Protein AF-A0A286CPY0-F1 (afdb_monomer)

pLDDT: mean 86.91, std 16.31, range [25.95, 98.56]

Secondary structure (DSSP, 8-state):
-PPPPHHHHHHHHHHHTT----HHHHHHHHHHHHHHHS---EEEE--TTS-HHHHHHHHHHHH-S-EEEEESSHHHHHHIIIIIHHHHHHHHHHHHTS---EEE---GGGB--HHHHHS-S-------SSSSTTTSSTTSHHHHHHHHHHHHHTT-SS-BGGGSSS---HHHHTTT---TTT---TTT-TTSTT-HHHHHHHHHHH-SEEEEEHHHHHHHHHH----SPP-SEEEEETGGGHHHHHHHHH-EEE-HHHHHHHHHHHHTTS-HHHHHHHHHHHHHHHHHHHHPPSEEESS--HHHHHHHHHHHHHH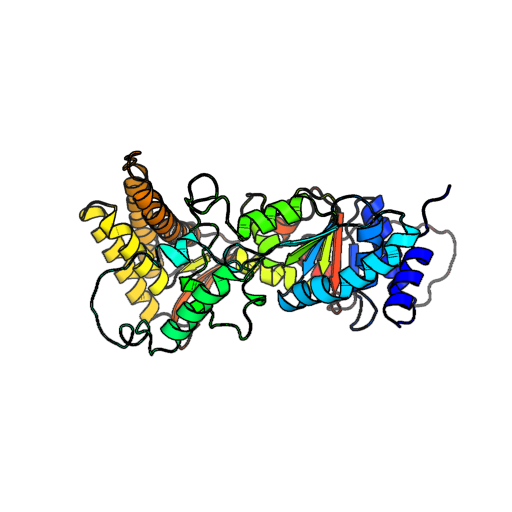HHHHHHHHH---TT-HHHHHHHHHHHHHHHHHHHHHHHHHH--TTEEEEEEEETTTEEEEEEEES--HHHHHHHTSSSSEEEEEES---TTSSSHHHHHHHTPPPPPP-----S------

Foldseek 3Di:
DDQDDLVVLLVLLQVLVVHDADPLLCVLLVVLLVLAVVQAAAEDADAPPNCNLSSNLSSLQSVPAAEEEAEADPVVLCCCVVPRNVSSQVSCCVRRVHRAFEAEAEFQLQAFDPCLLVVWDPDLDDDDDDDPVLCCPCPHPLVVLSVLLVVVLVVDPQRGQVVDPPGDDSVSSVRGTDGPLLDLALVLDPCSVVRNNVVRQVSQQVGRYYYYHLLVVLCCLPVVPHSHHDDQHYEYEALVCNFVNNQVNQKAKDALVLLVVLLSLLCVQADPVLSVLSVVLSVLQNVVLQVFDWDWDPDQPPSNLVSLVSLLVSLVVSLVSLVVPDPPPDSVVSSSSSNSNSSSVSSNVSSVVVNVDDPQKIWTWDQDPPRTIMIMITGPACLVSLCVRPSDRHRYYYYDNDQCPPHDNCVVCVRNNHDPDDPPPPPPPDDDDDD

Nearest PDB structures (foldseek):
  6fwr-assembly1_A  TM=7.470E-01  e=5.406E-20  Escherichia coli
  7xex-assembly1_A  TM=6.497E-01  e=9.219E-14  Pseudomonas aeruginosa
  7xex-assembly3_C  TM=6.514E-01  e=3.684E-13  Pseudomonas aeruginosa
  7xf0-assembly1_C  TM=6.562E-01  e=1.041E-12  Pseudomonas aeruginosa
  8v44-assembly1_A  TM=6.489E-01  e=1.208E-12  Pseudomonas aeruginosa

Structure (mmCIF, N/CA/C/O backbone):
data_AF-A0A286CPY0-F1
#
_entry.id   AF-A0A286CPY0-F1
#
loop_
_atom_site.group_PDB
_atom_site.id
_atom_site.type_symbol
_atom_site.label_atom_id
_atom_site.label_alt_id
_atom_site.label_comp_id
_atom_site.label_asym_id
_atom_site.label_entity_id
_atom_site.label_seq_id
_atom_site.pdbx_PDB_ins_code
_atom_site.Cartn_x
_atom_site.Cartn_y
_atom_site.Cartn_z
_atom_site.occupancy
_atom_site.B_iso_or_equiv
_atom_site.auth_seq_id
_atom_site.auth_comp_id
_atom_site.auth_asym_id
_atom_site.auth_atom_id
_atom_site.pdbx_PDB_model_num
ATOM 1 N N . MET A 1 1 ? 11.745 -13.492 -39.912 1.00 52.75 1 MET A N 1
ATOM 2 C CA . MET A 1 1 ? 12.331 -12.164 -39.615 1.00 52.75 1 MET A CA 1
ATOM 3 C C . MET A 1 1 ? 12.650 -12.122 -38.133 1.00 52.75 1 MET A C 1
ATOM 5 O O . MET A 1 1 ? 11.872 -12.665 -37.362 1.00 52.75 1 MET A O 1
ATOM 9 N N . THR A 1 2 ? 13.801 -11.569 -37.768 1.00 70.75 2 THR A N 1
ATOM 10 C CA . THR A 1 2 ? 14.399 -11.657 -36.427 1.00 70.75 2 THR A CA 1
ATOM 11 C C . THR A 1 2 ? 13.736 -10.675 -35.453 1.00 70.75 2 THR A C 1
ATOM 13 O O . THR A 1 2 ? 13.444 -9.545 -35.843 1.00 70.75 2 THR A O 1
ATOM 16 N N . LYS A 1 3 ? 13.475 -11.105 -34.209 1.00 79.19 3 LYS A N 1
ATOM 17 C CA . LYS A 1 3 ? 13.050 -10.231 -33.096 1.00 79.19 3 LYS A CA 1
ATOM 18 C C . LYS A 1 3 ? 14.136 -9.155 -32.883 1.00 79.19 3 LYS A C 1
ATOM 20 O O . LYS A 1 3 ? 15.310 -9.523 -32.977 1.00 79.19 3 LYS A O 1
ATOM 25 N N . PRO A 1 4 ? 13.789 -7.871 -32.652 1.00 87.44 4 PRO A N 1
ATOM 26 C CA . PRO A 1 4 ? 14.794 -6.852 -32.351 1.00 87.44 4 PRO A CA 1
ATOM 27 C C . PRO A 1 4 ? 15.578 -7.258 -31.104 1.00 87.44 4 PRO A C 1
ATOM 29 O O . PRO A 1 4 ? 15.013 -7.827 -30.167 1.00 87.44 4 PRO A O 1
ATOM 32 N N . SER A 1 5 ? 16.878 -6.991 -31.109 1.00 92.88 5 SER A N 1
ATOM 33 C CA . SER A 1 5 ? 17.741 -7.290 -29.970 1.00 92.88 5 SER A CA 1
ATOM 34 C C . SER A 1 5 ? 17.554 -6.256 -28.856 1.00 92.88 5 SER A C 1
ATOM 36 O O . SER A 1 5 ? 17.248 -5.090 -29.116 1.00 92.88 5 SER A O 1
ATOM 38 N N . LEU A 1 6 ? 17.771 -6.656 -27.602 1.00 93.75 6 LEU A N 1
ATOM 39 C CA . LEU A 1 6 ? 17.679 -5.741 -26.464 1.00 93.75 6 LEU A CA 1
ATOM 40 C C . LEU A 1 6 ? 18.583 -4.498 -26.594 1.00 93.75 6 LEU A C 1
ATOM 42 O O . LEU A 1 6 ? 18.099 -3.405 -26.294 1.00 93.75 6 LEU A O 1
ATOM 46 N N . PRO A 1 7 ? 19.844 -4.594 -27.068 1.00 93.19 7 PRO A N 1
ATOM 47 C CA . PRO A 1 7 ? 20.673 -3.411 -27.288 1.00 93.19 7 PRO A CA 1
ATOM 48 C C . PRO A 1 7 ? 20.066 -2.421 -28.290 1.00 93.19 7 PRO A C 1
ATOM 50 O O . PRO A 1 7 ? 20.119 -1.220 -28.050 1.00 93.19 7 PRO A O 1
ATOM 53 N N . GLU A 1 8 ? 19.440 -2.897 -29.373 1.00 94.00 8 GLU A N 1
ATOM 54 C CA . GLU A 1 8 ? 18.766 -2.023 -30.349 1.00 94.00 8 GLU A CA 1
ATOM 55 C C . GLU A 1 8 ? 17.571 -1.293 -29.722 1.00 94.00 8 GLU A C 1
ATOM 57 O O . GLU A 1 8 ? 17.386 -0.093 -29.938 1.00 94.00 8 GLU A O 1
ATOM 62 N N . LEU A 1 9 ? 16.776 -2.001 -28.913 1.00 96.19 9 LEU A N 1
ATOM 63 C CA . LEU A 1 9 ? 15.638 -1.420 -28.197 1.00 96.19 9 LEU A CA 1
ATOM 64 C C . LEU A 1 9 ? 16.101 -0.382 -27.166 1.00 96.19 9 LEU A C 1
ATOM 66 O O . LEU A 1 9 ? 15.557 0.722 -27.100 1.00 96.19 9 LEU A O 1
ATOM 70 N N . LEU A 1 10 ? 17.133 -0.707 -26.385 1.00 95.38 10 LEU A N 1
ATOM 71 C CA . LEU A 1 10 ? 17.688 0.200 -25.385 1.00 95.38 10 LEU A CA 1
ATOM 72 C C . LEU A 1 10 ? 18.268 1.458 -26.038 1.00 95.38 10 LEU A C 1
ATOM 74 O O . LEU A 1 10 ? 18.007 2.563 -25.561 1.00 95.38 10 LEU A O 1
ATOM 78 N N . HIS A 1 11 ? 18.982 1.302 -27.153 1.00 94.94 11 HIS A N 1
ATOM 79 C CA . HIS A 1 11 ? 19.523 2.416 -27.924 1.00 94.94 11 HIS A CA 1
ATOM 80 C C . HIS A 1 11 ? 18.437 3.386 -28.388 1.00 94.94 11 HIS A C 1
ATOM 82 O O . HIS A 1 11 ? 18.563 4.604 -28.216 1.00 94.94 11 HIS A O 1
ATOM 88 N N . ALA A 1 12 ? 17.338 2.855 -28.929 1.00 94.75 12 ALA A N 1
ATOM 89 C CA . ALA A 1 12 ? 16.203 3.661 -29.362 1.00 94.75 12 ALA A CA 1
ATOM 90 C C . ALA A 1 12 ? 15.574 4.438 -28.196 1.00 94.75 12 ALA A C 1
ATOM 92 O O . ALA A 1 12 ? 15.344 5.644 -28.314 1.00 94.75 12 ALA A O 1
ATOM 93 N N . ALA A 1 13 ? 15.370 3.781 -27.052 1.00 94.69 13 ALA A N 1
ATOM 94 C CA . ALA A 1 13 ? 14.791 4.411 -25.869 1.00 94.69 13 ALA A CA 1
ATOM 95 C C . ALA A 1 13 ? 15.688 5.515 -25.286 1.00 94.69 13 ALA A C 1
ATOM 97 O O . ALA A 1 13 ? 15.208 6.600 -24.955 1.00 94.69 13 ALA A O 1
ATOM 98 N N . VAL A 1 14 ? 16.999 5.274 -25.197 1.00 93.56 14 VAL A N 1
ATOM 99 C CA . VAL A 1 14 ? 17.969 6.264 -24.704 1.00 93.56 14 VAL A CA 1
ATOM 100 C C . VAL A 1 14 ? 18.057 7.470 -25.639 1.00 93.56 14 VAL A C 1
ATOM 102 O O . VAL A 1 14 ? 18.056 8.612 -25.174 1.00 93.56 14 VAL A O 1
ATOM 105 N N . THR A 1 15 ? 18.075 7.230 -26.951 1.00 92.12 15 THR A N 1
ATOM 106 C CA . THR A 1 15 ? 18.103 8.294 -27.962 1.00 92.12 15 THR A CA 1
ATOM 107 C C . THR A 1 15 ? 16.839 9.151 -27.899 1.00 92.12 15 THR A C 1
ATOM 109 O O . THR A 1 15 ? 16.924 10.379 -27.927 1.00 92.12 15 THR A O 1
ATOM 112 N N . ALA A 1 16 ? 15.667 8.529 -27.736 1.00 89.75 16 ALA A N 1
ATOM 113 C CA . ALA A 1 16 ? 14.386 9.231 -27.666 1.00 89.75 16 ALA A CA 1
ATOM 114 C C . ALA A 1 16 ? 14.273 10.188 -26.467 1.00 89.75 16 ALA A C 1
ATOM 116 O O . ALA A 1 16 ? 13.596 11.212 -26.556 1.00 89.75 16 ALA A O 1
ATOM 117 N N . VAL A 1 17 ? 14.958 9.900 -25.355 1.00 86.25 17 VAL A N 1
ATOM 118 C CA . VAL A 1 17 ? 15.002 10.797 -24.185 1.00 86.25 17 VAL A CA 1
ATOM 119 C C . VAL A 1 17 ? 16.146 11.819 -24.239 1.00 86.25 17 VAL A C 1
ATOM 121 O O . VAL A 1 17 ? 16.352 12.544 -23.267 1.00 86.25 17 VAL A O 1
ATOM 124 N N . GLY A 1 18 ? 16.899 11.883 -25.345 1.00 86.69 18 GLY A N 1
ATOM 125 C CA . GLY A 1 18 ? 18.078 12.746 -25.486 1.00 86.69 18 GLY A CA 1
ATOM 126 C C . GLY A 1 18 ? 19.235 12.347 -24.564 1.00 86.69 18 GLY A C 1
ATOM 127 O O . GLY A 1 18 ? 20.057 13.186 -24.197 1.00 86.69 18 GLY A O 1
ATOM 128 N N . GLY A 1 19 ? 19.261 11.085 -24.130 1.00 86.81 19 GLY A N 1
ATOM 129 C CA . GLY A 1 19 ? 20.261 10.548 -23.218 1.00 86.81 19 GLY A CA 1
ATOM 130 C C . GLY A 1 19 ? 21.497 10.008 -23.933 1.00 86.81 19 GLY A C 1
ATOM 131 O O . GLY A 1 19 ? 21.619 10.032 -25.154 1.00 86.81 19 GLY A O 1
ATOM 132 N N . THR A 1 20 ? 22.427 9.480 -23.142 1.00 87.50 20 THR A N 1
ATOM 133 C CA . THR A 1 20 ? 23.602 8.753 -23.636 1.00 87.50 20 THR A CA 1
ATOM 134 C C . THR A 1 20 ? 23.660 7.411 -22.938 1.00 87.50 20 THR A C 1
ATOM 136 O O . THR A 1 20 ? 23.492 7.350 -21.715 1.00 87.50 20 THR A O 1
ATOM 139 N N . GLU A 1 21 ? 23.897 6.347 -23.700 1.00 87.06 21 GLU A N 1
ATOM 140 C CA . GLU A 1 21 ? 24.012 5.007 -23.139 1.00 87.06 21 GLU A CA 1
ATOM 141 C C . GLU A 1 21 ? 25.184 4.914 -22.172 1.00 87.06 21 GLU A C 1
ATOM 143 O O . GLU A 1 21 ? 26.238 5.529 -22.358 1.00 87.06 21 GLU A O 1
ATOM 148 N N . ARG A 1 22 ? 24.994 4.116 -21.122 1.00 89.44 22 ARG A N 1
ATOM 149 C CA . ARG A 1 22 ? 26.010 3.892 -20.095 1.00 89.44 22 ARG A CA 1
ATOM 150 C C . ARG A 1 22 ? 26.235 2.396 -19.910 1.00 89.44 22 ARG A C 1
ATOM 152 O O . ARG A 1 22 ? 25.251 1.662 -19.839 1.00 89.44 22 ARG A O 1
ATOM 159 N N . PRO A 1 23 ? 27.482 1.933 -19.710 1.00 90.00 23 PRO A N 1
ATOM 160 C CA . PRO A 1 23 ? 27.763 0.508 -19.522 1.00 90.00 23 PRO A CA 1
ATOM 161 C C . PRO A 1 23 ? 26.923 -0.147 -18.415 1.00 90.00 23 PRO A C 1
ATOM 163 O O . PRO A 1 23 ? 26.417 -1.248 -18.596 1.00 90.00 23 PRO A O 1
ATOM 166 N N . GLY A 1 24 ? 26.707 0.554 -17.294 1.00 89.56 24 GLY A N 1
ATOM 167 C CA . GLY A 1 24 ? 25.872 0.056 -16.194 1.00 89.56 24 GLY A CA 1
ATOM 168 C C . GLY A 1 24 ? 24.386 -0.081 -16.549 1.00 89.56 24 GLY A C 1
ATOM 169 O O . GLY A 1 24 ? 23.730 -0.991 -16.057 1.00 89.56 24 GLY A O 1
ATOM 170 N N . GLN A 1 25 ? 23.868 0.778 -17.431 1.00 91.25 25 GLN A N 1
ATOM 171 C CA . GLN A 1 25 ? 22.489 0.705 -17.918 1.00 91.25 25 GLN A CA 1
ATOM 172 C C . GLN A 1 25 ? 22.291 -0.510 -18.828 1.00 91.25 25 GLN A C 1
ATOM 174 O O . GLN A 1 25 ? 21.328 -1.251 -18.656 1.00 91.25 25 GLN A O 1
ATOM 179 N N . VAL A 1 26 ? 23.226 -0.735 -19.756 1.00 93.31 26 VAL A N 1
ATOM 180 C CA . VAL A 1 26 ? 23.219 -1.905 -20.648 1.00 93.31 26 VAL A CA 1
ATOM 181 C C . VAL A 1 26 ? 23.342 -3.191 -19.834 1.00 93.31 26 VAL A C 1
ATOM 183 O O . VAL A 1 26 ? 22.557 -4.115 -20.021 1.00 93.31 26 VAL A O 1
ATOM 186 N N . ALA A 1 27 ? 24.277 -3.232 -18.879 1.00 93.88 27 ALA A N 1
ATOM 187 C CA . ALA A 1 27 ? 24.455 -4.378 -17.991 1.00 93.88 27 ALA A CA 1
ATOM 188 C C . ALA A 1 27 ? 23.192 -4.675 -17.167 1.00 93.88 27 ALA A C 1
ATOM 190 O O . ALA A 1 27 ? 22.817 -5.836 -17.028 1.00 93.88 27 ALA A O 1
ATOM 191 N N . MET A 1 28 ? 22.519 -3.637 -16.656 1.00 95.06 28 MET A N 1
ATOM 192 C CA . MET A 1 28 ? 21.241 -3.789 -15.966 1.00 95.06 28 MET A CA 1
ATOM 193 C C . MET A 1 28 ? 20.166 -4.351 -16.897 1.00 95.06 28 MET A C 1
ATOM 195 O O . MET A 1 28 ? 19.521 -5.320 -16.523 1.00 95.06 28 MET A O 1
ATOM 199 N N . ALA A 1 29 ? 19.999 -3.794 -18.099 1.00 96.50 29 ALA A N 1
ATOM 200 C CA . ALA A 1 29 ? 18.985 -4.261 -19.041 1.00 96.50 29 ALA A CA 1
ATOM 201 C C . ALA A 1 29 ? 19.172 -5.737 -19.405 1.00 96.50 29 ALA A C 1
ATOM 203 O O . ALA A 1 29 ? 18.217 -6.506 -19.339 1.00 96.50 29 ALA A O 1
ATOM 204 N N . VAL A 1 30 ? 20.407 -6.145 -19.712 1.00 96.25 30 VAL A N 1
ATOM 205 C CA . VAL A 1 30 ? 20.737 -7.544 -20.019 1.00 96.25 30 VAL A CA 1
ATOM 206 C C . VAL A 1 30 ? 20.468 -8.455 -18.821 1.00 96.25 30 VAL A C 1
ATOM 208 O O . VAL A 1 30 ? 19.898 -9.527 -18.987 1.00 96.25 30 VAL A O 1
ATOM 211 N N . ALA A 1 31 ? 20.843 -8.039 -17.608 1.00 96.75 31 ALA A N 1
ATOM 212 C CA . ALA A 1 31 ? 20.576 -8.828 -16.408 1.00 96.75 31 ALA A CA 1
ATOM 213 C C . ALA A 1 31 ? 19.069 -8.971 -16.135 1.00 96.75 31 ALA A C 1
ATOM 215 O O . ALA A 1 31 ? 18.625 -10.038 -15.721 1.00 96.75 31 ALA A O 1
ATOM 216 N N . VAL A 1 32 ? 18.286 -7.914 -16.381 1.00 97.50 32 VAL A N 1
ATOM 217 C CA . VAL A 1 32 ? 16.824 -7.941 -16.242 1.00 97.50 32 VAL A CA 1
ATOM 218 C C . VAL A 1 32 ? 16.189 -8.863 -17.282 1.00 97.50 32 VAL A C 1
ATOM 220 O O . VAL A 1 32 ? 15.356 -9.676 -16.904 1.00 97.50 32 VAL A O 1
ATOM 223 N N . GLU A 1 33 ? 16.596 -8.795 -18.552 1.00 97.25 33 GLU A N 1
ATOM 224 C CA . GLU A 1 33 ? 16.122 -9.723 -19.594 1.00 97.25 33 GLU A CA 1
ATOM 225 C C . GLU A 1 33 ? 16.422 -11.181 -19.221 1.00 97.25 33 GLU A C 1
ATOM 227 O O . GLU A 1 33 ? 15.532 -12.020 -19.262 1.00 97.25 33 GLU A O 1
ATOM 232 N N . GLN A 1 34 ? 17.639 -11.470 -18.752 1.00 96.81 34 GLN A N 1
ATOM 233 C CA . GLN A 1 34 ? 18.009 -12.817 -18.309 1.00 96.81 34 GLN A CA 1
ATOM 234 C C . GLN A 1 34 ? 17.154 -13.312 -17.138 1.00 96.81 34 GLN A C 1
ATOM 236 O O . GLN A 1 34 ? 16.718 -14.457 -17.162 1.00 96.81 34 GLN A O 1
ATOM 241 N N . ALA A 1 35 ? 16.905 -12.460 -16.138 1.00 96.75 35 ALA A N 1
ATOM 242 C CA . ALA A 1 35 ? 16.077 -12.794 -14.978 1.00 96.75 35 ALA A CA 1
ATOM 243 C C . ALA A 1 35 ? 14.603 -13.033 -15.346 1.00 96.75 35 ALA A C 1
ATOM 245 O O . ALA A 1 35 ? 13.917 -13.833 -14.707 1.00 96.75 35 ALA A O 1
ATOM 246 N N . ILE A 1 36 ? 14.114 -12.329 -16.369 1.00 95.75 36 ILE A N 1
ATOM 247 C CA . ILE A 1 36 ? 12.790 -12.554 -16.951 1.00 95.75 36 ILE A CA 1
ATOM 248 C C . ILE A 1 36 ? 12.762 -13.911 -17.666 1.00 95.75 36 ILE A C 1
ATOM 250 O O . ILE A 1 36 ? 11.875 -14.715 -17.397 1.00 95.75 36 ILE A O 1
ATOM 254 N N . ASP A 1 37 ? 13.749 -14.190 -18.519 1.00 94.56 37 ASP A N 1
ATOM 255 C CA . ASP A 1 37 ? 13.787 -15.400 -19.347 1.00 94.56 37 ASP A CA 1
ATOM 256 C C . ASP A 1 37 ? 14.009 -16.692 -18.539 1.00 94.56 37 ASP A C 1
ATOM 258 O O . ASP A 1 37 ? 13.459 -17.739 -18.880 1.00 94.56 37 ASP A O 1
ATOM 262 N N . ASP A 1 38 ? 14.835 -16.652 -17.487 1.00 95.06 38 ASP A N 1
ATOM 263 C CA . ASP A 1 38 ? 15.178 -17.831 -16.678 1.00 95.06 38 ASP A CA 1
ATOM 264 C C . ASP A 1 38 ? 14.383 -17.955 -15.367 1.00 95.06 38 ASP A C 1
ATOM 266 O O . ASP A 1 38 ? 14.587 -18.907 -14.604 1.00 95.06 38 ASP A O 1
ATOM 270 N N . GLY A 1 39 ? 13.481 -17.005 -15.102 1.00 93.94 39 GLY A N 1
ATOM 271 C CA . GLY A 1 39 ? 12.640 -16.974 -13.908 1.00 93.94 39 GLY A CA 1
ATOM 272 C C . GLY A 1 39 ? 13.391 -16.680 -12.602 1.00 93.94 39 GLY A C 1
ATOM 273 O O . GLY A 1 39 ? 12.851 -16.911 -11.520 1.00 93.94 39 GLY A O 1
ATOM 274 N N . SER A 1 40 ? 14.646 -16.222 -12.650 1.00 94.62 40 SER A N 1
ATOM 275 C CA . SER A 1 40 ? 15.449 -15.982 -11.448 1.00 94.62 40 SER A CA 1
ATOM 276 C C . SER A 1 40 ? 15.208 -14.613 -10.808 1.00 94.62 40 SER A C 1
ATOM 278 O O . SER A 1 40 ? 14.875 -13.632 -11.462 1.00 94.62 40 SER A O 1
ATOM 280 N N . HIS A 1 41 ? 15.418 -14.511 -9.491 1.00 95.56 41 HIS A N 1
ATOM 281 C CA . HIS A 1 41 ? 15.400 -13.214 -8.811 1.00 95.56 41 HIS A CA 1
ATOM 282 C C . HIS A 1 41 ? 16.722 -12.464 -8.996 1.00 95.56 41 HIS A C 1
ATOM 284 O O . HIS A 1 41 ? 17.805 -13.056 -8.928 1.00 95.56 41 HIS A O 1
ATOM 290 N N . LEU A 1 42 ? 16.634 -11.143 -9.130 1.00 95.69 42 LEU A N 1
ATOM 291 C CA . LEU A 1 42 ? 17.768 -10.265 -9.390 1.00 95.69 42 LEU A CA 1
ATOM 292 C C . LEU A 1 42 ? 17.790 -9.087 -8.411 1.00 95.69 42 LEU A C 1
ATOM 294 O O . LEU A 1 42 ? 16.803 -8.377 -8.258 1.00 95.69 42 LEU A O 1
ATOM 298 N N . LEU A 1 43 ? 18.949 -8.832 -7.800 1.00 95.06 43 LEU A N 1
ATOM 299 C CA . LEU A 1 43 ? 19.228 -7.614 -7.034 1.00 95.06 43 LEU A CA 1
ATOM 300 C C . LEU A 1 43 ? 20.192 -6.728 -7.829 1.00 95.06 43 LEU A C 1
ATOM 302 O O . LEU A 1 43 ? 21.316 -7.137 -8.123 1.00 95.06 43 LEU A O 1
ATOM 306 N N . VAL A 1 44 ? 19.778 -5.499 -8.147 1.00 94.31 44 VAL A N 1
ATOM 307 C CA . VAL A 1 44 ? 20.587 -4.532 -8.904 1.00 94.31 44 VAL A CA 1
ATOM 308 C C . VAL A 1 44 ? 20.772 -3.246 -8.113 1.00 94.31 44 VAL A C 1
ATOM 310 O O . VAL A 1 44 ? 19.821 -2.502 -7.879 1.00 94.31 44 VAL A O 1
ATOM 313 N N . GLN A 1 45 ? 22.021 -2.920 -7.778 1.00 93.44 45 GLN A N 1
ATOM 314 C CA . GLN A 1 45 ? 22.347 -1.576 -7.310 1.00 93.44 45 GLN A CA 1
ATOM 315 C C . GLN A 1 45 ? 22.680 -0.677 -8.501 1.00 93.44 45 GLN A C 1
ATOM 317 O O . GLN A 1 45 ? 23.708 -0.867 -9.150 1.00 93.44 45 GLN A O 1
ATOM 322 N N . ALA A 1 46 ? 21.837 0.320 -8.755 1.00 87.69 46 ALA A N 1
ATOM 323 C CA . ALA A 1 46 ? 22.006 1.286 -9.834 1.00 87.69 46 ALA A CA 1
ATOM 324 C C . ALA A 1 46 ? 21.907 2.704 -9.262 1.00 87.69 46 ALA A C 1
ATOM 326 O O . ALA A 1 46 ? 20.843 3.122 -8.809 1.00 87.69 46 ALA A O 1
ATOM 327 N N . GLY A 1 47 ? 23.029 3.434 -9.258 1.00 82.38 47 GLY A N 1
ATOM 328 C CA . GLY A 1 47 ? 23.114 4.784 -8.689 1.00 82.38 47 GLY A CA 1
ATOM 329 C C . GLY A 1 47 ? 22.136 5.780 -9.325 1.00 82.38 47 GLY A C 1
ATOM 330 O O . GLY A 1 47 ? 21.583 5.546 -10.403 1.00 82.38 47 GLY A O 1
ATOM 331 N N . THR A 1 48 ? 21.926 6.925 -8.681 1.00 80.19 48 THR A N 1
ATOM 332 C CA . THR A 1 48 ? 21.042 7.967 -9.218 1.00 80.19 48 THR A CA 1
ATOM 333 C C . THR A 1 48 ? 21.517 8.452 -10.589 1.00 80.19 48 THR A C 1
ATOM 335 O O . THR A 1 48 ? 22.710 8.525 -10.887 1.00 80.19 48 THR A O 1
ATOM 338 N N . GLY A 1 49 ? 20.561 8.721 -11.479 1.00 74.31 49 GLY A N 1
ATOM 339 C CA . GLY A 1 49 ? 20.851 9.187 -12.834 1.00 74.31 49 GLY A CA 1
ATOM 340 C C . GLY A 1 49 ? 21.510 8.156 -13.757 1.00 74.31 49 GLY A C 1
ATOM 341 O O . GLY A 1 49 ? 21.871 8.527 -14.866 1.00 74.31 49 GLY A O 1
ATOM 342 N N . THR A 1 50 ? 21.665 6.884 -13.364 1.00 75.12 50 THR A N 1
ATOM 343 C CA . THR A 1 50 ? 22.265 5.818 -14.203 1.00 75.12 50 THR A CA 1
ATOM 344 C C . THR A 1 50 ? 21.361 5.304 -15.328 1.00 75.12 50 THR A C 1
ATOM 346 O O . THR A 1 50 ? 21.781 4.439 -16.088 1.00 75.12 50 THR A O 1
ATOM 349 N N . GLY A 1 51 ? 20.142 5.836 -15.463 1.00 81.50 51 GLY A N 1
ATOM 350 C CA . GLY A 1 51 ? 19.163 5.344 -16.436 1.00 81.50 51 GLY A CA 1
ATOM 351 C C . GLY A 1 51 ? 18.437 4.072 -15.983 1.00 81.50 51 GLY A C 1
ATOM 352 O O . GLY A 1 51 ? 17.944 3.334 -16.833 1.00 81.50 51 GLY A O 1
ATOM 353 N N . LYS A 1 52 ? 18.367 3.838 -14.661 1.00 89.62 52 LYS A N 1
ATOM 354 C CA . LYS A 1 52 ? 17.710 2.696 -14.000 1.00 89.62 52 LYS A CA 1
ATOM 355 C C . LYS A 1 52 ? 16.329 2.380 -14.581 1.00 89.62 52 LYS A C 1
ATOM 357 O O . LYS A 1 52 ? 16.091 1.233 -14.940 1.00 89.62 52 LYS A O 1
ATOM 362 N N . SER A 1 53 ? 15.477 3.399 -14.746 1.00 92.25 53 SER A N 1
ATOM 363 C CA . SER A 1 53 ? 14.125 3.227 -15.292 1.00 92.25 53 SER A CA 1
ATOM 364 C C . SER A 1 53 ? 14.143 2.578 -16.671 1.00 92.25 53 SER A C 1
ATOM 366 O O . SER A 1 53 ? 13.522 1.546 -16.863 1.00 92.25 53 SER A O 1
ATOM 368 N N . LEU A 1 54 ? 14.928 3.098 -17.619 1.00 94.38 54 LEU A N 1
ATOM 369 C CA . LEU A 1 54 ? 15.053 2.472 -18.943 1.00 94.38 54 LEU A CA 1
ATOM 370 C C . LEU A 1 54 ? 15.675 1.070 -18.868 1.00 94.38 54 LEU A C 1
ATOM 372 O O . LEU A 1 54 ? 15.277 0.191 -19.625 1.00 94.38 54 LEU A O 1
ATOM 376 N N . GLY A 1 55 ? 16.607 0.857 -17.934 1.00 94.94 55 GLY A N 1
ATOM 377 C CA . GLY A 1 55 ? 17.247 -0.437 -17.705 1.00 94.94 55 GLY A CA 1
ATOM 378 C C . GLY A 1 55 ? 16.260 -1.556 -17.370 1.00 94.94 55 GLY A C 1
ATOM 379 O O . GLY A 1 55 ? 16.466 -2.673 -17.819 1.00 94.94 55 GLY A O 1
ATOM 380 N N . TYR A 1 56 ? 15.174 -1.276 -16.642 1.00 96.31 56 TYR A N 1
ATOM 381 C CA . TYR A 1 56 ? 14.132 -2.278 -16.381 1.00 96.31 56 TYR A CA 1
ATOM 382 C C . TYR A 1 56 ? 12.900 -2.151 -17.291 1.00 96.31 56 TYR A C 1
ATOM 384 O O . TYR A 1 56 ? 12.263 -3.158 -17.585 1.00 96.31 56 TYR A O 1
ATOM 392 N N . LEU A 1 57 ? 12.558 -0.947 -17.771 1.00 96.88 57 LEU A N 1
ATOM 393 C CA . LEU A 1 57 ? 11.367 -0.725 -18.601 1.00 96.88 57 LEU A CA 1
ATOM 394 C C . LEU A 1 57 ? 11.518 -1.300 -20.008 1.00 96.88 57 LEU A C 1
ATOM 396 O O . LEU A 1 57 ? 10.565 -1.865 -20.530 1.00 96.88 57 LEU A O 1
ATOM 400 N N . VAL A 1 58 ? 12.692 -1.159 -20.631 1.00 97.00 58 VAL A N 1
ATOM 401 C CA . VAL A 1 58 ? 12.921 -1.668 -21.991 1.00 97.00 58 VAL A CA 1
ATOM 402 C C . VAL A 1 58 ? 12.734 -3.189 -22.066 1.00 97.00 58 VAL A C 1
ATOM 404 O O . VAL A 1 58 ? 11.910 -3.620 -22.875 1.00 97.00 58 VAL A O 1
ATOM 407 N N . PRO A 1 59 ? 13.410 -4.013 -21.237 1.00 97.00 59 PRO A N 1
ATOM 408 C CA . PRO A 1 59 ? 13.169 -5.455 -21.250 1.00 97.00 59 PRO A CA 1
ATOM 409 C C . PRO A 1 59 ? 11.738 -5.815 -20.818 1.00 97.00 59 PRO A C 1
ATOM 411 O O . PRO A 1 59 ? 11.142 -6.696 -21.431 1.00 97.00 59 PRO A O 1
ATOM 414 N N . ALA A 1 60 ? 11.132 -5.096 -19.861 1.00 97.00 60 ALA A N 1
ATOM 415 C CA . ALA A 1 60 ? 9.739 -5.333 -19.460 1.00 97.00 60 ALA A CA 1
ATOM 416 C C . ALA A 1 60 ? 8.741 -5.129 -20.614 1.00 97.00 60 ALA A C 1
ATOM 418 O O . ALA A 1 60 ? 7.882 -5.969 -20.853 1.00 97.00 60 ALA A O 1
ATOM 419 N N . LEU A 1 61 ? 8.880 -4.041 -21.376 1.00 96.50 61 LEU A N 1
ATOM 420 C CA . LEU A 1 61 ? 8.029 -3.753 -22.536 1.00 96.50 61 LEU A CA 1
ATOM 421 C C . LEU A 1 61 ? 8.302 -4.713 -23.704 1.00 96.50 61 LEU A C 1
ATOM 423 O O . LEU A 1 61 ? 7.398 -5.020 -24.483 1.00 96.50 61 LEU A O 1
ATOM 427 N N . ALA A 1 62 ? 9.541 -5.193 -23.842 1.00 95.62 62 ALA A N 1
ATOM 428 C CA . ALA A 1 62 ? 9.940 -6.142 -24.880 1.00 95.62 62 ALA A CA 1
ATOM 429 C C . ALA A 1 62 ? 9.481 -7.585 -24.602 1.00 95.62 62 ALA A C 1
ATOM 431 O O . ALA A 1 62 ? 9.330 -8.360 -25.554 1.00 95.62 62 ALA A O 1
ATOM 432 N N . HIS A 1 63 ? 9.249 -7.929 -23.330 1.00 94.81 63 HIS A N 1
ATOM 433 C CA . HIS A 1 63 ? 8.863 -9.265 -22.873 1.00 94.81 63 HIS A CA 1
ATOM 434 C C . HIS A 1 63 ? 7.584 -9.763 -23.561 1.00 94.81 63 HIS A C 1
ATOM 436 O O . HIS A 1 63 ? 7.579 -10.857 -24.120 1.00 94.81 63 HIS A O 1
ATOM 442 N N . GLY A 1 64 ? 6.552 -8.915 -23.639 1.00 90.62 64 GLY A N 1
ATOM 443 C CA . GLY A 1 64 ? 5.283 -9.227 -24.310 1.00 90.62 64 GLY A CA 1
ATOM 444 C C . GLY A 1 64 ? 4.273 -9.990 -23.454 1.00 90.62 64 GLY A C 1
ATOM 445 O O . GLY A 1 64 ? 3.169 -10.250 -23.925 1.00 90.62 64 GLY A O 1
ATOM 446 N N . GLU A 1 65 ? 4.627 -10.300 -22.208 1.00 93.69 65 GLU A N 1
ATOM 447 C CA . GLU A 1 65 ? 3.702 -10.752 -21.169 1.00 93.69 65 GLU A CA 1
ATOM 448 C C . GLU A 1 65 ? 3.639 -9.738 -20.025 1.00 93.69 65 GLU A C 1
ATOM 450 O O . GLU A 1 65 ? 4.385 -8.754 -20.003 1.00 93.69 65 GLU A O 1
ATOM 455 N N . ARG A 1 66 ? 2.714 -9.951 -19.082 1.00 96.31 66 ARG A N 1
ATOM 456 C CA . ARG A 1 66 ? 2.425 -8.954 -18.055 1.00 96.31 66 ARG A CA 1
ATOM 457 C C . ARG A 1 66 ? 3.569 -8.812 -17.053 1.00 96.31 66 ARG A C 1
ATOM 459 O O . ARG A 1 66 ? 3.919 -9.763 -16.357 1.00 96.31 66 ARG A O 1
ATOM 466 N N . VAL A 1 67 ? 4.041 -7.580 -16.893 1.00 98.06 67 VAL A N 1
ATOM 467 C CA . VAL A 1 67 ? 5.029 -7.175 -15.892 1.00 98.06 67 VAL A CA 1
ATOM 468 C C . VAL A 1 67 ? 4.410 -6.168 -14.929 1.00 98.06 67 VAL A C 1
ATOM 470 O O . VAL A 1 67 ? 3.820 -5.167 -15.342 1.00 98.06 67 VAL A O 1
ATOM 473 N N . VAL A 1 68 ? 4.570 -6.396 -13.627 1.00 97.81 68 VAL A N 1
ATOM 474 C CA . VAL A 1 68 ? 4.219 -5.400 -12.605 1.00 97.81 68 VAL A CA 1
ATOM 475 C C . VAL A 1 68 ? 5.467 -4.625 -12.201 1.00 97.81 68 VAL A C 1
ATOM 477 O O . VAL A 1 68 ? 6.497 -5.219 -11.905 1.00 97.81 68 VAL A O 1
ATOM 480 N N . VAL A 1 69 ? 5.371 -3.297 -12.146 1.00 98.31 69 VAL A N 1
ATOM 481 C CA . VAL A 1 69 ? 6.418 -2.405 -11.634 1.00 98.31 69 VAL A CA 1
ATOM 482 C C . VAL A 1 69 ? 5.898 -1.713 -10.379 1.00 98.31 69 VAL A C 1
ATOM 484 O O . VAL A 1 69 ? 4.974 -0.909 -10.456 1.00 98.31 69 VAL A O 1
ATOM 487 N N . ALA A 1 70 ? 6.471 -2.004 -9.218 1.00 97.50 70 ALA A N 1
ATOM 488 C CA . ALA A 1 70 ? 6.118 -1.373 -7.953 1.00 97.50 70 ALA A CA 1
ATOM 489 C C . ALA A 1 70 ? 7.163 -0.319 -7.570 1.00 97.50 70 ALA A C 1
ATOM 491 O O . ALA A 1 70 ? 8.347 -0.629 -7.494 1.00 97.50 70 ALA A O 1
ATOM 492 N N . THR A 1 71 ? 6.730 0.913 -7.302 1.00 96.38 71 THR A N 1
ATOM 493 C CA . THR A 1 71 ? 7.602 2.006 -6.839 1.00 96.38 71 THR A CA 1
ATOM 494 C C . THR A 1 71 ? 7.411 2.308 -5.352 1.00 96.38 71 THR A C 1
ATOM 496 O O . THR A 1 71 ? 6.353 2.044 -4.773 1.00 96.38 71 THR A O 1
ATOM 499 N N . ALA A 1 72 ? 8.395 2.951 -4.719 1.00 92.44 72 ALA A N 1
ATOM 500 C CA . ALA A 1 72 ? 8.271 3.349 -3.314 1.00 92.44 72 ALA A CA 1
ATOM 501 C C . ALA A 1 72 ? 7.176 4.402 -3.046 1.00 92.44 72 ALA A C 1
ATOM 503 O O . ALA A 1 72 ? 6.518 4.353 -2.005 1.00 92.44 72 ALA A O 1
ATOM 504 N N . THR A 1 73 ? 6.952 5.352 -3.964 1.00 90.50 73 THR A N 1
ATOM 505 C CA . THR A 1 73 ? 6.010 6.469 -3.756 1.00 90.50 73 THR A CA 1
ATOM 506 C C . THR A 1 73 ? 5.085 6.699 -4.950 1.00 90.50 73 THR A C 1
ATOM 508 O O . THR A 1 73 ? 5.431 6.382 -6.091 1.00 90.50 73 THR A O 1
ATOM 511 N N . LEU A 1 74 ? 3.923 7.316 -4.686 1.00 89.62 74 LEU A N 1
ATOM 512 C CA . LEU A 1 74 ? 2.968 7.747 -5.718 1.00 89.62 74 LEU A CA 1
ATOM 513 C C . LEU A 1 74 ? 3.582 8.769 -6.686 1.00 89.62 74 LEU A C 1
ATOM 515 O O . LEU A 1 74 ? 3.308 8.728 -7.880 1.00 89.62 74 LEU A O 1
ATOM 519 N N . ALA A 1 75 ? 4.471 9.641 -6.201 1.00 90.19 75 ALA A N 1
ATOM 520 C CA . ALA A 1 75 ? 5.170 10.606 -7.046 1.00 90.19 75 ALA A CA 1
ATOM 521 C C . ALA A 1 75 ? 6.099 9.916 -8.062 1.00 90.19 75 ALA A C 1
ATOM 523 O O . ALA A 1 75 ? 6.091 10.268 -9.240 1.00 90.19 75 ALA A O 1
ATOM 524 N N . LEU A 1 76 ? 6.858 8.897 -7.633 1.00 91.62 76 LEU A N 1
ATOM 525 C CA . LEU A 1 76 ? 7.685 8.088 -8.539 1.00 91.62 76 LEU A CA 1
ATOM 526 C C . LEU A 1 76 ? 6.821 7.282 -9.518 1.00 91.62 76 LEU A C 1
ATOM 528 O O . LEU A 1 76 ? 7.141 7.213 -10.702 1.00 91.62 76 LEU A O 1
ATOM 532 N N . GLN A 1 77 ? 5.701 6.731 -9.040 1.00 93.75 77 GLN A N 1
ATOM 533 C CA . GLN A 1 77 ? 4.724 6.021 -9.869 1.00 93.75 77 GLN A CA 1
ATOM 534 C C . GLN A 1 77 ? 4.197 6.924 -10.996 1.00 93.75 77 GLN A C 1
ATOM 536 O O . GLN A 1 77 ? 4.220 6.543 -12.166 1.00 93.75 77 GLN A O 1
ATOM 541 N N . ARG A 1 78 ? 3.780 8.149 -10.651 1.00 91.00 78 ARG A N 1
ATOM 542 C CA . ARG A 1 78 ? 3.310 9.170 -11.595 1.00 91.00 78 ARG A CA 1
ATOM 543 C C . ARG A 1 78 ? 4.392 9.564 -12.590 1.00 91.00 78 ARG A C 1
ATOM 545 O O . ARG A 1 78 ? 4.138 9.576 -13.788 1.00 91.00 78 ARG A O 1
ATOM 552 N N . GLN A 1 79 ? 5.613 9.797 -12.111 1.00 92.50 79 GLN A N 1
ATOM 553 C CA . GLN A 1 79 ? 6.749 10.107 -12.971 1.00 92.50 79 GLN A CA 1
ATOM 554 C C . GLN A 1 79 ? 6.977 9.028 -14.041 1.00 92.50 79 GLN A C 1
ATOM 556 O O . GLN A 1 79 ? 7.216 9.360 -15.205 1.00 92.50 79 GLN A O 1
ATOM 561 N N . LEU A 1 80 ? 6.893 7.747 -13.666 1.00 93.44 80 LEU A N 1
ATOM 562 C CA . LEU A 1 80 ? 7.032 6.656 -14.626 1.00 93.44 80 LEU A CA 1
ATOM 563 C C . LEU A 1 80 ? 5.921 6.692 -15.676 1.00 93.44 80 LEU A C 1
ATOM 565 O O . LEU A 1 80 ? 6.222 6.635 -16.862 1.00 93.44 80 LEU A O 1
ATOM 569 N N . VAL A 1 81 ? 4.660 6.818 -15.263 1.00 94.06 81 VAL A N 1
ATOM 570 C CA . VAL A 1 81 ? 3.496 6.708 -16.162 1.00 94.06 81 VAL A CA 1
ATOM 571 C C . VAL A 1 81 ? 3.293 7.941 -17.044 1.00 94.06 81 VAL A C 1
ATOM 573 O O . VAL A 1 81 ? 2.914 7.794 -18.199 1.00 94.06 81 VAL A O 1
ATOM 576 N N . GLU A 1 82 ? 3.556 9.148 -16.547 1.00 92.56 82 GLU A N 1
ATOM 577 C CA . GLU A 1 82 ? 3.318 10.385 -17.308 1.00 92.56 82 GLU A CA 1
ATOM 578 C C . GLU A 1 82 ? 4.496 10.784 -18.199 1.00 92.56 82 GLU A C 1
ATOM 580 O O . GLU A 1 82 ? 4.329 11.557 -19.143 1.00 92.56 82 GLU A O 1
ATOM 585 N N . ARG A 1 83 ? 5.705 10.289 -17.908 1.00 90.38 83 ARG A N 1
ATOM 586 C CA . ARG A 1 83 ? 6.921 10.751 -18.586 1.00 90.38 83 ARG A CA 1
ATOM 587 C C . ARG A 1 83 ? 7.761 9.626 -19.162 1.00 90.38 83 ARG A C 1
ATOM 589 O O . ARG A 1 83 ? 8.071 9.664 -20.351 1.00 90.38 83 ARG A O 1
ATOM 596 N N . ASP A 1 84 ? 8.169 8.666 -18.338 1.00 92.94 84 ASP A N 1
ATOM 597 C CA . ASP A 1 84 ? 9.198 7.702 -18.741 1.00 92.94 84 ASP A CA 1
ATOM 598 C C . ASP A 1 84 ? 8.609 6.596 -19.648 1.00 92.94 84 ASP A C 1
ATOM 600 O O . ASP A 1 84 ? 9.164 6.308 -20.711 1.00 92.94 84 ASP A O 1
ATOM 604 N N . LEU A 1 85 ? 7.447 6.034 -19.297 1.00 95.44 85 LEU A N 1
ATOM 605 C CA . LEU A 1 85 ? 6.740 5.002 -20.067 1.00 95.44 85 LEU A CA 1
ATOM 606 C C . LEU A 1 85 ? 6.229 5.484 -21.432 1.00 95.44 85 LEU A C 1
ATOM 608 O O . LEU A 1 85 ? 6.555 4.809 -22.407 1.00 95.44 85 LEU A O 1
ATOM 612 N N . PRO A 1 86 ? 5.511 6.624 -21.566 1.00 95.56 86 PRO A N 1
ATOM 613 C CA . PRO A 1 86 ? 5.016 7.083 -22.865 1.00 95.56 86 PRO A CA 1
ATOM 614 C C . PRO A 1 86 ? 6.146 7.227 -23.888 1.00 95.56 86 PRO A C 1
ATOM 616 O O . PRO A 1 86 ? 6.074 6.677 -24.982 1.00 95.56 86 PRO A O 1
ATOM 619 N N . ARG A 1 87 ? 7.251 7.869 -23.483 1.00 93.62 87 ARG A N 1
ATOM 620 C CA . ARG A 1 87 ? 8.434 8.065 -24.335 1.00 93.62 87 ARG A CA 1
ATOM 621 C C . ARG A 1 87 ? 9.101 6.748 -24.712 1.00 93.62 87 ARG A C 1
ATOM 623 O O . ARG A 1 87 ? 9.500 6.568 -25.860 1.00 93.62 87 ARG A O 1
ATOM 630 N N . THR A 1 88 ? 9.217 5.826 -23.755 1.00 95.25 88 THR A N 1
ATOM 631 C CA . THR A 1 88 ? 9.806 4.506 -24.011 1.00 95.25 88 THR A CA 1
ATOM 632 C C . THR A 1 88 ? 8.925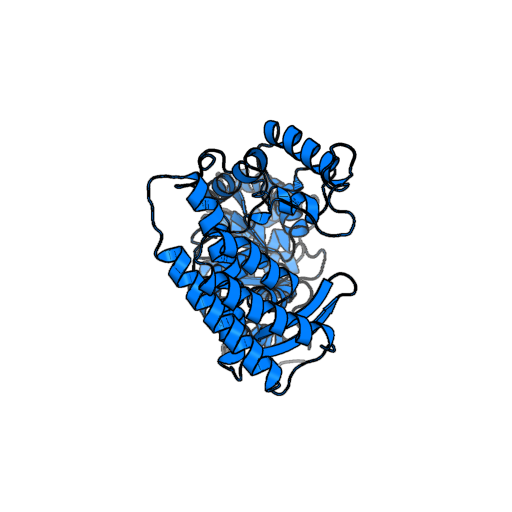 3.723 -24.983 1.00 95.25 88 THR A C 1
ATOM 634 O O . THR A 1 88 ? 9.416 3.250 -26.001 1.00 95.25 88 THR A O 1
ATOM 637 N N . VAL A 1 89 ? 7.613 3.666 -24.757 1.00 96.56 89 VAL A N 1
ATOM 638 C CA . VAL A 1 89 ? 6.651 2.996 -25.646 1.00 96.56 89 VAL A CA 1
ATOM 639 C C . VAL A 1 89 ? 6.702 3.576 -27.057 1.00 96.56 89 VAL A C 1
ATOM 641 O O . VAL A 1 89 ? 6.825 2.809 -28.011 1.00 96.56 89 VAL A O 1
ATOM 644 N N . ASP A 1 90 ? 6.686 4.903 -27.201 1.00 95.88 90 ASP A N 1
ATOM 645 C CA . ASP A 1 90 ? 6.762 5.566 -28.507 1.00 95.88 90 ASP A CA 1
ATOM 646 C C . ASP A 1 90 ? 8.075 5.243 -29.243 1.00 95.88 90 ASP A C 1
ATOM 648 O O . ASP A 1 90 ? 8.064 5.019 -30.453 1.00 95.88 90 ASP A O 1
ATOM 652 N N . SER A 1 91 ? 9.200 5.144 -28.523 1.00 95.38 91 SER A N 1
ATOM 653 C CA . SER A 1 91 ? 10.495 4.767 -29.114 1.00 95.38 91 SER A CA 1
ATOM 654 C C . SER A 1 91 ? 10.592 3.292 -29.517 1.00 95.38 91 SER A C 1
ATOM 656 O O . SER A 1 91 ? 11.255 2.962 -30.501 1.00 95.38 91 SER A O 1
ATOM 658 N N . LEU A 1 92 ? 9.935 2.398 -28.771 1.00 95.62 92 LEU A N 1
ATOM 659 C CA . LEU A 1 92 ? 10.011 0.957 -28.994 1.00 95.62 92 LEU A CA 1
ATOM 660 C C . LEU A 1 92 ? 8.968 0.481 -30.007 1.00 95.62 92 LEU A C 1
ATOM 662 O O . LEU A 1 92 ? 9.198 -0.516 -30.690 1.00 95.62 92 LEU A O 1
ATOM 666 N N . HIS A 1 93 ? 7.843 1.190 -30.142 1.00 94.81 93 HIS A N 1
ATOM 667 C CA . HIS A 1 93 ? 6.731 0.816 -31.014 1.00 94.81 93 HIS A CA 1
ATOM 668 C C . HIS A 1 93 ? 7.152 0.482 -32.463 1.00 94.81 93 HIS A C 1
ATOM 670 O O . HIS A 1 93 ? 6.764 -0.587 -32.953 1.00 94.81 93 HIS A O 1
ATOM 676 N N . PRO A 1 94 ? 7.993 1.290 -33.147 1.00 94.19 94 PRO A N 1
ATOM 677 C CA . PRO A 1 94 ? 8.432 0.982 -34.510 1.00 94.19 94 PRO A CA 1
ATOM 678 C C . PRO A 1 94 ? 9.264 -0.304 -34.611 1.00 94.19 94 PRO A C 1
ATOM 680 O O . PRO A 1 94 ? 9.207 -1.002 -35.623 1.00 94.19 94 PRO A O 1
ATOM 683 N N . LEU A 1 95 ? 10.029 -0.626 -33.563 1.00 95.06 95 LEU A N 1
ATOM 684 C CA . LEU A 1 95 ? 10.926 -1.782 -33.523 1.00 95.06 95 LEU A CA 1
ATOM 685 C C . LEU A 1 95 ? 10.187 -3.062 -33.121 1.00 95.06 95 LEU A C 1
ATOM 687 O O . LEU A 1 95 ? 10.386 -4.112 -33.732 1.00 95.06 95 LEU A O 1
ATOM 691 N N . LEU A 1 96 ? 9.298 -2.968 -32.128 1.00 93.38 96 LEU A N 1
ATOM 692 C CA . LEU A 1 96 ? 8.487 -4.083 -31.639 1.00 93.38 96 LEU A CA 1
ATOM 693 C C . LEU A 1 96 ? 7.341 -4.447 -32.591 1.00 93.38 96 LEU A C 1
ATOM 695 O O . LEU A 1 96 ? 6.812 -5.552 -32.501 1.00 93.38 96 LEU A O 1
ATOM 699 N N . ARG A 1 97 ? 6.946 -3.536 -33.496 1.00 91.69 97 ARG A N 1
ATOM 700 C CA . ARG A 1 97 ? 5.794 -3.689 -34.411 1.00 91.69 97 ARG A CA 1
ATOM 701 C C . ARG A 1 97 ? 4.461 -3.940 -33.692 1.00 91.69 97 ARG A C 1
ATOM 703 O O . ARG A 1 97 ? 3.521 -4.473 -34.273 1.00 91.69 97 ARG A O 1
ATOM 710 N N . ARG A 1 98 ? 4.389 -3.539 -32.428 1.00 93.88 98 ARG A N 1
ATOM 711 C CA . ARG A 1 98 ? 3.202 -3.498 -31.570 1.00 93.88 98 ARG A CA 1
ATOM 712 C C . ARG A 1 98 ? 3.368 -2.336 -30.605 1.00 93.88 98 ARG A C 1
ATOM 714 O O . ARG A 1 98 ? 4.482 -1.835 -30.442 1.00 93.88 98 ARG A O 1
ATOM 721 N N . ARG A 1 99 ? 2.282 -1.851 -30.015 1.00 94.94 99 ARG A N 1
ATOM 722 C CA . ARG A 1 99 ? 2.330 -0.774 -29.021 1.00 94.94 99 ARG A CA 1
ATOM 723 C C . ARG A 1 99 ? 2.030 -1.384 -27.652 1.00 94.94 99 ARG A C 1
ATOM 725 O O . ARG A 1 99 ? 0.864 -1.678 -27.421 1.00 9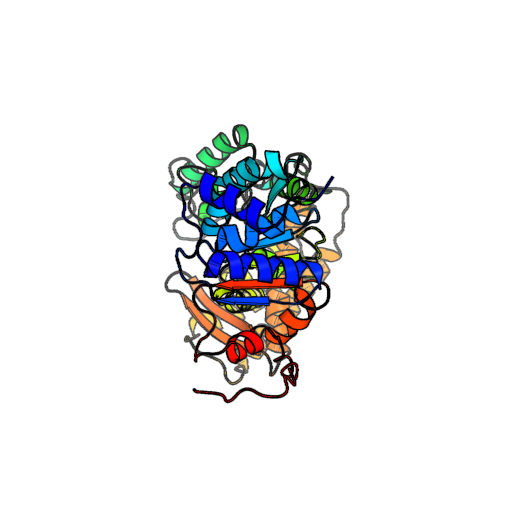4.94 99 ARG A O 1
ATOM 732 N N . PRO A 1 100 ? 3.040 -1.611 -26.793 1.00 94.94 100 PRO A N 1
ATOM 733 C CA . PRO A 1 100 ? 2.781 -2.125 -25.456 1.00 94.94 100 PRO A CA 1
ATOM 734 C C . PRO A 1 100 ? 1.850 -1.188 -24.681 1.00 94.94 100 PRO A C 1
ATOM 736 O O . PRO A 1 100 ? 2.078 0.026 -24.652 1.00 94.94 100 PRO A O 1
ATOM 739 N N . GLU A 1 101 ? 0.819 -1.749 -24.056 1.00 96.12 101 GLU A N 1
ATOM 740 C CA . GLU A 1 101 ? -0.093 -1.002 -23.190 1.00 96.12 101 GLU A CA 1
ATOM 741 C C . GLU A 1 101 ? 0.410 -0.993 -21.745 1.00 96.12 101 GLU A C 1
ATOM 743 O O . GLU A 1 101 ? 0.922 -1.993 -21.234 1.00 96.12 101 GLU A O 1
ATOM 748 N N . PHE A 1 102 ? 0.239 0.138 -21.065 1.00 97.25 102 PHE A N 1
ATOM 749 C CA . PHE A 1 102 ? 0.568 0.280 -19.653 1.00 97.25 102 PHE A CA 1
ATOM 750 C C . PHE A 1 102 ? -0.568 0.958 -18.894 1.00 97.25 102 PHE A C 1
ATOM 752 O O . PHE A 1 102 ? -1.313 1.761 -19.452 1.00 97.25 102 PHE A O 1
ATOM 759 N N . ALA A 1 103 ? -0.688 0.651 -17.605 1.00 96.81 103 ALA A N 1
ATOM 760 C CA . ALA A 1 103 ? -1.702 1.236 -16.738 1.00 96.81 103 ALA A CA 1
ATOM 761 C C . ALA A 1 103 ? -1.154 1.504 -15.336 1.00 96.81 103 ALA A C 1
ATOM 763 O O . ALA A 1 103 ? -0.302 0.774 -14.828 1.00 96.81 103 ALA A O 1
ATOM 764 N N . MET A 1 104 ? -1.676 2.547 -14.695 1.00 96.25 104 MET A N 1
ATOM 765 C CA . MET A 1 104 ? -1.407 2.843 -13.292 1.00 96.25 104 MET A CA 1
ATOM 766 C C . MET A 1 104 ? -2.476 2.202 -12.404 1.00 96.25 104 MET A C 1
ATOM 768 O O . MET A 1 104 ? -3.666 2.329 -12.687 1.00 96.25 104 MET A O 1
ATOM 772 N N . LEU A 1 105 ? -2.064 1.574 -11.301 1.00 96.69 105 LEU A N 1
ATOM 773 C CA . LEU A 1 105 ? -2.981 1.011 -10.312 1.00 96.69 105 LEU A CA 1
ATOM 774 C C . LEU A 1 105 ? -2.591 1.417 -8.884 1.00 96.69 105 LEU A C 1
ATOM 776 O O . LEU A 1 105 ? -1.469 1.167 -8.431 1.00 96.69 105 LEU A O 1
ATOM 780 N N . LYS A 1 106 ? -3.535 2.033 -8.164 1.00 94.88 106 LYS A N 1
ATOM 781 C CA . LYS A 1 106 ? -3.393 2.475 -6.767 1.00 94.88 106 LYS A CA 1
ATOM 782 C C . LYS A 1 106 ? -4.405 1.770 -5.852 1.00 94.88 106 LYS A C 1
ATOM 784 O O . LYS A 1 106 ? -5.323 1.087 -6.299 1.00 94.88 106 LYS A O 1
ATOM 789 N N . GLY A 1 107 ? -4.248 1.945 -4.539 1.00 92.38 107 GLY A N 1
ATOM 790 C CA . GLY A 1 107 ? -5.255 1.507 -3.568 1.00 92.38 107 GLY A CA 1
ATOM 791 C C . GLY A 1 107 ? -6.546 2.322 -3.686 1.00 92.38 107 GLY A C 1
ATOM 792 O O . GLY A 1 107 ? -6.498 3.491 -4.065 1.00 92.38 107 GLY A O 1
ATOM 793 N N . ARG A 1 108 ? -7.688 1.730 -3.309 1.00 93.19 108 ARG A N 1
ATOM 794 C CA . ARG A 1 108 ? -9.033 2.333 -3.428 1.00 93.19 108 ARG A CA 1
ATOM 795 C C . ARG A 1 108 ? -9.162 3.737 -2.833 1.00 93.19 108 ARG A C 1
ATOM 797 O O . ARG A 1 108 ? -9.889 4.557 -3.378 1.00 93.19 108 ARG A O 1
ATOM 804 N N . SER A 1 109 ? -8.434 4.018 -1.756 1.00 93.44 109 SER A N 1
ATOM 805 C CA . SER A 1 109 ? -8.419 5.323 -1.094 1.00 93.44 109 SER A CA 1
ATOM 806 C C . SER A 1 109 ? -7.778 6.436 -1.927 1.00 93.44 109 SER A C 1
ATOM 808 O O . SER A 1 109 ? -7.846 7.587 -1.522 1.00 93.44 109 SER A O 1
ATOM 810 N N . ASN A 1 110 ? -7.167 6.129 -3.075 1.00 95.50 110 ASN A N 1
ATOM 811 C CA . ASN A 1 110 ? -6.610 7.119 -4.003 1.00 95.50 110 ASN A CA 1
ATOM 812 C C . ASN A 1 110 ? -7.578 7.482 -5.136 1.00 95.50 110 ASN A C 1
ATOM 814 O O . ASN A 1 110 ? -7.236 8.321 -5.960 1.00 95.50 110 ASN A O 1
ATOM 818 N N . TYR A 1 111 ? -8.766 6.873 -5.171 1.00 96.88 111 TYR A N 1
ATOM 819 C CA . TYR A 1 111 ? -9.800 7.172 -6.156 1.00 96.88 111 TYR A CA 1
ATOM 820 C C . TYR A 1 111 ? -11.027 7.784 -5.480 1.00 96.88 111 TYR A C 1
ATOM 822 O O . TYR A 1 111 ? -11.388 7.412 -4.356 1.00 96.88 111 TYR A O 1
ATOM 830 N N . LEU A 1 112 ? -11.673 8.707 -6.184 1.00 96.94 112 LEU A N 1
ATOM 831 C CA . LEU A 1 112 ? -12.961 9.265 -5.804 1.00 96.94 112 LEU A CA 1
ATOM 832 C C . LEU A 1 112 ? -14.010 8.147 -5.731 1.00 96.94 112 LEU A C 1
ATOM 834 O O . LEU A 1 112 ? -14.118 7.298 -6.618 1.00 96.94 112 LEU A O 1
ATOM 838 N N . CYS A 1 113 ? -14.782 8.124 -4.650 1.00 95.50 113 CYS A N 1
ATOM 839 C CA . CYS A 1 113 ? -15.880 7.189 -4.468 1.00 95.50 113 CYS A CA 1
ATOM 840 C C . CYS A 1 113 ? -17.198 7.913 -4.738 1.00 95.50 113 CYS A C 1
ATOM 842 O O . CYS A 1 113 ? -17.673 8.644 -3.874 1.00 95.50 113 CYS A O 1
ATOM 844 N N . MET A 1 114 ? -17.813 7.662 -5.896 1.00 93.31 114 MET A N 1
ATOM 845 C CA . MET A 1 114 ? -19.083 8.293 -6.281 1.00 93.31 114 MET A CA 1
ATOM 846 C C . MET A 1 114 ? -20.184 8.073 -5.239 1.00 93.31 114 MET A C 1
ATOM 848 O O . MET A 1 114 ? -20.838 9.023 -4.827 1.00 93.31 114 MET A O 1
ATOM 852 N N . HIS A 1 115 ? -20.293 6.860 -4.689 1.00 90.00 115 HIS A N 1
ATOM 853 C CA . HIS A 1 115 ? -21.210 6.596 -3.577 1.00 90.00 115 HIS A CA 1
ATOM 854 C C . HIS A 1 115 ? -20.949 7.517 -2.383 1.00 90.00 115 HIS A C 1
ATOM 856 O O . HIS A 1 115 ? -21.880 8.045 -1.793 1.00 90.00 115 HIS A O 1
ATOM 862 N N . ARG A 1 116 ? -19.686 7.712 -1.990 1.00 87.12 116 ARG A N 1
ATOM 863 C CA . ARG A 1 116 ? -19.362 8.553 -0.830 1.00 87.12 116 ARG A CA 1
ATOM 864 C C . ARG A 1 116 ? -19.542 10.041 -1.121 1.00 87.12 116 ARG A C 1
ATOM 866 O O . ARG A 1 116 ? -19.826 10.803 -0.208 1.00 87.12 116 ARG A O 1
ATOM 873 N N . LEU A 1 117 ? -19.371 10.447 -2.376 1.00 89.19 117 LEU A N 1
ATOM 874 C CA . LEU A 1 117 ? -19.618 11.812 -2.821 1.00 89.19 117 LEU A CA 1
ATOM 875 C C . LEU A 1 117 ? -21.115 12.162 -2.778 1.00 89.19 117 LEU A C 1
ATOM 877 O O . LEU A 1 117 ? -21.454 13.255 -2.333 1.00 89.19 117 LEU A O 1
ATOM 881 N N . HIS A 1 118 ? -21.989 11.249 -3.217 1.00 84.50 118 HIS A N 1
ATOM 882 C CA . HIS A 1 118 ? -23.436 11.480 -3.296 1.00 84.50 118 HIS A CA 1
ATOM 883 C C . HIS A 1 118 ? -24.173 11.221 -1.977 1.00 84.50 118 HIS A C 1
ATOM 885 O O . HIS A 1 118 ? -24.944 12.073 -1.546 1.00 84.50 118 HIS A O 1
ATOM 891 N N . GLU A 1 119 ? -23.893 10.098 -1.312 1.00 78.69 119 GLU A N 1
ATOM 892 C CA . GLU A 1 119 ? -24.524 9.735 -0.030 1.00 78.69 119 GLU A CA 1
ATOM 893 C C . GLU A 1 119 ? -23.866 10.440 1.168 1.00 78.69 119 GLU A C 1
ATOM 895 O O . GLU A 1 119 ? -24.346 10.388 2.299 1.00 78.69 119 GLU A O 1
ATOM 900 N N . GLY A 1 120 ? -22.727 11.096 0.931 1.00 68.25 120 GLY A N 1
ATOM 901 C CA . GLY A 1 120 ? -21.896 11.674 1.972 1.00 68.25 120 GLY A CA 1
ATOM 902 C C . GLY A 1 120 ? -21.204 10.620 2.840 1.00 68.25 120 GLY A C 1
ATOM 903 O O . GLY A 1 120 ? -21.165 9.415 2.566 1.00 68.25 120 GLY A O 1
ATOM 904 N N . VAL A 1 121 ? -20.607 11.093 3.931 1.00 60.56 121 VAL A N 1
ATOM 905 C CA . VAL A 1 121 ? -20.275 10.217 5.055 1.00 60.56 121 VAL A CA 1
ATOM 906 C C . VAL A 1 121 ? -21.580 9.988 5.815 1.00 60.56 121 VAL A C 1
ATOM 908 O O . VAL A 1 121 ? -22.248 10.989 6.076 1.00 60.56 121 VAL A O 1
ATOM 911 N N . PRO A 1 122 ? -21.943 8.739 6.181 1.00 53.72 122 PRO A N 1
ATOM 912 C CA . PRO A 1 122 ? -23.083 8.496 7.057 1.00 53.72 122 PRO A CA 1
ATOM 913 C C . PRO A 1 122 ? -23.012 9.476 8.225 1.00 53.72 122 PRO A C 1
ATOM 915 O O . PRO A 1 122 ? -22.003 9.506 8.936 1.00 53.72 122 PRO A O 1
ATOM 918 N N . GLN A 1 123 ? -24.004 10.361 8.324 1.00 46.44 123 GLN A N 1
ATOM 919 C CA . GLN A 1 123 ? -23.992 11.416 9.323 1.00 46.44 123 GLN A CA 1
ATOM 920 C C . GLN A 1 123 ? -24.142 10.751 10.692 1.00 46.44 123 GLN A C 1
ATOM 922 O O . GLN A 1 123 ? -25.195 10.216 11.042 1.00 46.44 123 GLN A O 1
ATOM 927 N N . ASP A 1 124 ? -23.055 10.752 11.461 1.00 43.69 124 ASP A N 1
ATOM 928 C CA . ASP A 1 124 ? -23.129 10.602 12.906 1.00 43.69 124 ASP A CA 1
ATOM 929 C C . ASP A 1 124 ? -23.839 11.869 13.419 1.00 43.69 124 ASP A C 1
ATOM 931 O O . ASP A 1 124 ? -23.211 12.907 13.624 1.00 43.69 124 ASP A O 1
ATOM 935 N N . GLU A 1 125 ? -25.171 11.825 13.497 1.00 40.38 125 GLU A N 1
ATOM 936 C CA . GLU A 1 125 ? -25.991 12.906 14.050 1.00 40.38 125 GLU A CA 1
ATOM 937 C C . GLU A 1 125 ? -25.604 13.183 15.521 1.00 40.38 125 GLU A C 1
ATOM 939 O O . GLU A 1 125 ? -25.877 12.380 16.410 1.00 40.38 125 GLU A O 1
ATOM 944 N N . GLU A 1 126 ? -24.971 14.351 15.693 1.00 47.19 126 GLU A N 1
ATOM 945 C CA . GLU A 1 126 ? -25.084 15.349 16.775 1.00 47.19 126 GLU A CA 1
ATOM 946 C C . GLU A 1 126 ? -24.121 15.403 17.994 1.00 47.19 126 GLU A C 1
ATOM 948 O O . GLU A 1 126 ? -23.795 14.424 18.654 1.00 47.19 126 GLU A O 1
ATOM 953 N N . GLU A 1 127 ? -23.725 16.667 18.250 1.00 36.44 127 GLU A N 1
ATOM 954 C CA . GLU A 1 127 ? -23.386 17.362 19.509 1.00 36.44 127 GLU A CA 1
ATOM 955 C C . GLU A 1 127 ? -22.246 16.867 20.429 1.00 36.44 127 GLU A C 1
ATOM 957 O O . GLU A 1 127 ? -22.347 15.864 21.124 1.00 36.44 127 GLU A O 1
ATOM 962 N N . GLY A 1 128 ? -21.189 17.694 20.565 1.00 31.06 128 GLY A N 1
ATOM 963 C CA . GLY A 1 128 ? -20.287 17.619 21.725 1.00 31.06 128 GLY A CA 1
ATOM 964 C C . GLY A 1 128 ? -18.881 18.214 21.574 1.00 31.06 128 GLY A C 1
ATOM 965 O O . GLY A 1 128 ? -17.918 17.473 21.451 1.00 31.06 128 GLY A O 1
ATOM 966 N N . LEU A 1 129 ? -18.789 19.546 21.672 1.00 34.94 129 LEU A N 1
ATOM 967 C CA . LEU A 1 129 ? -17.628 20.388 22.032 1.00 34.94 129 LEU A CA 1
ATOM 968 C C . LEU A 1 129 ? -16.349 20.388 21.147 1.00 34.94 129 LEU A C 1
ATOM 970 O O . LEU A 1 129 ? -15.516 19.488 21.181 1.00 34.94 129 LEU A O 1
ATOM 974 N N . PHE A 1 130 ? -16.162 21.558 20.513 1.00 31.03 130 PHE A N 1
ATOM 975 C CA . PHE A 1 130 ? -15.017 22.117 19.767 1.00 31.03 130 PHE A CA 1
ATOM 976 C C . PHE A 1 130 ? -14.963 21.843 18.239 1.00 31.03 130 PHE A C 1
ATOM 978 O O . PHE A 1 130 ? -14.471 20.827 17.753 1.00 31.03 130 PHE A O 1
ATOM 985 N N . ASP A 1 131 ? -15.459 22.832 17.479 1.00 35.44 131 ASP A N 1
ATOM 986 C CA . ASP A 1 131 ? -15.064 23.232 16.112 1.00 35.44 131 ASP A CA 1
ATOM 987 C C . ASP A 1 131 ? -15.173 22.229 14.944 1.00 35.44 131 ASP A C 1
ATOM 989 O O . ASP A 1 131 ? -14.374 22.262 14.004 1.00 35.44 131 ASP A O 1
ATOM 993 N N . GLN A 1 132 ? -16.187 21.358 14.921 1.00 42.06 132 GLN A N 1
ATOM 994 C CA . GLN A 1 132 ? -16.502 20.565 13.713 1.00 42.06 132 GLN A CA 1
ATOM 995 C C . GLN A 1 132 ? -17.697 21.092 12.907 1.00 42.06 132 GLN A C 1
ATOM 997 O O . GLN A 1 132 ? -17.744 20.876 11.697 1.00 42.06 132 GLN A O 1
ATOM 1002 N N . PHE A 1 133 ? -18.597 21.868 13.519 1.00 38.19 133 PHE A N 1
ATOM 1003 C CA . PHE A 1 133 ? -19.733 22.479 12.816 1.00 38.19 133 PHE A CA 1
ATOM 1004 C C . PHE A 1 133 ? -19.329 23.666 11.923 1.00 38.19 133 PHE A C 1
ATOM 1006 O O . PHE A 1 133 ? -19.935 23.878 10.876 1.00 38.19 133 PHE A O 1
ATOM 1013 N N . GLU A 1 134 ? -18.231 24.365 12.238 1.00 40.50 134 GLU A N 1
ATOM 1014 C CA . GLU A 1 134 ? -17.612 25.305 11.293 1.00 40.50 134 GLU A CA 1
ATOM 1015 C C . GLU A 1 134 ? -16.856 24.594 10.168 1.00 40.50 134 GLU A C 1
ATOM 1017 O O . GLU A 1 134 ? -16.619 25.208 9.139 1.00 40.50 134 GLU A O 1
ATOM 1022 N N . ALA A 1 135 ? -16.499 23.310 10.300 1.00 42.78 135 ALA A N 1
ATOM 1023 C CA . ALA A 1 135 ? -15.675 22.606 9.318 1.00 42.78 135 ALA A CA 1
ATOM 1024 C C . ALA A 1 135 ? -16.467 22.067 8.113 1.00 42.78 135 ALA A C 1
ATOM 1026 O O . ALA A 1 135 ? -15.859 21.817 7.081 1.00 42.78 135 ALA A O 1
ATOM 1027 N N . ALA A 1 136 ? -17.791 21.937 8.164 1.00 45.28 136 ALA A N 1
ATOM 1028 C CA . ALA A 1 136 ? -18.596 21.498 7.012 1.00 45.28 136 ALA A CA 1
ATOM 1029 C C . ALA A 1 136 ? -19.529 22.585 6.452 1.00 45.28 136 ALA A C 1
ATOM 1031 O O . ALA A 1 136 ? -20.203 22.354 5.450 1.00 45.28 136 ALA A O 1
ATOM 1032 N N . ALA A 1 137 ? -19.542 23.783 7.049 1.00 55.44 137 ALA A N 1
ATOM 1033 C CA . ALA A 1 137 ? -20.190 24.932 6.433 1.00 55.44 137 ALA A CA 1
ATOM 1034 C C . ALA A 1 137 ? -19.583 25.175 5.031 1.00 55.44 137 ALA A C 1
ATOM 1036 O O . ALA A 1 137 ? -18.363 25.060 4.882 1.00 55.44 137 ALA A O 1
ATOM 1037 N N . PRO A 1 138 ? -20.372 25.560 4.008 1.00 59.47 138 PRO A N 1
ATOM 1038 C CA . PRO A 1 138 ? -19.858 25.851 2.661 1.00 59.47 138 PRO A CA 1
ATOM 1039 C C . PRO A 1 138 ? -18.729 26.894 2.645 1.00 59.47 138 PRO A C 1
ATOM 1041 O O . PRO A 1 138 ? -17.927 26.950 1.718 1.00 59.47 138 PRO A O 1
ATOM 1044 N N . THR A 1 139 ? -18.670 27.730 3.682 1.00 61.84 139 THR A N 1
ATOM 1045 C CA . THR A 1 139 ? -17.668 28.778 3.887 1.00 61.84 139 THR A CA 1
ATOM 1046 C C . THR A 1 139 ? -16.362 28.274 4.498 1.00 61.84 139 THR A C 1
ATOM 1048 O O . THR A 1 139 ? -15.356 28.977 4.418 1.00 61.84 139 THR A O 1
ATOM 1051 N N . SER A 1 140 ? -16.339 27.076 5.082 1.00 79.62 140 SER A N 1
ATOM 1052 C CA . SER A 1 140 ? -15.138 26.488 5.667 1.00 79.62 140 SER A CA 1
ATOM 1053 C C . SER A 1 140 ? -14.164 26.018 4.591 1.00 79.62 140 SER A C 1
ATOM 1055 O O . SER A 1 140 ? -14.554 25.683 3.472 1.00 79.62 140 SER A O 1
ATOM 1057 N N . LYS A 1 141 ? -12.883 25.880 4.949 1.00 82.88 141 LYS A N 1
ATOM 1058 C CA . LYS A 1 141 ? -11.888 25.313 4.032 1.00 82.88 141 LYS A CA 1
ATOM 1059 C C . LYS A 1 141 ? -12.238 23.883 3.593 1.00 82.88 141 LYS A C 1
ATOM 1061 O O . LYS A 1 141 ? -12.038 23.540 2.433 1.00 82.88 141 LYS A O 1
ATOM 1066 N N . LEU A 1 142 ? -12.764 23.062 4.501 1.00 82.38 142 LEU A N 1
ATOM 1067 C CA . LEU A 1 142 ? -13.153 21.684 4.199 1.00 82.38 142 LEU A CA 1
ATOM 1068 C C . LEU A 1 142 ? -14.423 21.643 3.329 1.00 82.38 142 LEU A C 1
ATOM 1070 O O . LEU A 1 142 ? -14.452 20.887 2.367 1.00 82.38 142 LEU A O 1
ATOM 1074 N N . GLY A 1 143 ? -15.419 22.494 3.586 1.00 81.81 143 GLY A N 1
ATOM 1075 C CA . GLY A 1 143 ? -16.614 22.622 2.747 1.00 81.81 143 GLY A CA 1
ATOM 1076 C C . GLY A 1 143 ? -16.278 23.087 1.328 1.00 81.81 143 GLY A C 1
ATOM 1077 O O . GLY A 1 143 ? -16.730 22.481 0.360 1.00 81.81 143 GLY A O 1
ATOM 1078 N N . GLN A 1 144 ? -15.406 24.092 1.194 1.00 86.50 144 GLN A N 1
ATOM 1079 C CA . GLN A 1 144 ? -14.891 24.552 -0.103 1.00 86.50 144 GLN A CA 1
ATOM 1080 C C . GLN A 1 144 ? -14.131 23.449 -0.853 1.00 86.50 144 GLN A C 1
ATOM 1082 O O . GLN A 1 144 ? -14.329 23.272 -2.054 1.00 86.50 144 GLN A O 1
ATOM 1087 N N . ASP A 1 145 ? -13.277 22.692 -0.154 1.00 89.56 145 ASP A N 1
ATOM 1088 C CA . ASP A 1 145 ? -12.540 21.571 -0.743 1.00 89.56 145 ASP A CA 1
ATOM 1089 C C . ASP A 1 145 ? -13.500 20.483 -1.264 1.00 89.56 145 ASP A C 1
ATOM 1091 O O . ASP A 1 145 ? -13.275 19.959 -2.353 1.00 89.56 145 ASP A O 1
ATOM 1095 N N . LEU A 1 146 ? -14.581 20.177 -0.534 1.00 87.75 146 LEU A N 1
ATOM 1096 C CA . LEU A 1 146 ? -15.586 19.185 -0.940 1.00 87.75 146 LEU A CA 1
ATOM 1097 C C . LEU A 1 146 ? -16.452 19.650 -2.114 1.00 87.75 146 LEU A C 1
ATOM 1099 O O . LEU A 1 146 ? -16.700 18.860 -3.022 1.00 87.75 146 LEU A O 1
ATOM 1103 N N . LEU A 1 147 ? -16.871 20.920 -2.134 1.00 87.94 147 LEU A N 1
ATOM 1104 C CA . LEU A 1 147 ? -17.591 21.493 -3.277 1.00 87.94 147 LEU A CA 1
ATOM 1105 C C . LEU A 1 147 ? -16.748 21.406 -4.549 1.00 87.94 147 LEU A C 1
ATOM 1107 O O . LEU A 1 147 ? -17.234 20.948 -5.576 1.00 87.94 147 LEU A O 1
ATOM 1111 N N . ARG A 1 148 ? -15.454 21.729 -4.451 1.00 92.19 148 ARG A N 1
ATOM 1112 C CA . ARG A 1 148 ? -14.535 21.613 -5.584 1.00 92.19 148 ARG A CA 1
ATOM 1113 C C . ARG A 1 148 ? -14.358 20.171 -6.061 1.00 92.19 148 ARG A C 1
ATOM 1115 O O . ARG A 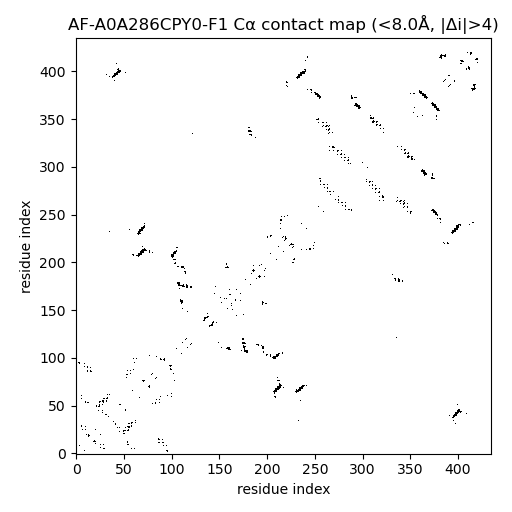1 148 ? -14.250 19.951 -7.259 1.00 92.19 148 ARG A O 1
ATOM 1122 N N . VAL A 1 149 ? -14.310 19.192 -5.151 1.00 92.81 149 VAL A N 1
ATOM 1123 C CA . VAL A 1 149 ? -14.290 17.772 -5.550 1.00 92.81 149 VAL A CA 1
ATOM 1124 C C . VAL A 1 149 ? -15.569 17.400 -6.285 1.00 92.81 149 VAL A C 1
ATOM 1126 O O . VAL A 1 149 ? -15.492 16.650 -7.251 1.00 92.81 149 VAL A O 1
ATOM 1129 N N . ARG A 1 150 ? -16.725 17.905 -5.841 1.00 90.69 150 ARG A N 1
ATOM 1130 C CA . ARG A 1 150 ? -18.003 17.634 -6.499 1.00 90.69 150 ARG A CA 1
ATOM 1131 C C . ARG A 1 150 ? -18.025 18.180 -7.923 1.00 90.69 150 ARG A C 1
ATOM 1133 O O . ARG A 1 150 ? -18.394 17.440 -8.818 1.00 90.69 150 ARG A O 1
ATOM 1140 N N . ASP A 1 151 ? -17.574 19.414 -8.123 1.00 91.44 151 ASP A N 1
ATOM 1141 C CA . ASP A 1 151 ? -17.499 20.009 -9.462 1.00 91.44 151 ASP A CA 1
ATOM 1142 C C . ASP A 1 151 ? -16.490 19.251 -10.352 1.00 91.44 151 ASP A C 1
ATOM 1144 O O . ASP A 1 151 ? -16.759 18.970 -11.513 1.00 91.44 151 ASP A O 1
ATOM 1148 N N . TRP A 1 152 ? -15.349 18.835 -9.788 1.00 95.69 152 TRP A N 1
ATOM 1149 C CA . TRP A 1 152 ? -14.344 18.031 -10.496 1.00 95.69 152 TRP A CA 1
ATOM 1150 C C . TRP A 1 152 ? -14.817 16.607 -10.834 1.00 95.69 152 TRP A C 1
ATOM 1152 O O . TRP A 1 152 ? -14.332 16.015 -11.798 1.00 95.69 152 TRP A O 1
ATOM 1162 N N . ALA A 1 153 ? -15.752 16.044 -10.063 1.00 94.19 153 ALA A N 1
ATOM 1163 C CA . ALA A 1 153 ? -16.280 14.699 -10.290 1.00 94.19 153 ALA A CA 1
ATOM 1164 C C . ALA A 1 153 ? -16.974 14.561 -11.653 1.00 94.19 153 ALA A C 1
ATOM 1166 O O . ALA A 1 153 ? -16.905 13.490 -12.251 1.00 94.19 153 ALA A O 1
ATOM 1167 N N . ASP A 1 154 ? -17.579 15.644 -12.149 1.00 89.81 154 ASP A N 1
ATOM 1168 C CA . ASP A 1 154 ? -18.257 15.683 -13.449 1.00 89.81 154 ASP A CA 1
ATOM 1169 C C . ASP A 1 154 ? -17.270 15.805 -14.631 1.00 89.81 154 ASP A C 1
ATOM 1171 O O . ASP A 1 154 ? -17.629 15.529 -15.775 1.00 89.81 154 ASP A O 1
ATOM 1175 N N . GLU A 1 155 ? -16.021 16.206 -14.370 1.00 93.50 155 GLU A N 1
ATOM 1176 C CA . GLU A 1 155 ? -14.994 16.453 -15.394 1.00 93.50 155 GLU A CA 1
ATOM 1177 C C . GLU A 1 155 ? -13.914 15.359 -15.449 1.00 93.50 155 GLU A C 1
ATOM 1179 O O . GLU A 1 155 ? -13.233 15.199 -16.463 1.00 93.50 155 GLU A O 1
ATOM 1184 N N . THR A 1 156 ? -13.711 14.619 -14.358 1.00 95.81 156 THR A N 1
ATOM 1185 C CA . THR A 1 156 ? -12.605 13.663 -14.231 1.00 95.81 156 THR A CA 1
ATOM 1186 C C . THR A 1 156 ? -12.860 12.338 -14.952 1.00 95.81 156 THR A C 1
ATOM 1188 O O . THR A 1 156 ? -13.886 11.688 -14.775 1.00 95.81 156 THR A O 1
ATOM 1191 N N . GLU A 1 157 ? -11.877 11.874 -15.727 1.00 93.88 157 GLU A N 1
ATOM 1192 C CA . GLU A 1 157 ? -11.949 10.588 -16.446 1.00 93.88 157 GLU A CA 1
ATOM 1193 C C . GLU A 1 157 ? -11.369 9.404 -15.652 1.00 93.88 157 GLU A C 1
ATOM 1195 O O . GLU A 1 157 ? -11.570 8.230 -15.993 1.00 93.88 157 GLU A O 1
ATOM 1200 N N . THR A 1 158 ? -10.565 9.699 -14.632 1.00 94.69 158 THR A N 1
ATOM 1201 C CA . THR A 1 158 ? -9.800 8.711 -13.858 1.00 94.69 158 THR A CA 1
ATOM 1202 C C . THR A 1 158 ? -10.277 8.626 -12.417 1.00 94.69 158 THR A C 1
ATOM 1204 O O . THR A 1 158 ? -10.053 7.598 -11.779 1.00 94.69 158 THR A O 1
ATOM 1207 N N . GLY A 1 159 ? -10.872 9.707 -11.895 1.00 96.06 159 GLY A N 1
ATOM 1208 C CA . GLY A 1 159 ? -11.163 9.885 -10.477 1.00 96.06 159 GLY A CA 1
ATOM 1209 C C . GLY A 1 159 ? -9.934 9.775 -9.576 1.00 96.06 159 GLY A C 1
ATOM 1210 O O . GLY A 1 159 ? -10.096 9.595 -8.369 1.00 96.06 159 GLY A O 1
ATOM 1211 N N . ASP A 1 160 ? -8.719 9.843 -10.126 1.00 96.00 160 ASP A N 1
ATOM 1212 C CA . ASP A 1 160 ? -7.480 9.760 -9.359 1.00 96.00 160 ASP A CA 1
ATOM 1213 C C . ASP A 1 160 ? -7.278 11.055 -8.570 1.00 96.00 160 ASP A C 1
ATOM 1215 O O . ASP A 1 160 ? -7.335 12.156 -9.118 1.00 96.00 160 ASP A O 1
ATOM 1219 N N . ARG A 1 161 ? -7.019 10.924 -7.267 1.00 95.56 161 ARG A N 1
ATOM 1220 C CA . ARG A 1 161 ? -6.741 12.051 -6.373 1.00 95.56 161 ARG A CA 1
ATOM 1221 C C . ARG A 1 161 ? -5.708 13.020 -6.938 1.00 95.56 161 ARG A C 1
ATOM 1223 O O . ARG A 1 161 ? -5.840 14.227 -6.744 1.00 95.56 161 ARG A O 1
ATOM 1230 N N . ASP A 1 162 ? -4.664 12.489 -7.565 1.00 92.50 162 ASP A N 1
ATOM 1231 C CA . ASP A 1 162 ? -3.525 13.284 -8.014 1.00 92.50 162 ASP A CA 1
ATOM 1232 C C . ASP A 1 162 ? -3.853 14.135 -9.256 1.00 92.50 162 ASP A C 1
ATOM 1234 O O . ASP A 1 162 ? -3.095 15.054 -9.579 1.00 92.50 162 ASP A O 1
ATOM 1238 N N . ASP A 1 163 ? -4.980 13.882 -9.926 1.00 93.44 163 ASP A N 1
ATOM 1239 C CA . ASP A 1 163 ? -5.445 14.677 -11.067 1.00 93.44 163 ASP A CA 1
ATOM 1240 C C . ASP A 1 163 ? -6.193 15.946 -10.615 1.00 93.44 163 ASP A C 1
ATOM 1242 O O . ASP A 1 163 ? -6.270 16.930 -11.354 1.00 93.44 163 ASP A O 1
ATOM 1246 N N . LEU A 1 164 ? -6.669 15.987 -9.364 1.00 94.00 164 LEU A N 1
ATOM 1247 C CA . LEU A 1 164 ? -7.284 17.175 -8.776 1.00 94.00 164 LEU A CA 1
ATOM 1248 C C . LEU A 1 164 ? -6.222 18.248 -8.487 1.00 94.00 164 LEU A C 1
ATOM 1250 O O . LEU A 1 164 ? -5.456 18.149 -7.525 1.00 94.00 164 LEU A O 1
ATOM 1254 N N . THR A 1 165 ? -6.211 19.318 -9.286 1.00 91.62 165 THR A N 1
ATOM 1255 C CA . THR A 1 165 ? -5.247 20.421 -9.156 1.00 91.62 165 THR A CA 1
ATOM 1256 C C . THR A 1 165 ? -5.942 21.769 -8.932 1.00 91.62 165 THR A C 1
ATOM 1258 O O . THR A 1 165 ? -6.787 22.156 -9.734 1.00 91.62 165 THR A O 1
ATOM 1261 N N . PRO A 1 166 ? -5.556 22.553 -7.902 1.00 91.44 166 PRO A N 1
ATOM 1262 C CA . PRO A 1 166 ? -4.691 22.179 -6.775 1.00 91.44 166 PRO A CA 1
ATOM 1263 C C . PRO A 1 166 ? -5.296 21.041 -5.940 1.00 91.44 166 PRO A C 1
ATOM 1265 O O . PRO A 1 166 ? -6.511 20.998 -5.800 1.00 91.44 166 PRO A O 1
ATOM 1268 N N . GLY A 1 167 ? -4.484 20.184 -5.319 1.00 91.88 167 GLY A N 1
ATOM 1269 C CA . GLY A 1 167 ? -4.989 19.094 -4.469 1.00 91.88 167 GLY A CA 1
ATOM 1270 C C . GLY A 1 167 ? -5.742 19.564 -3.214 1.00 91.88 167 GLY A C 1
ATOM 1271 O O . GLY A 1 167 ? -5.786 20.759 -2.901 1.00 91.88 167 GLY A O 1
ATOM 1272 N N . ILE A 1 168 ? -6.338 18.615 -2.483 1.00 92.81 168 ILE A N 1
ATOM 1273 C CA . ILE A 1 168 ? -6.964 18.832 -1.162 1.00 92.81 168 ILE A CA 1
ATOM 1274 C C . ILE A 1 168 ? -6.228 18.080 -0.049 1.00 92.81 168 ILE A C 1
ATOM 1276 O O . ILE A 1 168 ? -5.470 17.136 -0.296 1.00 92.81 168 ILE A O 1
ATOM 1280 N N . SER A 1 169 ? -6.495 18.485 1.195 1.00 90.50 169 SER A N 1
ATOM 1281 C CA . SER A 1 169 ? -5.964 17.811 2.384 1.00 90.50 169 SER A CA 1
ATOM 1282 C C . SER A 1 169 ? -6.420 16.349 2.488 1.00 90.50 169 SER A C 1
ATOM 1284 O O . SER A 1 169 ? -7.515 15.997 2.045 1.00 90.50 169 SER A O 1
ATOM 1286 N N . ASP A 1 170 ? -5.621 15.505 3.152 1.00 88.31 170 ASP A N 1
ATOM 1287 C CA . ASP A 1 170 ? -5.982 14.102 3.418 1.00 88.31 170 ASP A CA 1
ATOM 1288 C C . ASP A 1 170 ? -7.311 13.981 4.170 1.00 88.31 170 ASP A C 1
ATOM 1290 O O . ASP A 1 170 ? -8.115 13.102 3.877 1.00 88.31 170 ASP A O 1
ATOM 1294 N N . ARG A 1 171 ? -7.578 14.902 5.107 1.00 84.50 171 ARG A N 1
ATOM 1295 C CA . ARG A 1 171 ? -8.833 14.940 5.870 1.00 84.50 171 ARG A CA 1
ATOM 1296 C C . ARG A 1 171 ? -10.044 15.148 4.963 1.00 84.50 171 ARG A C 1
ATOM 1298 O O . ARG A 1 171 ? -11.065 14.497 5.179 1.00 84.50 171 ARG A O 1
ATOM 1305 N N . ALA A 1 172 ? -9.932 16.052 3.991 1.00 88.12 172 ALA A N 1
ATOM 1306 C CA . ALA A 1 172 ? -10.996 16.333 3.037 1.00 88.12 172 ALA A CA 1
ATOM 1307 C C . ALA A 1 172 ? -11.173 15.169 2.052 1.00 88.12 172 ALA A C 1
ATOM 1309 O O . ALA A 1 172 ? -12.287 14.691 1.859 1.00 88.12 172 ALA A O 1
ATOM 1310 N N . TRP A 1 173 ? -10.076 14.619 1.525 1.00 93.56 173 TRP A N 1
ATOM 1311 C CA . TRP A 1 173 ? -10.126 13.459 0.631 1.00 93.56 173 TRP A CA 1
ATOM 1312 C C . TRP A 1 173 ? -10.698 12.205 1.309 1.00 93.56 173 TRP A C 1
ATOM 1314 O O . TRP A 1 173 ? -11.442 11.430 0.705 1.00 93.56 173 TRP A O 1
ATOM 1324 N N . ALA A 1 174 ? -10.422 12.025 2.600 1.00 88.69 174 ALA A N 1
ATOM 1325 C CA . ALA A 1 174 ? -10.993 10.952 3.403 1.00 88.69 174 ALA A CA 1
ATOM 1326 C C . ALA A 1 174 ? -12.514 11.072 3.604 1.00 88.69 174 ALA A C 1
ATOM 1328 O O . ALA A 1 174 ? -13.099 10.128 4.125 1.00 88.69 174 ALA A O 1
ATOM 1329 N N . GLN A 1 175 ? -13.166 12.176 3.214 1.00 87.31 175 GLN A N 1
ATOM 1330 C CA . GLN A 1 175 ? -14.633 12.279 3.196 1.00 87.31 175 GLN A CA 1
ATOM 1331 C C . GLN A 1 175 ? -15.248 11.727 1.904 1.00 87.31 175 GLN A C 1
ATOM 1333 O O . GLN A 1 175 ? -16.418 11.378 1.906 1.00 87.31 175 GLN A O 1
ATOM 1338 N N . VAL A 1 176 ? -14.475 11.623 0.818 1.00 92.25 176 VAL A N 1
ATOM 1339 C CA . VAL A 1 176 ? -14.970 11.324 -0.545 1.00 92.25 176 VAL A CA 1
ATOM 1340 C C . VAL A 1 176 ? -14.339 10.075 -1.170 1.00 92.25 176 VAL A C 1
ATOM 1342 O O . VAL A 1 176 ? -14.691 9.678 -2.273 1.00 92.25 176 VAL A O 1
ATOM 1345 N N . SER A 1 177 ? -13.422 9.412 -0.471 1.00 93.75 177 SER A N 1
ATOM 1346 C CA . SER A 1 177 ? -12.794 8.145 -0.877 1.00 93.75 177 SER A CA 1
ATOM 1347 C C . SER A 1 177 ? -13.109 7.041 0.131 1.00 93.75 177 SER A C 1
ATOM 1349 O O . SER A 1 177 ? -13.592 7.332 1.218 1.00 93.75 177 SER A O 1
ATOM 1351 N N . VAL A 1 178 ? -12.862 5.769 -0.187 1.00 90.75 178 VAL A N 1
ATOM 1352 C CA . VAL A 1 178 ? -13.059 4.653 0.763 1.00 90.75 178 VAL A CA 1
ATOM 1353 C C . VAL A 1 178 ? -11.887 3.681 0.728 1.00 90.75 178 VAL A C 1
ATOM 1355 O O . VAL A 1 178 ? -11.268 3.475 -0.319 1.00 90.75 178 VAL A O 1
ATOM 1358 N N . SER A 1 179 ? -11.608 3.040 1.862 1.00 87.88 179 SER A N 1
ATOM 1359 C CA . SER A 1 179 ? -10.688 1.901 1.911 1.00 87.88 179 SER A CA 1
ATOM 1360 C C . SER A 1 179 ? -11.286 0.652 1.239 1.00 87.88 179 SER A C 1
ATOM 1362 O O . SER A 1 179 ? -12.483 0.589 0.945 1.00 87.88 179 SER A O 1
ATOM 1364 N N . SER A 1 180 ? -10.459 -0.370 0.989 1.00 85.75 180 SER A N 1
ATOM 1365 C CA . SER A 1 180 ? -10.937 -1.666 0.477 1.00 85.75 180 SER A CA 1
ATOM 1366 C C . SER A 1 180 ? -11.902 -2.354 1.446 1.00 85.75 180 SER A C 1
ATOM 1368 O O . SER A 1 180 ? -12.903 -2.907 0.999 1.00 85.75 180 SER A O 1
ATOM 1370 N N . ARG A 1 181 ? -11.643 -2.260 2.759 1.00 81.44 181 ARG A N 1
ATOM 1371 C CA . ARG A 1 181 ? -12.491 -2.836 3.814 1.00 81.44 181 ARG A CA 1
ATOM 1372 C C . ARG A 1 181 ? -13.859 -2.143 3.908 1.00 81.44 181 ARG A C 1
ATOM 1374 O O . ARG A 1 181 ? -14.873 -2.810 4.076 1.00 81.44 181 ARG A O 1
ATOM 1381 N N . GLU A 1 182 ? -13.906 -0.822 3.727 1.00 83.44 182 GLU A N 1
ATOM 1382 C CA . GLU A 1 182 ? -15.152 -0.033 3.780 1.00 83.44 182 GLU A CA 1
ATOM 1383 C C . GLU A 1 182 ? -15.963 -0.064 2.474 1.00 83.44 182 GLU A C 1
ATOM 1385 O O . GLU A 1 182 ? -17.153 0.250 2.474 1.00 83.44 182 GLU A O 1
ATOM 1390 N N . CYS A 1 183 ? -15.345 -0.408 1.342 1.00 88.62 183 CYS A N 1
ATOM 1391 C CA . CYS A 1 183 ? -16.022 -0.393 0.050 1.00 88.62 183 CYS A CA 1
ATOM 1392 C C . CYS A 1 183 ? -17.093 -1.483 -0.039 1.00 88.62 183 CYS A C 1
ATOM 1394 O O . CYS A 1 183 ? -16.790 -2.653 0.163 1.00 88.62 183 CYS A O 1
ATOM 1396 N N . LEU A 1 184 ? -18.309 -1.138 -0.471 1.00 86.69 184 LEU A N 1
ATOM 1397 C CA . LEU A 1 184 ? -19.404 -2.079 -0.755 1.00 86.69 184 LEU A CA 1
ATOM 1398 C C . LEU A 1 184 ? -19.040 -3.200 -1.741 1.00 86.69 184 LEU A C 1
ATOM 1400 O O . LEU A 1 184 ? -19.459 -4.345 -1.552 1.00 86.69 184 LEU A O 1
ATOM 1404 N N . GLY A 1 185 ? -18.194 -2.885 -2.722 1.00 88.94 185 GLY A N 1
ATOM 1405 C CA . GLY A 1 185 ? -17.880 -3.726 -3.876 1.00 88.94 185 GLY A CA 1
ATOM 1406 C C . GLY A 1 185 ? -18.782 -3.403 -5.069 1.00 88.94 185 GLY A C 1
ATOM 1407 O O . GLY A 1 185 ? -19.954 -3.075 -4.896 1.00 88.94 185 GLY A O 1
ATOM 1408 N N . ALA A 1 186 ? -18.232 -3.497 -6.282 1.00 89.81 186 ALA A N 1
ATOM 1409 C CA . ALA A 1 186 ? -18.891 -3.062 -7.518 1.00 89.81 186 ALA A CA 1
ATOM 1410 C C . ALA A 1 186 ? -20.270 -3.703 -7.747 1.00 89.81 186 ALA A C 1
ATOM 1412 O O . ALA A 1 186 ? -21.186 -3.042 -8.212 1.00 89.81 186 ALA A O 1
ATOM 1413 N N . SER A 1 187 ? -20.437 -4.973 -7.369 1.00 88.25 187 SER A N 1
ATOM 1414 C CA . SER A 1 187 ? -21.689 -5.719 -7.553 1.00 88.25 187 SER A CA 1
ATOM 1415 C C . SER A 1 187 ? -22.828 -5.295 -6.622 1.00 88.25 187 SER A C 1
ATOM 1417 O O . SER A 1 187 ? -23.978 -5.621 -6.897 1.00 88.25 187 SER A O 1
ATOM 1419 N N . LYS A 1 188 ? -22.517 -4.612 -5.515 1.00 87.19 188 LYS A N 1
ATOM 1420 C CA . LYS A 1 188 ? -23.497 -4.150 -4.515 1.00 87.19 188 LYS A CA 1
ATOM 1421 C C . LYS A 1 188 ? -23.636 -2.633 -4.462 1.00 87.19 188 LYS A C 1
ATOM 1423 O O . LYS A 1 188 ? -24.586 -2.127 -3.884 1.00 87.19 188 LYS A O 1
ATOM 1428 N N . CYS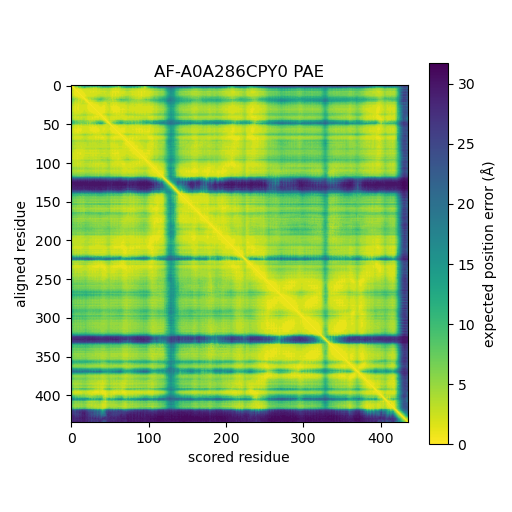 A 1 189 ? -22.665 -1.910 -5.004 1.00 89.50 189 CYS A N 1
ATOM 1429 C CA . CYS A 1 189 ? -22.654 -0.458 -5.016 1.00 89.50 189 CYS A CA 1
ATOM 1430 C C . CYS A 1 189 ? -23.543 0.064 -6.151 1.00 89.50 189 CYS A C 1
ATOM 1432 O O . CYS A 1 189 ? -23.331 -0.320 -7.301 1.00 89.50 189 CYS A O 1
ATOM 1434 N N . ALA A 1 190 ? -24.453 0.998 -5.856 1.00 89.56 190 ALA A N 1
ATOM 1435 C CA . ALA A 1 190 ? -25.274 1.669 -6.871 1.00 89.56 190 ALA A CA 1
ATOM 1436 C C . ALA A 1 190 ? -24.427 2.352 -7.965 1.00 89.56 190 ALA A C 1
ATOM 1438 O O . ALA A 1 190 ? -24.809 2.380 -9.129 1.00 89.56 190 ALA A O 1
ATOM 1439 N N . TYR A 1 191 ? -23.224 2.807 -7.602 1.00 92.06 191 TYR A N 1
ATOM 1440 C CA . TYR A 1 191 ? -22.257 3.454 -8.493 1.00 92.06 191 TYR A CA 1
ATOM 1441 C C . TYR A 1 191 ? -21.166 2.497 -9.002 1.00 92.06 191 TYR A C 1
ATOM 1443 O O . TYR A 1 191 ? -20.074 2.927 -9.369 1.00 92.06 191 TYR A O 1
ATOM 1451 N N . GLY A 1 192 ? -21.399 1.180 -8.967 1.00 92.38 192 GLY A N 1
ATOM 1452 C CA . GLY A 1 192 ? -20.403 0.179 -9.363 1.00 92.38 192 GLY A CA 1
ATOM 1453 C C . GLY A 1 192 ? -19.929 0.315 -10.814 1.00 92.38 192 GLY A C 1
ATOM 1454 O O . GLY A 1 192 ? -18.743 0.134 -11.077 1.00 92.38 192 GLY A O 1
ATOM 1455 N N . ALA A 1 193 ? -20.833 0.678 -11.731 1.00 92.31 193 ALA A N 1
ATOM 1456 C CA . ALA A 1 193 ? -20.533 0.848 -13.156 1.00 92.31 193 ALA A CA 1
ATOM 1457 C C . ALA A 1 193 ? -19.654 2.078 -13.452 1.00 92.31 193 ALA A C 1
ATOM 1459 O O . ALA A 1 193 ? -18.836 2.043 -14.366 1.00 92.31 193 ALA A O 1
ATOM 1460 N N . GLU A 1 194 ? -19.787 3.131 -12.645 1.00 93.38 194 GLU A N 1
ATOM 1461 C CA . GLU A 1 194 ? -19.046 4.397 -12.758 1.00 93.38 194 GLU A CA 1
ATOM 1462 C C . GLU A 1 194 ? -17.890 4.464 -11.743 1.00 93.38 194 GLU A C 1
ATOM 1464 O O . GLU A 1 194 ? -17.357 5.525 -11.420 1.00 93.38 194 GLU A O 1
ATOM 1469 N N . CYS A 1 195 ? -17.497 3.321 -11.170 1.00 95.88 195 CYS A N 1
ATOM 1470 C CA . CYS A 1 195 ? -16.489 3.301 -10.125 1.00 95.88 195 CYS A CA 1
ATOM 1471 C C . CYS A 1 195 ? -15.079 3.428 -10.709 1.00 95.88 195 CYS A C 1
ATOM 1473 O O . CYS A 1 195 ? -14.503 2.457 -11.199 1.00 95.88 195 CYS A O 1
ATOM 1475 N N . PHE A 1 196 ? -14.472 4.600 -10.536 1.00 97.38 196 PHE A N 1
ATOM 1476 C CA . PHE A 1 196 ? -13.096 4.901 -10.942 1.00 97.38 196 PHE A CA 1
ATOM 1477 C C . PHE A 1 196 ? -12.057 3.856 -10.508 1.00 97.38 196 PHE A C 1
ATOM 1479 O O . PHE A 1 196 ? -11.198 3.457 -11.294 1.00 97.38 196 PHE A O 1
ATOM 1486 N N . ALA A 1 197 ? -12.162 3.345 -9.276 1.00 95.94 197 ALA A N 1
ATOM 1487 C CA . ALA A 1 197 ? -11.260 2.304 -8.782 1.00 95.94 197 ALA A CA 1
ATOM 1488 C C . ALA A 1 197 ? -11.410 0.971 -9.542 1.00 95.94 197 ALA A C 1
ATOM 1490 O O . ALA A 1 197 ? -10.424 0.258 -9.721 1.00 95.94 197 ALA A O 1
ATOM 1491 N N . GLU A 1 198 ? -12.622 0.625 -9.984 1.00 95.31 198 GLU A N 1
ATOM 1492 C CA . GLU A 1 198 ? -12.868 -0.578 -10.789 1.00 95.31 198 GLU A CA 1
ATOM 1493 C C . GLU A 1 198 ? -12.422 -0.361 -12.235 1.00 95.31 198 GLU A C 1
ATOM 1495 O O . GLU A 1 198 ? -11.745 -1.215 -12.797 1.00 95.31 198 GLU A O 1
ATOM 1500 N N . MET A 1 199 ? -12.682 0.819 -12.806 1.00 95.88 199 MET A N 1
ATOM 1501 C CA . MET A 1 199 ? -12.177 1.191 -14.131 1.00 95.88 199 MET A CA 1
ATOM 1502 C C . MET A 1 199 ? -10.645 1.116 -14.192 1.00 95.88 199 MET A C 1
ATOM 1504 O O . MET A 1 199 ? -10.090 0.572 -15.147 1.00 95.88 199 MET A O 1
ATOM 1508 N N . ALA A 1 200 ? -9.945 1.602 -13.161 1.00 96.44 200 ALA A N 1
ATOM 1509 C CA . ALA A 1 200 ? -8.492 1.485 -13.059 1.00 96.44 200 ALA A CA 1
ATOM 1510 C C . ALA A 1 200 ? -8.026 0.019 -12.975 1.00 96.44 200 ALA A C 1
ATOM 1512 O O . ALA A 1 200 ? -7.044 -0.351 -13.621 1.00 96.44 200 ALA A O 1
ATOM 1513 N N . ARG A 1 201 ? -8.745 -0.837 -12.231 1.00 94.88 201 ARG A N 1
ATOM 1514 C CA . ARG A 1 201 ? -8.466 -2.284 -12.170 1.00 94.88 201 ARG A CA 1
ATOM 1515 C C . ARG A 1 201 ? -8.670 -2.967 -13.519 1.00 94.88 201 ARG A C 1
ATOM 1517 O O . ARG A 1 201 ? -7.821 -3.760 -13.911 1.00 94.88 201 ARG A O 1
ATOM 1524 N N . GLU A 1 202 ? -9.744 -2.658 -14.243 1.00 94.75 202 GLU A N 1
ATOM 1525 C CA . GLU A 1 202 ? -9.990 -3.224 -15.576 1.00 94.75 202 GLU A CA 1
ATOM 1526 C C . GLU A 1 202 ? -8.926 -2.780 -16.588 1.00 94.75 202 GLU A C 1
ATOM 1528 O O . GLU A 1 202 ? -8.383 -3.616 -17.309 1.00 94.75 202 GLU A O 1
ATOM 1533 N N . ARG A 1 203 ? -8.524 -1.501 -16.577 1.00 95.75 203 ARG A N 1
ATOM 1534 C CA . ARG A 1 203 ? -7.391 -1.018 -17.390 1.00 95.75 203 ARG A CA 1
ATOM 1535 C C . ARG A 1 203 ? -6.100 -1.777 -17.059 1.00 95.75 203 ARG A C 1
ATOM 1537 O O . ARG A 1 203 ? -5.392 -2.210 -17.963 1.00 95.75 203 ARG A O 1
ATOM 1544 N N . ALA A 1 204 ? -5.814 -2.007 -15.776 1.00 96.56 204 ALA A N 1
ATOM 1545 C CA . ALA A 1 204 ? -4.645 -2.777 -15.351 1.00 96.56 204 ALA A CA 1
ATOM 1546 C C . ALA A 1 204 ? -4.685 -4.249 -15.796 1.00 96.56 204 ALA A C 1
ATOM 1548 O O . ALA A 1 204 ? -3.640 -4.819 -16.100 1.00 96.56 204 ALA A O 1
ATOM 1549 N N . LYS A 1 205 ? -5.869 -4.869 -15.887 1.00 95.06 205 LYS A N 1
ATOM 1550 C CA . LYS A 1 205 ? -6.015 -6.232 -16.426 1.00 95.06 205 LYS A CA 1
ATOM 1551 C C . LYS A 1 205 ? -5.689 -6.314 -17.916 1.00 95.06 205 LYS A C 1
ATOM 1553 O O . LYS A 1 205 ? -5.238 -7.364 -18.359 1.00 95.06 205 LYS A O 1
ATOM 1558 N N . LEU A 1 206 ? -5.910 -5.257 -18.690 1.00 94.75 206 LEU A N 1
ATOM 1559 C CA . LEU A 1 206 ? -5.617 -5.248 -20.128 1.00 94.75 206 LEU A CA 1
ATOM 1560 C C . LEU A 1 206 ? -4.166 -4.848 -20.437 1.00 94.75 206 LEU A C 1
ATOM 1562 O O . LEU A 1 206 ? -3.634 -5.240 -21.469 1.00 94.75 206 LEU A O 1
ATOM 1566 N N . ALA A 1 207 ? -3.507 -4.144 -19.516 1.00 96.56 207 ALA A N 1
ATOM 1567 C CA . ALA A 1 207 ? -2.137 -3.681 -19.689 1.00 96.56 207 ALA A CA 1
ATOM 1568 C C . ALA A 1 207 ? -1.088 -4.810 -19.659 1.00 96.56 207 ALA A C 1
ATOM 1570 O O . ALA A 1 207 ? -1.181 -5.769 -18.880 1.00 96.56 207 ALA A O 1
ATOM 1571 N N . GLU A 1 208 ? -0.034 -4.626 -20.460 1.00 95.81 208 GLU A N 1
ATOM 1572 C CA . GLU A 1 208 ? 1.196 -5.422 -20.418 1.00 95.81 208 GLU A CA 1
ATOM 1573 C C . GLU A 1 208 ? 2.112 -4.958 -19.279 1.00 95.81 208 GLU A C 1
ATOM 1575 O O . GLU A 1 208 ? 2.734 -5.778 -18.616 1.00 95.81 208 GLU A O 1
ATOM 1580 N N . VAL A 1 209 ? 2.175 -3.652 -19.001 1.00 98.06 209 VAL A N 1
ATOM 1581 C CA . VAL A 1 209 ? 2.942 -3.116 -17.866 1.00 98.06 209 VAL A CA 1
ATOM 1582 C C . VAL A 1 209 ? 2.017 -2.419 -16.877 1.00 98.06 209 VAL A C 1
ATOM 1584 O O . VAL A 1 209 ? 1.421 -1.386 -17.178 1.00 98.06 209 VAL A O 1
ATOM 1587 N N . VAL A 1 210 ? 1.921 -2.951 -15.662 1.00 98.25 210 VAL A N 1
ATOM 1588 C CA . VAL A 1 210 ? 1.126 -2.344 -14.588 1.00 98.25 210 VAL A CA 1
ATOM 1589 C C . VAL A 1 210 ? 2.051 -1.665 -13.598 1.00 98.25 210 VAL A C 1
ATOM 1591 O O . VAL A 1 210 ? 2.847 -2.323 -12.933 1.00 98.25 210 VAL A O 1
ATOM 1594 N N . VAL A 1 211 ? 1.928 -0.347 -13.462 1.00 98.12 211 VAL A N 1
ATOM 1595 C CA . VAL A 1 211 ? 2.702 0.420 -12.484 1.00 98.12 211 VAL A CA 1
ATOM 1596 C C . VAL A 1 211 ? 1.883 0.607 -11.217 1.00 98.12 211 VAL A C 1
ATOM 1598 O O . VAL A 1 211 ? 0.811 1.219 -11.232 1.00 98.12 211 VAL A O 1
ATOM 1601 N N . THR A 1 212 ? 2.409 0.119 -10.103 1.00 97.12 212 THR A N 1
ATOM 1602 C CA . THR A 1 212 ? 1.828 0.231 -8.768 1.00 97.12 212 THR A CA 1
ATOM 1603 C C . THR A 1 212 ? 2.836 0.794 -7.764 1.00 97.12 212 THR A C 1
ATOM 1605 O O . THR A 1 212 ? 3.923 1.230 -8.136 1.00 97.12 212 THR A O 1
ATOM 1608 N N . ASN A 1 213 ? 2.482 0.801 -6.481 1.00 94.94 213 ASN A N 1
ATOM 1609 C CA . ASN A 1 213 ? 3.380 1.174 -5.396 1.00 94.94 213 ASN A CA 1
ATOM 1610 C C . ASN A 1 213 ? 3.594 0.021 -4.406 1.00 94.94 213 ASN A C 1
ATOM 1612 O O . ASN A 1 213 ? 2.811 -0.930 -4.350 1.00 94.94 213 ASN A O 1
ATOM 1616 N N . HIS A 1 214 ? 4.634 0.134 -3.578 1.00 95.06 214 HIS A N 1
ATOM 1617 C CA . HIS A 1 214 ? 4.981 -0.866 -2.565 1.00 95.06 214 HIS A CA 1
ATOM 1618 C C . HIS A 1 214 ? 3.839 -1.147 -1.579 1.00 95.06 214 HIS A C 1
ATOM 1620 O O . HIS A 1 214 ? 3.746 -2.253 -1.062 1.00 95.06 214 HIS A O 1
ATOM 1626 N N . ALA A 1 215 ? 2.969 -0.169 -1.300 1.00 90.69 215 ALA A N 1
ATOM 1627 C CA . ALA A 1 215 ? 1.845 -0.365 -0.386 1.00 90.69 215 ALA A CA 1
ATOM 1628 C C . ALA A 1 215 ? 0.832 -1.348 -0.961 1.00 90.69 215 ALA A C 1
ATOM 1630 O O . ALA A 1 215 ? 0.429 -2.282 -0.280 1.00 90.69 215 ALA A O 1
ATOM 1631 N N . LEU A 1 216 ? 0.429 -1.131 -2.215 1.00 92.62 216 LEU A N 1
ATOM 1632 C CA . LEU A 1 216 ? -0.536 -1.998 -2.873 1.00 92.62 216 LEU A CA 1
ATOM 1633 C C . LEU A 1 216 ? 0.058 -3.382 -3.129 1.00 92.62 216 LEU A C 1
ATOM 1635 O O . LEU A 1 216 ? -0.640 -4.366 -2.932 1.00 92.62 216 LEU A O 1
ATOM 1639 N N . LEU A 1 217 ? 1.346 -3.449 -3.486 1.00 93.56 217 LEU A N 1
ATOM 1640 C CA . LEU A 1 217 ? 2.082 -4.708 -3.594 1.00 93.56 217 LEU A CA 1
ATOM 1641 C C . LEU A 1 217 ? 2.089 -5.482 -2.266 1.00 93.56 217 LEU A C 1
ATOM 1643 O O . LEU A 1 217 ? 1.842 -6.682 -2.253 1.00 93.56 217 LEU A O 1
ATOM 1647 N N . ALA A 1 218 ? 2.353 -4.803 -1.147 1.00 90.88 218 ALA A N 1
ATOM 1648 C CA . ALA A 1 218 ? 2.341 -5.428 0.172 1.00 90.88 218 ALA A CA 1
ATOM 1649 C C . ALA A 1 218 ? 0.935 -5.903 0.570 1.00 90.88 218 ALA A C 1
ATOM 1651 O O . ALA A 1 218 ? 0.797 -7.010 1.079 1.00 90.88 218 ALA A O 1
ATOM 1652 N N . ILE A 1 219 ? -0.103 -5.105 0.301 1.00 88.44 219 ILE A N 1
ATOM 1653 C CA . ILE A 1 219 ? -1.505 -5.488 0.539 1.00 88.44 219 ILE A CA 1
ATOM 1654 C C . ILE A 1 219 ? -1.870 -6.735 -0.277 1.00 88.44 219 ILE A C 1
ATOM 1656 O O . ILE A 1 219 ? -2.393 -7.692 0.286 1.00 88.44 219 ILE A O 1
ATOM 1660 N N . ASP A 1 220 ? -1.549 -6.747 -1.573 1.00 88.56 220 ASP A N 1
ATOM 1661 C CA . ASP A 1 220 ? -1.788 -7.877 -2.482 1.00 88.56 220 ASP A CA 1
ATOM 1662 C C . ASP A 1 220 ? -1.111 -9.166 -1.987 1.00 88.56 220 ASP A C 1
ATOM 1664 O O . ASP A 1 220 ? -1.727 -10.230 -1.966 1.00 88.56 220 ASP A O 1
ATOM 1668 N N . ALA A 1 221 ? 0.132 -9.055 -1.508 1.00 83.50 221 ALA A N 1
ATOM 1669 C CA . ALA A 1 221 ? 0.895 -10.182 -0.982 1.00 83.50 221 ALA A CA 1
ATOM 1670 C C . ALA A 1 221 ? 0.373 -10.700 0.374 1.00 83.50 221 ALA A C 1
ATOM 1672 O O . ALA A 1 221 ? 0.374 -11.910 0.605 1.00 83.50 221 ALA A O 1
ATOM 1673 N N . ILE A 1 222 ? -0.045 -9.808 1.280 1.00 78.81 222 ILE A N 1
ATOM 1674 C CA . ILE A 1 222 ? -0.418 -10.151 2.664 1.00 78.81 222 ILE A CA 1
ATOM 1675 C C . ILE A 1 222 ? -1.872 -10.601 2.771 1.00 78.81 222 ILE A C 1
ATOM 1677 O O . ILE A 1 222 ? -2.150 -11.626 3.389 1.00 78.81 222 ILE A O 1
ATOM 1681 N N . GLU A 1 223 ? -2.804 -9.832 2.207 1.00 74.00 223 GLU A N 1
ATOM 1682 C CA . GLU A 1 223 ? -4.239 -10.046 2.427 1.00 74.00 223 GLU A CA 1
ATOM 1683 C C . GLU A 1 223 ? -4.792 -11.213 1.592 1.00 74.00 223 GLU A C 1
ATOM 1685 O O . GLU A 1 223 ? -5.926 -11.637 1.804 1.00 74.00 223 GLU A O 1
ATOM 1690 N N . GLY A 1 224 ? -4.014 -11.748 0.639 1.00 63.31 224 GLY A N 1
ATOM 1691 C CA . GLY A 1 224 ? -4.403 -12.900 -0.185 1.00 63.31 224 GLY A CA 1
ATOM 1692 C C . GLY A 1 224 ? -5.599 -12.641 -1.111 1.00 63.31 224 GLY A C 1
ATOM 1693 O O . GLY A 1 224 ? -6.104 -13.567 -1.744 1.00 63.31 224 GLY A O 1
ATOM 1694 N N . ALA A 1 225 ? -6.056 -11.391 -1.199 1.00 66.50 225 ALA A N 1
ATOM 1695 C CA . ALA A 1 225 ? -7.069 -10.934 -2.134 1.00 66.50 225 ALA A CA 1
ATOM 1696 C C . ALA A 1 225 ? -6.354 -10.297 -3.336 1.00 66.50 225 ALA A C 1
ATOM 1698 O O . ALA A 1 225 ? -5.835 -9.189 -3.188 1.00 66.50 225 ALA A O 1
ATOM 1699 N N . PRO A 1 226 ? -6.311 -10.955 -4.512 1.00 70.94 226 PRO A N 1
ATOM 1700 C CA . PRO A 1 226 ? -5.540 -10.462 -5.648 1.00 70.94 226 PRO A CA 1
ATOM 1701 C C . PRO A 1 226 ? -6.115 -9.126 -6.130 1.00 70.94 226 PRO A C 1
ATOM 1703 O O . PRO A 1 226 ? -7.203 -9.051 -6.709 1.00 70.94 226 PRO A O 1
ATOM 1706 N N . VAL A 1 227 ? -5.391 -8.048 -5.843 1.00 85.31 227 VAL A N 1
ATOM 1707 C CA . VAL A 1 227 ? -5.663 -6.696 -6.337 1.00 85.31 227 VAL A CA 1
ATOM 1708 C C . VAL A 1 227 ? -4.903 -6.465 -7.631 1.00 85.31 227 VAL A C 1
ATOM 1710 O O . VAL A 1 227 ? -5.423 -5.819 -8.543 1.00 85.31 227 VAL A O 1
ATOM 1713 N N . LEU A 1 228 ? -3.683 -6.989 -7.702 1.00 92.12 228 LEU A N 1
ATOM 1714 C CA . LEU A 1 228 ? -2.859 -6.940 -8.892 1.00 92.12 228 LEU A CA 1
ATOM 1715 C C . LEU A 1 228 ? -3.284 -8.060 -9.856 1.00 92.12 228 LEU A C 1
ATOM 1717 O O . LEU A 1 228 ? -3.622 -9.165 -9.425 1.00 92.12 228 LEU A O 1
ATOM 1721 N N . PRO A 1 229 ? -3.284 -7.806 -11.174 1.00 92.50 229 PRO A N 1
ATOM 1722 C CA . PRO A 1 229 ? -3.499 -8.866 -12.151 1.00 92.50 229 PRO A CA 1
ATOM 1723 C C . PRO A 1 229 ? -2.382 -9.914 -12.067 1.00 92.50 229 PRO A C 1
ATOM 1725 O O . PRO A 1 229 ? -1.253 -9.596 -11.692 1.00 92.50 229 PRO A O 1
ATOM 1728 N N . GLN A 1 230 ? -2.680 -11.157 -12.456 1.00 91.69 230 GLN A N 1
ATOM 1729 C CA . GLN A 1 230 ? -1.679 -12.228 -12.523 1.00 91.69 230 GLN A CA 1
ATOM 1730 C C . GLN A 1 230 ? -0.495 -11.817 -13.409 1.00 91.69 230 GLN A C 1
ATOM 1732 O O . GLN A 1 230 ? -0.691 -11.233 -14.481 1.00 91.69 230 GLN A O 1
ATOM 1737 N N . HIS A 1 231 ? 0.714 -12.100 -12.933 1.00 93.88 231 HIS A N 1
ATOM 1738 C CA . HIS A 1 231 ? 1.976 -11.739 -13.569 1.00 93.88 231 HIS A CA 1
ATOM 1739 C C . HIS A 1 231 ? 3.079 -12.702 -13.119 1.00 93.88 231 HIS A C 1
ATOM 1741 O O . HIS A 1 231 ? 3.126 -13.078 -11.948 1.00 93.88 231 HIS A O 1
ATOM 1747 N N . GLU A 1 232 ? 3.979 -13.049 -14.036 1.00 93.25 232 GLU A N 1
ATOM 1748 C CA . GLU A 1 232 ? 5.148 -13.897 -13.756 1.00 93.25 232 GLU A CA 1
ATOM 1749 C C . GLU A 1 232 ? 6.409 -13.072 -13.464 1.00 93.25 232 GLU A C 1
ATOM 1751 O O . GLU A 1 232 ? 7.403 -13.604 -12.975 1.00 93.25 232 GLU A O 1
ATOM 1756 N N . VAL A 1 233 ? 6.364 -11.758 -13.713 1.00 97.31 233 VAL A N 1
ATOM 1757 C CA . VAL A 1 233 ? 7.487 -10.837 -13.511 1.00 97.31 233 VAL A CA 1
ATOM 1758 C C . VAL A 1 233 ? 7.059 -9.647 -12.660 1.00 97.31 233 VAL A C 1
ATOM 1760 O O . VAL A 1 233 ? 6.112 -8.923 -12.984 1.00 97.31 233 VAL A O 1
ATOM 1763 N N . LEU A 1 234 ? 7.815 -9.408 -11.591 1.00 97.62 234 LEU A N 1
ATOM 1764 C CA . LEU A 1 234 ? 7.700 -8.241 -10.729 1.00 97.62 234 LEU A CA 1
ATOM 1765 C C . LEU A 1 234 ? 9.015 -7.457 -10.712 1.00 97.62 234 LEU A C 1
ATOM 1767 O O . LEU A 1 234 ? 10.077 -7.996 -10.415 1.00 97.62 234 LEU A O 1
ATOM 1771 N N . ILE A 1 235 ? 8.934 -6.154 -10.947 1.00 98.19 235 ILE A N 1
ATOM 1772 C CA . ILE A 1 235 ? 10.034 -5.211 -10.770 1.00 98.19 235 ILE A CA 1
ATOM 1773 C C . ILE A 1 235 ? 9.711 -4.323 -9.568 1.00 98.19 235 ILE A C 1
ATOM 1775 O O . ILE A 1 235 ? 8.678 -3.662 -9.540 1.00 98.19 235 ILE A O 1
ATOM 1779 N N . VAL A 1 236 ? 10.600 -4.281 -8.583 1.00 97.50 236 VAL A N 1
ATOM 1780 C CA . VAL A 1 236 ? 10.510 -3.417 -7.403 1.00 97.50 236 VAL A CA 1
ATOM 1781 C C . VAL A 1 236 ? 11.568 -2.326 -7.512 1.00 97.50 236 VAL A C 1
ATOM 1783 O O . VAL A 1 236 ? 12.769 -2.594 -7.412 1.00 97.50 236 VAL A O 1
ATOM 1786 N N . ASP A 1 237 ? 11.118 -1.091 -7.704 1.00 96.12 237 ASP A N 1
ATOM 1787 C CA . ASP A 1 237 ? 11.965 0.090 -7.776 1.00 96.12 237 ASP A CA 1
ATOM 1788 C C . ASP A 1 237 ? 12.049 0.806 -6.422 1.00 96.12 237 ASP A C 1
ATOM 1790 O O . ASP A 1 237 ? 11.054 1.017 -5.738 1.00 96.12 237 ASP A O 1
ATOM 1794 N N . GLU A 1 238 ? 13.255 1.218 -6.047 1.00 94.56 238 GLU A N 1
ATOM 1795 C CA . GLU A 1 238 ? 13.599 1.661 -4.695 1.00 94.56 238 GLU A CA 1
ATOM 1796 C C . GLU A 1 238 ? 13.368 0.584 -3.633 1.00 94.56 238 GLU A C 1
ATOM 1798 O O . GLU A 1 238 ? 12.897 0.844 -2.530 1.00 94.56 238 GLU A O 1
ATOM 1803 N N . ALA A 1 239 ? 13.789 -0.642 -3.951 1.00 94.19 239 ALA A N 1
ATOM 1804 C CA . ALA A 1 239 ? 13.629 -1.823 -3.104 1.00 94.19 239 ALA A CA 1
ATOM 1805 C C . ALA A 1 239 ? 14.170 -1.699 -1.660 1.00 94.19 239 ALA A C 1
ATOM 1807 O O . ALA A 1 239 ? 13.787 -2.504 -0.812 1.00 94.19 239 ALA A O 1
ATOM 1808 N N . HIS A 1 240 ? 15.008 -0.702 -1.342 1.00 92.75 240 HIS A N 1
ATOM 1809 C CA . HIS A 1 240 ? 15.409 -0.419 0.044 1.00 92.75 240 HIS A CA 1
ATOM 1810 C C . HIS A 1 240 ? 14.217 -0.036 0.941 1.00 92.75 240 HIS A C 1
ATOM 1812 O O . HIS A 1 240 ? 14.228 -0.348 2.128 1.00 92.75 240 HIS A O 1
ATOM 1818 N N . GLU A 1 241 ? 13.162 0.549 0.367 1.00 93.75 241 GLU A N 1
ATOM 1819 C CA . GLU A 1 241 ? 11.923 0.920 1.064 1.00 93.75 241 GLU A CA 1
ATOM 1820 C C . GLU A 1 241 ? 10.909 -0.232 1.150 1.00 93.75 241 GLU A C 1
ATOM 1822 O O . GLU A 1 241 ? 9.841 -0.085 1.746 1.00 93.75 241 GLU A O 1
ATOM 1827 N N . LEU A 1 242 ? 11.166 -1.380 0.511 1.00 93.69 242 LEU A N 1
ATOM 1828 C CA . LEU A 1 242 ? 10.169 -2.452 0.442 1.00 93.69 242 LEU A CA 1
ATOM 1829 C C . LEU A 1 242 ? 9.897 -3.050 1.827 1.00 93.69 242 LEU A C 1
ATOM 1831 O O . LEU A 1 242 ? 8.740 -3.203 2.211 1.00 93.69 242 LEU A O 1
ATOM 1835 N N . VAL A 1 243 ? 10.955 -3.355 2.586 1.00 93.06 243 VAL A N 1
ATOM 1836 C CA . VAL A 1 243 ? 10.842 -3.982 3.913 1.00 93.06 243 VAL A CA 1
ATOM 1837 C C . VAL A 1 243 ? 10.052 -3.088 4.864 1.00 93.06 243 VAL A C 1
ATOM 1839 O O . VAL A 1 243 ? 9.082 -3.549 5.458 1.00 93.06 243 VAL A O 1
ATOM 1842 N N . SER A 1 244 ? 10.410 -1.804 4.964 1.00 92.25 244 SER A N 1
ATOM 1843 C CA . SER A 1 244 ? 9.706 -0.849 5.828 1.00 92.25 244 SER A CA 1
ATOM 1844 C C . SER A 1 244 ? 8.235 -0.707 5.431 1.00 92.25 244 SER A C 1
ATOM 1846 O O . SER A 1 244 ? 7.366 -0.682 6.304 1.00 92.25 244 SER A O 1
ATOM 1848 N N . ARG A 1 245 ? 7.928 -0.685 4.126 1.00 93.00 245 ARG A N 1
ATOM 1849 C CA . ARG A 1 245 ? 6.546 -0.593 3.644 1.00 93.00 245 ARG A CA 1
ATOM 1850 C C . ARG A 1 245 ? 5.722 -1.830 3.979 1.00 93.00 245 ARG A C 1
ATOM 1852 O O . ARG A 1 245 ? 4.579 -1.691 4.406 1.00 93.00 245 ARG A O 1
ATOM 1859 N N . VAL A 1 246 ? 6.286 -3.018 3.784 1.00 92.81 246 VAL A N 1
ATOM 1860 C CA . VAL A 1 246 ? 5.612 -4.291 4.072 1.00 92.81 246 VAL A CA 1
ATOM 1861 C C . VAL A 1 246 ? 5.385 -4.429 5.573 1.00 92.81 246 VAL A C 1
ATOM 1863 O O . VAL A 1 246 ? 4.276 -4.769 5.976 1.00 92.81 246 VAL A O 1
ATOM 1866 N N . THR A 1 247 ? 6.375 -4.073 6.399 1.00 92.88 247 THR A N 1
ATOM 1867 C CA . THR A 1 247 ? 6.200 -3.992 7.855 1.00 92.88 247 THR A CA 1
ATOM 1868 C C . THR A 1 247 ? 5.069 -3.036 8.207 1.00 92.88 247 THR A C 1
ATOM 1870 O O . THR A 1 247 ? 4.189 -3.423 8.958 1.00 92.88 247 THR A O 1
ATOM 1873 N N . GLY A 1 248 ? 5.029 -1.838 7.614 1.00 92.50 248 GLY A N 1
ATOM 1874 C CA . GLY A 1 248 ? 3.965 -0.861 7.859 1.00 92.50 248 GLY A CA 1
ATOM 1875 C C . GLY A 1 248 ? 2.558 -1.370 7.526 1.00 92.50 248 GLY A C 1
ATOM 1876 O O . GLY A 1 248 ? 1.632 -1.096 8.278 1.00 92.50 248 GLY A O 1
ATOM 1877 N N . VAL A 1 249 ? 2.390 -2.135 6.441 1.00 89.31 249 VAL A N 1
ATOM 1878 C CA . VAL A 1 249 ? 1.101 -2.778 6.103 1.00 89.31 249 VAL A CA 1
ATOM 1879 C C . VAL A 1 249 ? 0.777 -3.930 7.059 1.00 89.31 249 VAL A C 1
ATOM 1881 O O . VAL A 1 249 ? -0.383 -4.136 7.395 1.00 89.31 249 VAL A O 1
ATOM 1884 N N . ALA A 1 250 ? 1.791 -4.664 7.519 1.00 90.81 250 ALA A N 1
ATOM 1885 C CA . ALA A 1 250 ? 1.639 -5.727 8.508 1.00 90.81 250 ALA A CA 1
ATOM 1886 C C . ALA A 1 250 ? 1.471 -5.206 9.950 1.00 90.81 250 ALA A C 1
ATOM 1888 O O . ALA A 1 250 ? 1.219 -6.013 10.849 1.00 90.81 250 ALA A O 1
ATOM 1889 N N . THR A 1 251 ? 1.635 -3.902 10.195 1.00 94.06 251 THR A N 1
ATOM 1890 C CA . THR A 1 251 ? 1.466 -3.286 11.515 1.00 94.06 251 THR A CA 1
ATOM 1891 C C . THR A 1 251 ? -0.017 -3.139 11.843 1.00 94.06 251 THR A C 1
ATOM 1893 O O . THR A 1 251 ? -0.763 -2.476 11.127 1.00 94.06 251 THR A O 1
ATOM 1896 N N . GLY A 1 252 ? -0.437 -3.719 12.964 1.00 95.12 252 GLY A N 1
ATOM 1897 C CA . GLY A 1 252 ? -1.710 -3.410 13.604 1.00 95.12 252 GLY A CA 1
ATOM 1898 C C . GLY A 1 252 ? -1.583 -2.171 14.486 1.00 95.12 252 GLY A C 1
ATOM 1899 O O . GLY A 1 252 ? -0.581 -2.005 15.180 1.00 95.12 252 GLY A O 1
ATOM 1900 N N . GLU A 1 253 ? -2.600 -1.313 14.483 1.00 95.75 253 GLU A N 1
ATOM 1901 C CA . GLU A 1 253 ? -2.648 -0.099 15.299 1.00 95.75 253 GLU A CA 1
ATOM 1902 C C . GLU A 1 253 ? -4.022 0.062 15.959 1.00 95.75 253 GLU A C 1
ATOM 1904 O O . GLU A 1 253 ? -5.058 -0.091 15.305 1.00 95.75 253 GLU A O 1
ATOM 1909 N N . LEU A 1 254 ? -4.011 0.412 17.247 1.00 96.94 254 LEU A N 1
ATOM 1910 C CA . LEU A 1 254 ? -5.174 0.840 18.013 1.00 96.94 254 LEU A CA 1
ATOM 1911 C C . LEU A 1 254 ? -4.950 2.250 18.560 1.00 96.94 254 LEU A C 1
ATOM 1913 O O . LEU A 1 254 ? -4.029 2.500 19.337 1.00 96.94 254 LEU A O 1
ATOM 1917 N N . THR A 1 255 ? -5.849 3.158 18.200 1.00 95.75 255 THR A N 1
ATOM 1918 C CA . THR A 1 255 ? -5.979 4.489 18.806 1.00 95.75 255 THR A CA 1
ATOM 1919 C C . THR A 1 255 ? -7.343 4.617 19.482 1.00 95.75 255 THR A C 1
ATOM 1921 O O . THR A 1 255 ? -8.317 4.047 18.974 1.00 95.75 255 THR A O 1
ATOM 1924 N N . PRO A 1 256 ? -7.482 5.416 20.558 1.00 95.00 256 PRO A N 1
ATOM 1925 C CA . PRO A 1 256 ? -8.792 5.695 21.152 1.00 95.00 256 PRO A CA 1
ATOM 1926 C C . PRO A 1 256 ? -9.796 6.212 20.113 1.00 95.00 256 PRO A C 1
ATOM 1928 O O . PRO A 1 256 ? -10.941 5.775 20.063 1.00 95.00 256 PRO A O 1
ATOM 1931 N N . GLY A 1 257 ? -9.341 7.058 19.181 1.00 92.06 257 GLY A N 1
ATOM 1932 C CA . GLY A 1 257 ? -10.171 7.572 18.091 1.00 92.06 257 GLY A CA 1
ATOM 1933 C C . GLY A 1 257 ? -10.697 6.497 17.128 1.00 92.06 257 GLY A C 1
ATOM 1934 O O . GLY A 1 257 ? -11.843 6.596 16.683 1.00 92.06 257 GLY A O 1
ATOM 1935 N N . GLN A 1 258 ? -9.899 5.473 16.798 1.00 91.94 258 GLN A N 1
ATOM 1936 C CA . GLN A 1 258 ? -10.354 4.331 15.989 1.00 91.94 258 GLN A CA 1
ATOM 1937 C C . GLN A 1 258 ? -11.367 3.476 16.754 1.00 91.94 258 GLN A C 1
ATOM 1939 O O . GLN A 1 258 ? -12.408 3.131 16.194 1.00 91.94 258 GLN A O 1
ATOM 1944 N N . VAL A 1 259 ? -11.100 3.187 18.030 1.00 96.19 259 VAL A N 1
ATOM 1945 C CA . VAL A 1 259 ? -11.986 2.376 18.876 1.00 96.19 259 VAL A CA 1
ATOM 1946 C C . VAL A 1 259 ? -13.330 3.083 19.092 1.00 96.19 259 VAL A C 1
ATOM 1948 O O . VAL A 1 259 ? -14.377 2.515 18.791 1.00 96.19 259 VAL A O 1
ATOM 1951 N N . ASN A 1 260 ? -13.323 4.364 19.470 1.00 94.81 260 ASN A N 1
ATOM 1952 C CA . ASN A 1 260 ? -14.538 5.170 19.653 1.00 94.81 260 ASN A CA 1
ATOM 1953 C C . ASN A 1 260 ? -15.325 5.364 18.345 1.00 94.81 260 ASN A C 1
ATOM 1955 O O . ASN A 1 260 ? -16.546 5.535 18.348 1.00 94.81 260 ASN A O 1
ATOM 1959 N N . ARG A 1 261 ? -14.656 5.335 17.185 1.00 91.19 261 ARG A N 1
ATOM 1960 C CA . ARG A 1 261 ? -15.346 5.299 15.886 1.00 91.19 261 ARG A CA 1
ATOM 1961 C C . ARG A 1 261 ? -16.035 3.955 15.652 1.00 91.19 261 ARG A C 1
ATOM 1963 O O . ARG A 1 261 ? -17.161 3.947 15.161 1.00 91.19 261 ARG A O 1
ATOM 1970 N N . ALA A 1 262 ? -15.383 2.842 15.986 1.00 93.81 262 ALA A N 1
ATOM 1971 C CA . ALA A 1 262 ? -15.982 1.515 15.873 1.00 93.81 262 ALA A CA 1
ATOM 1972 C C . ALA A 1 262 ? -17.223 1.384 16.773 1.00 93.81 262 ALA A C 1
ATOM 1974 O O . ALA A 1 262 ? -18.250 0.901 16.299 1.00 93.81 262 ALA A O 1
ATOM 1975 N N . VAL A 1 263 ? -17.167 1.900 18.009 1.00 95.75 263 VAL A N 1
ATOM 1976 C CA . VAL A 1 263 ? -18.316 1.913 18.931 1.00 95.75 263 VAL A CA 1
ATOM 1977 C C . VAL A 1 263 ? -19.501 2.664 18.324 1.00 95.75 263 VAL A C 1
ATOM 1979 O O . VAL A 1 263 ? -20.580 2.094 18.178 1.00 95.75 263 VAL A O 1
ATOM 1982 N N . ARG A 1 264 ? -19.291 3.916 17.892 1.00 92.44 264 ARG A N 1
ATOM 1983 C CA . ARG A 1 264 ? -20.351 4.757 17.307 1.00 92.44 264 ARG A CA 1
ATOM 1984 C C . ARG A 1 264 ? -21.010 4.117 16.088 1.00 92.44 264 ARG A C 1
ATOM 1986 O O . ARG A 1 264 ? -22.235 4.049 16.020 1.00 92.44 264 ARG A O 1
ATOM 1993 N N . ARG A 1 265 ? -20.205 3.586 15.160 1.00 89.31 265 ARG A N 1
ATOM 1994 C CA . ARG A 1 265 ? -20.706 2.906 13.952 1.00 89.31 265 ARG A CA 1
ATOM 1995 C C . ARG A 1 265 ? -21.507 1.643 14.285 1.00 89.31 265 ARG A C 1
ATOM 1997 O O . ARG A 1 265 ? -22.457 1.323 13.578 1.00 89.31 265 ARG A O 1
ATOM 2004 N N . ALA A 1 266 ? -21.123 0.919 15.335 1.00 92.00 266 ALA A N 1
ATOM 2005 C CA . ALA A 1 266 ? -21.784 -0.317 15.736 1.00 92.00 266 ALA A CA 1
ATOM 2006 C C . ALA A 1 266 ? -23.060 -0.096 16.559 1.00 92.00 266 ALA A C 1
ATOM 2008 O O . ALA A 1 266 ? -23.986 -0.892 16.433 1.00 92.00 266 ALA A O 1
ATOM 2009 N N . ALA A 1 267 ? -23.125 0.963 17.373 1.00 90.94 267 ALA A N 1
ATOM 2010 C CA . ALA A 1 267 ? -24.182 1.174 18.366 1.00 90.94 267 ALA A CA 1
ATOM 2011 C C . ALA A 1 267 ? -25.602 1.129 17.776 1.00 90.94 267 ALA A C 1
ATOM 2013 O O . ALA A 1 267 ? -26.498 0.544 18.375 1.00 90.94 267 ALA A O 1
ATOM 2014 N N . LYS A 1 268 ? -25.798 1.678 16.569 1.00 86.62 268 LYS A N 1
ATOM 2015 C CA . LYS A 1 268 ? -27.102 1.688 15.877 1.00 86.62 268 LYS A CA 1
ATOM 2016 C C . LYS A 1 268 ? -27.487 0.338 15.247 1.00 86.62 268 LYS A C 1
ATOM 2018 O O . LYS A 1 268 ? -28.609 0.184 14.779 1.00 86.62 268 LYS A O 1
ATOM 2023 N N . LEU A 1 269 ? -26.568 -0.627 15.194 1.00 89.44 269 LEU A N 1
ATOM 2024 C CA . LEU A 1 269 ? -26.726 -1.895 14.467 1.00 89.44 269 LEU A CA 1
ATOM 2025 C C . LEU A 1 269 ? -26.844 -3.120 15.380 1.00 89.44 269 LEU A C 1
ATOM 2027 O O . LEU A 1 269 ? -27.071 -4.231 14.892 1.00 89.44 269 LEU A O 1
ATOM 2031 N N . VAL A 1 270 ? -26.652 -2.942 16.686 1.00 91.69 270 VAL A N 1
ATOM 2032 C CA . VAL A 1 270 ? -26.652 -4.016 17.683 1.00 91.69 270 VAL A CA 1
ATOM 2033 C C . VAL A 1 270 ? -27.587 -3.678 18.841 1.00 91.69 270 VAL A C 1
ATOM 2035 O O . VAL A 1 270 ? -28.068 -2.557 18.964 1.00 91.69 270 VAL A O 1
ATOM 2038 N N . ASN A 1 271 ? -27.877 -4.663 19.692 1.00 92.31 271 ASN A N 1
ATOM 2039 C CA . ASN A 1 271 ? -28.651 -4.409 20.906 1.00 92.31 271 ASN A CA 1
ATOM 2040 C C . ASN A 1 271 ? -27.847 -3.579 21.924 1.00 92.31 271 ASN A C 1
ATOM 2042 O O . ASN A 1 271 ? -26.617 -3.627 21.940 1.00 92.31 271 ASN A O 1
ATOM 2046 N N . GLU A 1 272 ? -28.569 -2.885 22.806 1.00 93.81 272 GLU A N 1
ATOM 2047 C CA . GLU A 1 272 ? -28.026 -2.006 23.853 1.00 93.81 272 GLU A CA 1
ATOM 2048 C C . GLU A 1 272 ? -26.914 -2.684 24.664 1.00 93.81 272 GLU A C 1
ATOM 2050 O O . GLU A 1 272 ? -25.811 -2.162 24.770 1.00 93.81 272 GLU A O 1
ATOM 2055 N N . LYS A 1 273 ? -27.129 -3.933 25.096 1.00 95.56 273 LYS A N 1
ATOM 2056 C CA . LYS A 1 273 ? -26.131 -4.697 25.854 1.00 95.56 273 LYS A CA 1
ATOM 2057 C C . LYS A 1 273 ? -24.797 -4.859 25.111 1.00 95.56 273 LYS A C 1
ATOM 2059 O O . LYS A 1 273 ? -23.744 -4.763 25.733 1.00 95.56 273 LYS A O 1
ATOM 2064 N N . ALA A 1 274 ? -24.820 -5.160 23.813 1.00 95.38 274 ALA A N 1
ATOM 2065 C CA . ALA A 1 274 ? -23.601 -5.320 23.020 1.00 95.38 274 ALA A CA 1
ATOM 2066 C C . ALA A 1 274 ? -22.904 -3.972 22.769 1.00 95.38 274 ALA A C 1
ATOM 2068 O O . ALA A 1 274 ? -21.674 -3.909 22.803 1.00 95.38 274 ALA A O 1
ATOM 2069 N N . ALA A 1 275 ? -23.681 -2.906 22.551 1.00 95.31 275 ALA A N 1
ATOM 2070 C CA . ALA A 1 275 ? -23.156 -1.551 22.413 1.00 95.31 275 ALA A CA 1
ATOM 2071 C C . ALA A 1 275 ? -22.468 -1.084 23.710 1.00 95.31 275 ALA A C 1
ATOM 2073 O O . ALA A 1 275 ? -21.314 -0.659 23.663 1.00 95.31 275 ALA A O 1
ATOM 2074 N N . ASP A 1 276 ? -23.116 -1.268 24.864 1.00 97.31 276 ASP A N 1
ATOM 2075 C CA . ASP A 1 276 ? -22.596 -0.888 26.184 1.00 97.31 276 ASP A CA 1
ATOM 2076 C C . ASP A 1 276 ? -21.309 -1.635 26.547 1.00 97.31 276 ASP A C 1
ATOM 2078 O O . ASP A 1 276 ? -20.374 -1.059 27.110 1.00 97.31 276 ASP A O 1
ATOM 2082 N N . GLN A 1 277 ? -21.232 -2.926 26.208 1.00 97.69 277 GLN A N 1
ATOM 2083 C CA . GLN A 1 277 ? -20.026 -3.728 26.420 1.00 97.69 277 GLN A CA 1
ATOM 2084 C C . GLN A 1 277 ? -18.837 -3.185 25.623 1.00 97.69 277 GLN A C 1
ATOM 2086 O O . GLN A 1 277 ? -17.737 -3.068 26.167 1.00 97.69 277 GLN A O 1
ATOM 2091 N N . LEU A 1 278 ? -19.052 -2.837 24.350 1.00 98.12 278 LEU A N 1
ATOM 2092 C CA . LEU A 1 278 ? -18.004 -2.271 23.506 1.00 98.12 278 LEU A CA 1
ATOM 2093 C C . LEU A 1 278 ? -17.605 -0.863 23.969 1.00 98.12 278 LEU A C 1
ATOM 2095 O O . LEU A 1 278 ? -16.413 -0.574 24.034 1.00 98.12 278 LEU A O 1
ATOM 2099 N N . GLN A 1 279 ? -18.572 -0.026 24.354 1.00 98.38 279 GLN A N 1
ATOM 2100 C CA . GLN A 1 279 ? -18.327 1.305 24.917 1.00 98.38 279 GLN A CA 1
ATOM 2101 C C . GLN A 1 279 ? -17.499 1.226 26.211 1.00 98.38 279 GLN A C 1
ATOM 2103 O O . GLN A 1 279 ? -16.478 1.897 26.334 1.00 98.38 279 GLN A O 1
ATOM 2108 N N . THR A 1 280 ? -17.858 0.335 27.139 1.00 98.44 280 THR A N 1
ATOM 2109 C CA . THR A 1 280 ? -17.117 0.144 28.401 1.00 98.44 280 THR A CA 1
ATOM 2110 C C . THR A 1 280 ? -15.671 -0.299 28.149 1.00 98.44 280 THR A C 1
ATOM 2112 O O . THR A 1 280 ? -14.738 0.190 28.792 1.00 98.44 280 THR A O 1
ATOM 2115 N N . ALA A 1 281 ? -15.464 -1.224 27.205 1.00 98.44 281 ALA A N 1
ATOM 2116 C CA . ALA A 1 281 ? -14.127 -1.674 26.827 1.00 98.44 281 ALA A CA 1
ATOM 2117 C C . ALA A 1 281 ? -13.306 -0.552 26.163 1.00 98.44 281 ALA A C 1
ATOM 2119 O O . ALA A 1 281 ? -12.117 -0.408 26.455 1.00 98.44 281 ALA A O 1
ATOM 2120 N N . ALA A 1 282 ? -13.945 0.271 25.324 1.00 98.31 282 ALA A N 1
ATOM 2121 C CA . ALA A 1 282 ? -13.328 1.430 24.686 1.00 98.31 282 ALA A CA 1
ATOM 2122 C C . ALA A 1 282 ? -12.832 2.459 25.708 1.00 98.31 282 ALA A C 1
ATOM 2124 O O . ALA A 1 282 ? -11.670 2.855 25.657 1.00 98.31 282 ALA A O 1
ATOM 2125 N N . GLU A 1 283 ? -13.664 2.813 26.687 1.00 98.12 283 GLU A N 1
ATOM 2126 C CA . GLU A 1 283 ? -13.292 3.736 27.765 1.00 98.12 283 GLU A CA 1
ATOM 2127 C C . GLU A 1 283 ? -12.156 3.185 28.638 1.00 98.12 283 GLU A C 1
ATOM 2129 O O . GLU A 1 283 ? -11.288 3.931 29.093 1.00 98.12 283 GLU A O 1
ATOM 2134 N N . GLY A 1 284 ? -12.145 1.869 28.881 1.00 97.50 284 GLY A N 1
ATOM 2135 C CA . GLY A 1 284 ? -11.049 1.192 29.574 1.00 97.50 284 GLY A CA 1
ATOM 2136 C C . GLY A 1 284 ? -9.717 1.352 28.849 1.00 97.50 284 GLY A C 1
ATOM 2137 O O . GLY A 1 284 ? -8.720 1.723 29.467 1.00 97.50 284 GLY A O 1
ATOM 2138 N N . PHE A 1 285 ? -9.715 1.125 27.537 1.00 98.06 285 PHE A N 1
ATOM 2139 C CA . PHE A 1 285 ? -8.538 1.313 26.697 1.00 98.06 285 PHE A CA 1
ATOM 2140 C C . PHE A 1 285 ? -8.104 2.783 26.611 1.00 98.06 285 PHE A C 1
ATOM 2142 O O . PHE A 1 285 ? -6.916 3.077 26.727 1.00 98.06 285 PHE A O 1
ATOM 2149 N N . GLU A 1 286 ? -9.049 3.714 26.459 1.00 96.94 286 GLU A N 1
ATOM 2150 C CA . GLU A 1 286 ? -8.770 5.151 26.369 1.00 96.94 286 GLU A CA 1
ATOM 2151 C C . GLU A 1 286 ? -8.037 5.676 27.611 1.00 96.94 286 GLU A C 1
ATOM 2153 O O . GLU A 1 286 ? -6.989 6.309 27.471 1.00 96.94 286 GLU A O 1
ATOM 2158 N N . ARG A 1 287 ? -8.489 5.305 28.818 1.00 96.75 287 ARG A N 1
ATOM 2159 C CA . ARG A 1 287 ? -7.810 5.666 30.079 1.00 96.75 287 ARG A CA 1
ATOM 2160 C C . ARG A 1 287 ? -6.360 5.180 30.144 1.00 96.75 287 ARG A C 1
ATOM 2162 O O . ARG A 1 287 ? -5.500 5.880 30.673 1.00 96.75 287 ARG A O 1
ATOM 2169 N N . LEU A 1 288 ? -6.067 3.994 29.609 1.00 96.56 288 LEU A N 1
ATOM 2170 C CA . LEU A 1 288 ? -4.692 3.487 29.554 1.00 96.56 288 LEU A CA 1
ATOM 2171 C C . LEU A 1 288 ? -3.839 4.276 28.554 1.00 96.56 288 LEU A C 1
ATOM 2173 O O . LEU A 1 288 ? -2.672 4.558 28.825 1.00 96.56 288 LEU A O 1
ATOM 2177 N N . MET A 1 289 ? -4.416 4.677 27.417 1.00 96.25 289 MET A N 1
ATOM 2178 C CA . MET A 1 289 ? -3.706 5.472 26.410 1.00 96.25 289 MET A CA 1
ATOM 2179 C C . MET A 1 289 ? -3.368 6.888 26.897 1.00 96.25 289 MET A C 1
ATOM 2181 O O . MET A 1 289 ? -2.348 7.441 26.487 1.00 96.25 289 MET A O 1
ATOM 2185 N N . GLU A 1 290 ? -4.151 7.475 27.805 1.00 94.19 290 GLU A N 1
ATOM 2186 C CA . GLU A 1 290 ? -3.816 8.769 28.425 1.00 94.19 290 GLU A CA 1
ATOM 2187 C C . GLU A 1 290 ? -2.483 8.722 29.196 1.00 94.19 290 GLU A C 1
ATOM 2189 O O . GLU A 1 290 ? -1.689 9.672 29.146 1.00 94.19 290 GLU A O 1
ATOM 2194 N N . LEU A 1 291 ? -2.218 7.588 29.854 1.00 93.19 291 LEU A N 1
ATOM 2195 C CA . LEU A 1 291 ? -1.029 7.335 30.671 1.00 93.19 291 LEU A CA 1
ATOM 2196 C C . LEU A 1 291 ? 0.139 6.727 29.878 1.00 93.19 291 LEU A C 1
ATOM 2198 O O . LEU A 1 291 ? 1.253 6.640 30.396 1.00 93.19 291 LEU A O 1
ATOM 2202 N N . ALA A 1 292 ? -0.089 6.321 28.628 1.00 94.00 292 ALA A N 1
ATOM 2203 C CA . ALA A 1 292 ? 0.911 5.650 27.813 1.00 94.00 292 ALA A CA 1
ATOM 2204 C C . ALA A 1 292 ? 2.090 6.576 27.459 1.00 94.00 292 ALA A C 1
ATOM 2206 O O . ALA A 1 292 ? 1.932 7.687 26.925 1.00 94.00 292 ALA A O 1
ATOM 2207 N N . LEU A 1 293 ? 3.298 6.079 27.731 1.00 93.00 293 LEU A N 1
ATOM 2208 C CA . LEU A 1 293 ? 4.560 6.712 27.362 1.00 93.00 293 LEU A CA 1
ATOM 2209 C C . LEU A 1 293 ? 5.170 5.994 26.153 1.00 93.00 293 LEU A C 1
ATOM 2211 O O . LEU A 1 293 ? 5.138 4.764 26.122 1.00 93.00 293 LEU A O 1
ATOM 2215 N N . PRO A 1 294 ? 5.739 6.725 25.175 1.00 95.94 294 PRO A N 1
ATOM 2216 C CA . PRO A 1 294 ? 6.360 6.114 24.006 1.00 95.94 294 PRO A CA 1
ATOM 2217 C C . PRO A 1 294 ? 7.448 5.112 24.388 1.00 95.94 294 PRO A C 1
ATOM 2219 O O . PRO A 1 294 ? 8.320 5.419 25.202 1.00 95.94 294 PRO A O 1
ATOM 2222 N N . GLY A 1 295 ? 7.431 3.939 23.762 1.00 96.38 295 GLY A N 1
ATOM 2223 C CA . GLY A 1 295 ? 8.426 2.907 24.024 1.00 96.38 295 GLY A CA 1
ATOM 2224 C C . GLY A 1 295 ? 7.950 1.507 23.669 1.00 96.38 295 GLY A C 1
ATOM 2225 O O . GLY A 1 295 ? 6.751 1.229 23.614 1.00 96.38 295 GLY A O 1
ATOM 2226 N N . ARG A 1 296 ? 8.918 0.621 23.425 1.00 96.69 296 ARG A N 1
ATOM 2227 C CA . ARG A 1 296 ? 8.674 -0.811 23.236 1.00 96.69 296 ARG A CA 1
ATOM 2228 C C . ARG A 1 296 ? 8.251 -1.445 24.559 1.00 96.69 296 ARG A C 1
ATOM 2230 O O . ARG A 1 296 ? 8.851 -1.162 25.592 1.00 96.69 296 ARG A O 1
ATOM 2237 N N . LEU A 1 297 ? 7.267 -2.334 24.493 1.00 95.75 297 LEU A N 1
ATOM 2238 C CA . LEU A 1 297 ? 6.863 -3.190 25.600 1.00 95.75 297 LEU A CA 1
ATOM 2239 C C . LEU A 1 297 ? 7.664 -4.493 25.532 1.00 95.75 297 LEU A C 1
ATOM 2241 O O . LEU A 1 297 ? 7.628 -5.191 24.518 1.00 95.75 297 LEU A O 1
ATOM 2245 N N . GLU A 1 298 ? 8.431 -4.786 26.582 1.00 91.88 298 GLU A N 1
ATOM 2246 C CA . GLU A 1 298 ? 9.101 -6.087 26.738 1.00 91.88 298 GLU A CA 1
ATOM 2247 C C . GLU A 1 298 ? 8.084 -7.170 27.105 1.00 91.88 298 GLU A C 1
ATOM 2249 O O . GLU A 1 298 ? 8.096 -8.254 26.530 1.00 91.88 298 GLU A O 1
ATOM 2254 N N . GLU A 1 299 ? 7.154 -6.822 27.991 1.00 92.62 299 GLU A N 1
ATOM 2255 C CA . GLU A 1 299 ? 6.002 -7.626 28.380 1.00 92.62 299 GLU A CA 1
ATOM 2256 C C . GLU A 1 299 ? 4.746 -6.750 28.344 1.00 92.62 299 GLU A C 1
ATOM 2258 O O . GLU A 1 299 ? 4.816 -5.532 28.537 1.00 92.62 299 GLU A O 1
ATOM 2263 N N . ILE A 1 300 ? 3.591 -7.363 28.080 1.00 96.00 300 ILE A N 1
ATOM 2264 C CA . ILE A 1 300 ? 2.302 -6.668 28.101 1.00 96.00 300 ILE A CA 1
ATOM 2265 C C . ILE A 1 300 ? 1.890 -6.445 29.563 1.00 96.00 300 ILE A C 1
ATOM 2267 O O . ILE A 1 300 ? 1.707 -7.432 30.277 1.00 96.00 300 ILE A O 1
ATOM 2271 N N . PRO A 1 301 ? 1.712 -5.187 30.016 1.00 95.81 301 PRO A N 1
ATOM 2272 C CA . PRO A 1 301 ? 1.205 -4.906 31.357 1.00 95.81 301 PRO A CA 1
ATOM 2273 C C . PRO A 1 301 ? -0.145 -5.593 31.606 1.00 95.81 301 PRO A C 1
ATOM 2275 O O . PRO A 1 301 ? -0.979 -5.656 30.701 1.00 95.81 301 PRO A O 1
ATOM 2278 N N . GLU A 1 302 ? -0.376 -6.107 32.819 1.00 96.38 302 GLU A N 1
ATOM 2279 C CA . GLU A 1 302 ? -1.591 -6.879 33.133 1.00 96.38 302 GLU A CA 1
ATOM 2280 C C . GLU A 1 302 ? -2.879 -6.093 32.846 1.00 96.38 302 GLU A C 1
ATOM 2282 O O . GLU A 1 302 ? -3.814 -6.619 32.244 1.00 96.38 302 GLU A O 1
ATOM 2287 N N . ASP A 1 303 ? -2.916 -4.816 33.228 1.00 96.75 303 ASP A N 1
ATOM 2288 C CA . ASP A 1 303 ? -4.032 -3.899 32.985 1.00 96.75 303 ASP A CA 1
ATOM 2289 C C . ASP A 1 303 ? -4.306 -3.689 31.489 1.00 96.75 303 ASP A C 1
ATOM 2291 O O . ASP A 1 303 ? -5.464 -3.750 31.061 1.00 96.75 303 ASP A O 1
ATOM 2295 N N . LEU A 1 304 ? -3.253 -3.529 30.681 1.00 97.50 304 LEU A N 1
ATOM 2296 C CA . LEU A 1 304 ? -3.364 -3.491 29.225 1.00 97.50 304 LEU A CA 1
ATOM 2297 C C . LEU A 1 304 ? -3.896 -4.814 28.669 1.00 97.50 304 LEU A C 1
ATOM 2299 O O . LEU A 1 304 ? -4.790 -4.804 27.822 1.00 97.50 304 LEU A O 1
ATOM 2303 N N . GLY A 1 305 ? -3.389 -5.945 29.161 1.00 97.62 305 GLY A N 1
ATOM 2304 C CA . GLY A 1 305 ? -3.859 -7.275 28.784 1.00 97.62 305 GLY A CA 1
ATOM 2305 C C . GLY A 1 305 ? -5.364 -7.439 29.015 1.00 97.62 305 GLY A C 1
ATOM 2306 O O . GLY A 1 305 ? -6.090 -7.815 28.091 1.00 97.62 305 GLY A O 1
ATOM 2307 N N . TYR A 1 306 ? -5.857 -7.074 30.203 1.00 98.12 306 TYR A N 1
ATOM 2308 C CA . TYR A 1 306 ? -7.288 -7.121 30.521 1.00 98.12 306 TYR A CA 1
ATOM 2309 C C . TYR A 1 306 ? -8.124 -6.197 29.627 1.00 98.12 306 TYR A C 1
ATOM 2311 O O . TYR A 1 306 ? -9.182 -6.610 29.145 1.00 98.12 306 TYR A O 1
ATOM 2319 N N . ALA A 1 307 ? -7.657 -4.972 29.363 1.00 98.19 307 ALA A N 1
ATOM 2320 C CA . ALA A 1 307 ? -8.361 -4.033 28.491 1.00 98.19 307 ALA A CA 1
ATOM 2321 C C . ALA A 1 307 ? -8.457 -4.543 27.043 1.00 98.19 307 ALA A C 1
ATOM 2323 O O . ALA A 1 307 ? -9.521 -4.463 26.426 1.00 98.19 307 ALA A O 1
ATOM 2324 N N . LEU A 1 308 ? -7.379 -5.124 26.508 1.00 98.44 308 LEU A N 1
ATOM 2325 C CA . LEU A 1 308 ? -7.366 -5.696 25.160 1.00 98.44 308 LEU A CA 1
ATOM 2326 C C . LEU A 1 308 ? -8.247 -6.944 25.054 1.00 98.44 308 LEU A C 1
ATOM 2328 O O . LEU A 1 308 ? -8.960 -7.100 24.064 1.00 98.44 308 LEU A O 1
ATOM 2332 N N . MET A 1 309 ? -8.261 -7.807 26.075 1.00 98.56 309 MET A N 1
ATOM 2333 C CA . MET A 1 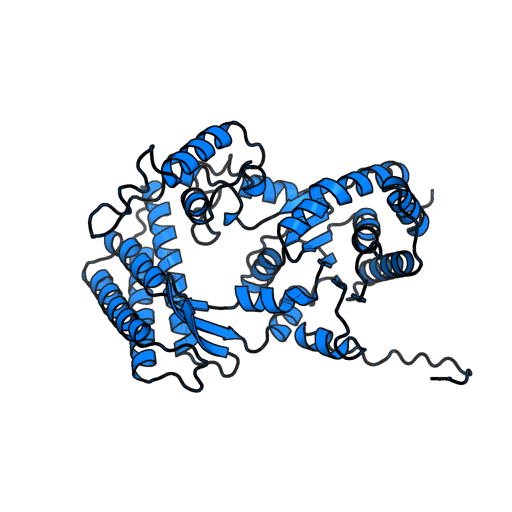309 ? -9.177 -8.952 26.125 1.00 98.56 309 MET A CA 1
ATOM 2334 C C . MET A 1 309 ? -10.641 -8.498 26.146 1.00 98.56 309 MET A C 1
ATOM 2336 O O . MET A 1 309 ? -11.455 -9.043 25.399 1.00 98.56 309 MET A O 1
ATOM 2340 N N . ALA A 1 310 ? -10.966 -7.470 26.938 1.00 98.50 310 ALA A N 1
ATOM 2341 C CA . ALA A 1 310 ? -12.303 -6.885 26.975 1.00 98.50 310 ALA A CA 1
ATOM 2342 C C . ALA A 1 310 ? -12.705 -6.290 25.615 1.00 98.50 310 ALA A C 1
ATOM 2344 O O . ALA A 1 310 ? -13.809 -6.556 25.136 1.00 98.50 310 ALA A O 1
ATOM 2345 N N . LEU A 1 311 ? -11.801 -5.549 24.958 1.00 98.31 311 LEU A N 1
ATOM 2346 C CA . LEU A 1 311 ? -12.020 -5.017 23.609 1.00 98.31 311 LEU A CA 1
ATOM 2347 C C . LEU A 1 311 ? -12.264 -6.130 22.590 1.00 98.31 311 LEU A C 1
ATOM 2349 O O . LEU A 1 311 ? -13.256 -6.078 21.864 1.00 98.31 311 LEU A O 1
ATOM 2353 N N . ARG A 1 312 ? -11.395 -7.146 22.553 1.00 98.50 312 ARG A N 1
ATOM 2354 C CA . ARG A 1 312 ? -11.521 -8.303 21.659 1.00 98.50 312 ARG A CA 1
ATOM 2355 C C . ARG A 1 312 ? -12.873 -8.991 21.844 1.00 98.50 312 ARG A C 1
ATOM 2357 O O . ARG A 1 312 ? -13.603 -9.198 20.877 1.00 98.50 312 ARG A O 1
ATOM 2364 N N . ASP A 1 313 ? -13.237 -9.319 23.080 1.00 98.50 313 ASP A N 1
ATOM 2365 C CA . ASP A 1 313 ? -14.456 -10.078 23.365 1.00 98.50 313 ASP A CA 1
ATOM 2366 C C . ASP A 1 313 ? -15.735 -9.263 23.080 1.00 98.50 313 ASP A C 1
ATOM 2368 O O . ASP A 1 313 ? -16.710 -9.808 22.543 1.00 98.50 313 ASP A O 1
ATOM 2372 N N . ALA A 1 314 ? -15.724 -7.954 23.358 1.00 98.38 314 ALA A N 1
ATOM 2373 C CA . ALA A 1 314 ? -16.817 -7.053 22.998 1.00 98.38 314 ALA A CA 1
ATOM 2374 C C . ALA A 1 314 ? -16.946 -6.895 21.473 1.00 98.38 314 ALA A C 1
ATOM 2376 O O . ALA A 1 314 ? -18.045 -7.033 20.930 1.00 98.38 314 ALA A O 1
ATOM 2377 N N . CYS A 1 315 ? -15.831 -6.706 20.757 1.00 98.31 315 CYS A N 1
ATOM 2378 C CA . CYS A 1 315 ? -15.831 -6.628 19.296 1.00 98.31 315 CYS A CA 1
ATOM 2379 C C . CYS A 1 315 ? -16.354 -7.923 18.663 1.00 98.31 315 CYS A C 1
ATOM 2381 O O . CYS A 1 315 ? -17.198 -7.861 17.773 1.00 98.31 315 CYS A O 1
ATOM 2383 N N . ARG A 1 316 ? -15.947 -9.100 19.158 1.00 97.88 316 ARG A N 1
ATOM 2384 C CA . ARG A 1 316 ? -16.459 -10.401 18.684 1.00 97.88 316 ARG A CA 1
ATOM 2385 C C . ARG A 1 316 ? -17.978 -10.518 18.844 1.00 97.88 316 ARG A C 1
ATOM 2387 O O . ARG A 1 316 ? -18.662 -11.043 17.961 1.00 97.88 316 ARG A O 1
ATOM 2394 N N . THR A 1 317 ? -18.509 -10.018 19.959 1.00 96.88 317 THR A N 1
ATOM 2395 C CA . THR A 1 317 ? -19.956 -9.985 20.227 1.00 96.88 317 THR A CA 1
ATOM 2396 C C . THR A 1 317 ? -20.677 -9.088 19.221 1.00 96.88 317 THR A C 1
ATOM 2398 O O . THR A 1 317 ? -21.676 -9.501 18.630 1.00 96.88 317 THR A O 1
ATOM 2401 N N . VAL A 1 318 ? -20.134 -7.897 18.963 1.00 96.38 318 VAL A N 1
ATOM 2402 C CA . VAL A 1 318 ? -20.668 -6.944 17.982 1.00 96.38 318 VAL A CA 1
ATOM 2403 C C . VAL A 1 318 ? -20.596 -7.490 16.553 1.00 96.38 318 VAL A C 1
ATOM 2405 O O . VAL A 1 318 ? -21.602 -7.453 15.852 1.00 96.38 318 VAL A O 1
ATOM 2408 N N . ILE A 1 319 ? -19.466 -8.069 16.135 1.00 95.38 319 ILE A N 1
ATOM 2409 C CA . ILE A 1 319 ? -19.292 -8.722 14.823 1.00 95.38 319 ILE A CA 1
ATOM 2410 C C . ILE A 1 319 ? -20.371 -9.792 14.614 1.00 95.38 319 ILE A C 1
ATOM 2412 O O . ILE A 1 319 ? -21.050 -9.810 13.585 1.00 95.38 319 ILE A O 1
ATOM 2416 N N . SER A 1 320 ? -20.586 -10.641 15.623 1.00 93.62 320 SER A N 1
ATOM 2417 C CA . SER A 1 320 ? -21.600 -11.700 15.578 1.00 93.62 320 SER A CA 1
ATOM 2418 C C . SER A 1 320 ? -23.021 -11.135 15.470 1.00 93.62 320 SER A C 1
ATOM 2420 O O . SER A 1 320 ? -23.823 -11.630 14.678 1.00 93.62 320 SER A O 1
ATOM 2422 N N . ALA A 1 321 ? -23.333 -10.077 16.227 1.00 91.50 321 ALA A N 1
ATOM 2423 C CA . ALA A 1 321 ? -24.640 -9.421 16.199 1.00 91.50 321 ALA A CA 1
ATOM 2424 C C . ALA A 1 321 ? -24.918 -8.734 14.850 1.00 91.50 321 ALA A C 1
ATOM 2426 O O . ALA A 1 321 ? -25.985 -8.927 14.268 1.00 91.50 321 ALA A O 1
ATOM 2427 N N . ILE A 1 322 ? -23.939 -8.000 14.313 1.00 88.75 322 ILE A N 1
ATOM 2428 C CA . ILE A 1 322 ? -24.029 -7.347 13.001 1.00 88.75 322 ILE A CA 1
ATOM 2429 C C . ILE A 1 322 ? -24.238 -8.384 11.886 1.00 88.75 322 ILE A C 1
ATOM 2431 O O . ILE A 1 322 ? -25.015 -8.137 10.959 1.00 88.75 322 ILE A O 1
ATOM 2435 N N . GLY A 1 323 ? -23.570 -9.541 11.976 1.00 80.94 323 GLY A N 1
ATOM 2436 C CA . GLY A 1 323 ? -23.676 -10.629 11.002 1.00 80.94 323 GLY A CA 1
ATOM 2437 C C . GLY A 1 323 ? -24.994 -11.414 11.051 1.00 80.94 323 GLY A C 1
ATOM 2438 O O . GLY A 1 323 ? -25.430 -11.923 10.015 1.00 80.94 323 GLY A O 1
ATOM 2439 N N . ALA A 1 324 ? -25.640 -11.507 12.220 1.00 76.62 324 ALA A N 1
ATOM 2440 C CA . ALA A 1 324 ? -26.900 -12.234 12.404 1.00 76.62 324 ALA A CA 1
ATOM 2441 C C . ALA A 1 324 ? -28.117 -11.492 11.822 1.00 76.62 324 ALA A C 1
ATOM 2443 O O . ALA A 1 324 ? -29.049 -12.121 11.316 1.00 76.62 324 ALA A O 1
ATOM 2444 N N . THR A 1 325 ? -28.098 -10.159 11.837 1.00 63.62 325 THR A N 1
ATOM 2445 C CA . THR A 1 325 ? -29.176 -9.306 11.316 1.00 63.62 325 THR A CA 1
ATOM 2446 C C . THR A 1 325 ? -29.037 -9.136 9.796 1.00 63.62 325 THR A C 1
ATOM 2448 O O . THR A 1 325 ? -28.589 -8.103 9.311 1.00 63.62 325 THR A O 1
ATOM 2451 N N . ARG A 1 326 ? -29.365 -10.172 9.014 1.00 58.59 326 ARG A N 1
ATOM 2452 C CA . ARG A 1 326 ? -29.462 -10.079 7.544 1.00 58.59 326 ARG A CA 1
ATOM 2453 C C . ARG A 1 326 ? -30.914 -9.874 7.127 1.00 58.59 326 ARG A C 1
ATOM 2455 O O . ARG A 1 326 ? -31.562 -10.841 6.728 1.00 58.59 326 ARG A O 1
ATOM 2462 N N . ASP A 1 327 ? -31.402 -8.639 7.180 1.00 54.59 327 ASP A N 1
ATOM 2463 C CA . ASP A 1 327 ? -32.599 -8.301 6.413 1.00 54.59 327 ASP A CA 1
ATOM 2464 C C . ASP A 1 327 ? -32.176 -7.905 4.993 1.00 54.59 327 ASP A C 1
ATOM 2466 O O . ASP A 1 327 ? -31.405 -6.973 4.790 1.00 54.59 327 ASP A O 1
ATOM 2470 N N . LYS A 1 328 ? -32.578 -8.695 3.994 1.00 52.81 328 LYS A N 1
ATOM 2471 C CA . LYS A 1 328 ? -32.079 -8.575 2.608 1.00 52.81 328 LYS A CA 1
ATOM 2472 C C . LYS A 1 328 ? -32.798 -7.486 1.800 1.00 52.81 328 LYS A C 1
ATOM 2474 O O . LYS A 1 328 ? -32.586 -7.402 0.592 1.00 52.81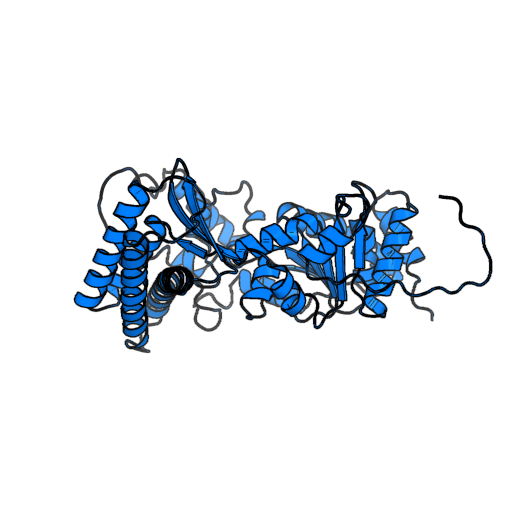 328 LYS A O 1
ATOM 2479 N N . SER A 1 329 ? -33.691 -6.719 2.421 1.00 50.94 329 SER A N 1
ATOM 2480 C CA . SER A 1 329 ? -34.622 -5.827 1.726 1.00 50.94 329 SER A CA 1
ATOM 2481 C C . SER A 1 329 ? -34.170 -4.370 1.600 1.00 50.94 329 SER A C 1
ATOM 2483 O O . SER A 1 329 ? -34.853 -3.623 0.904 1.00 50.94 329 SER A O 1
ATOM 2485 N N . VAL A 1 330 ? -33.054 -3.948 2.212 1.00 51.88 330 VAL A N 1
ATOM 2486 C CA . VAL A 1 330 ? -32.626 -2.533 2.209 1.00 51.88 330 VAL A CA 1
ATOM 2487 C C . VAL A 1 330 ? -31.158 -2.405 1.790 1.00 51.88 330 VAL A C 1
ATOM 2489 O O . VAL A 1 330 ? -30.255 -2.774 2.534 1.00 51.88 330 VAL A O 1
ATOM 2492 N N . GLN A 1 331 ? -30.909 -1.888 0.583 1.00 52.09 331 GLN A N 1
ATOM 2493 C CA . GLN A 1 331 ? -29.551 -1.734 0.035 1.00 52.09 331 GLN A CA 1
ATOM 2494 C C . GLN A 1 331 ? -28.716 -0.673 0.779 1.00 52.09 331 GLN A C 1
ATOM 2496 O O . GLN A 1 331 ? -27.508 -0.854 0.915 1.00 52.09 331 GLN A O 1
ATOM 2501 N N . ASP A 1 332 ? -29.343 0.370 1.331 1.00 53.84 332 ASP A N 1
ATOM 2502 C CA . ASP A 1 332 ? -28.636 1.435 2.065 1.00 53.84 332 ASP A CA 1
ATOM 2503 C C . ASP A 1 332 ? -28.132 0.981 3.449 1.00 53.84 332 ASP A C 1
ATOM 2505 O O . ASP A 1 332 ? -27.112 1.474 3.942 1.00 53.84 332 ASP A O 1
ATOM 2509 N N . GLU A 1 333 ? -28.761 -0.035 4.056 1.00 64.69 333 GLU A N 1
ATOM 2510 C CA . GLU A 1 333 ? -28.269 -0.635 5.304 1.00 64.69 333 GLU A CA 1
ATOM 2511 C C . GLU A 1 333 ? -26.954 -1.403 5.109 1.00 64.69 333 GLU A C 1
ATOM 2513 O O . GLU A 1 333 ? -26.132 -1.469 6.028 1.00 64.69 333 GLU A O 1
ATOM 2518 N N . ASP A 1 334 ? -26.706 -1.956 3.918 1.00 73.44 334 ASP A N 1
ATOM 2519 C CA . ASP A 1 334 ? -25.525 -2.784 3.658 1.00 73.44 334 ASP A CA 1
ATOM 2520 C C . ASP A 1 334 ? -24.219 -1.973 3.732 1.00 73.44 334 ASP A C 1
ATOM 2522 O O . ASP A 1 334 ? -23.185 -2.501 4.157 1.00 73.44 334 ASP A O 1
ATOM 2526 N N . ALA A 1 335 ? -24.247 -0.685 3.368 1.00 75.38 335 ALA A N 1
ATOM 2527 C CA . ALA A 1 335 ? -23.077 0.197 3.398 1.00 75.38 335 ALA A CA 1
ATOM 2528 C C . ALA A 1 335 ? -22.654 0.545 4.818 1.00 75.38 335 ALA A C 1
ATOM 2530 O O . ALA A 1 335 ? -21.493 0.349 5.194 1.00 75.38 335 ALA A O 1
ATOM 2531 N N . VAL A 1 336 ? -23.617 1.007 5.615 1.00 80.12 336 VAL A N 1
ATOM 2532 C CA . VAL A 1 336 ? -23.416 1.340 7.026 1.00 80.12 336 VAL A CA 1
ATOM 2533 C C . VAL A 1 336 ? -22.973 0.094 7.790 1.00 80.12 336 VAL A C 1
ATOM 2535 O O . VAL A 1 336 ? -21.969 0.130 8.506 1.00 80.12 336 VAL A O 1
ATOM 2538 N N . ARG A 1 337 ? -23.638 -1.044 7.552 1.00 85.56 337 ARG A N 1
ATOM 2539 C CA . ARG A 1 337 ? -23.295 -2.334 8.158 1.00 85.56 337 ARG A CA 1
ATOM 2540 C C . ARG A 1 337 ? -21.877 -2.777 7.819 1.00 85.56 337 ARG A C 1
ATOM 2542 O O . ARG A 1 337 ? -21.132 -3.167 8.716 1.00 85.56 337 ARG A O 1
ATOM 2549 N N . LYS A 1 338 ? -21.479 -2.697 6.546 1.00 85.00 338 LYS A N 1
ATOM 2550 C CA . LYS A 1 338 ? -20.135 -3.093 6.104 1.00 85.00 338 LYS A CA 1
ATOM 2551 C C . LYS A 1 338 ? -19.048 -2.201 6.698 1.00 85.00 338 LYS A C 1
ATOM 2553 O O . LYS A 1 338 ? -18.019 -2.712 7.128 1.00 85.00 338 LYS A O 1
ATOM 2558 N N . GLN A 1 339 ? -19.271 -0.889 6.764 1.00 83.00 339 GLN A N 1
ATOM 2559 C CA . GLN A 1 339 ? -18.317 0.042 7.375 1.00 83.00 339 GLN A CA 1
ATOM 2560 C C . GLN A 1 339 ? -18.177 -0.174 8.883 1.00 83.00 339 GLN A C 1
ATOM 2562 O O . GLN A 1 339 ? -17.058 -0.142 9.405 1.00 83.00 339 GLN A O 1
ATOM 2567 N N . ALA A 1 340 ? -19.291 -0.397 9.585 1.00 89.94 340 ALA A N 1
ATOM 2568 C CA . ALA A 1 340 ? -19.278 -0.730 11.003 1.00 89.94 340 ALA A CA 1
ATOM 2569 C C . ALA A 1 340 ? -18.515 -2.034 11.244 1.00 89.94 340 ALA A C 1
ATOM 2571 O O . ALA A 1 340 ? -17.568 -2.043 12.029 1.00 89.94 340 ALA A O 1
ATOM 2572 N N . LEU A 1 341 ? -18.849 -3.087 10.493 1.00 91.62 341 LEU A N 1
ATOM 2573 C CA . LEU A 1 341 ? -18.185 -4.383 10.576 1.00 91.62 341 LEU A CA 1
ATOM 2574 C C . LEU A 1 341 ? -16.675 -4.258 10.341 1.00 91.62 341 LEU A C 1
ATOM 2576 O O . LEU A 1 341 ? -15.907 -4.640 11.211 1.00 91.62 341 LEU A O 1
ATOM 2580 N N . ALA A 1 342 ? -16.251 -3.609 9.253 1.00 90.25 342 ALA A N 1
ATOM 2581 C CA . ALA A 1 342 ? -14.837 -3.386 8.949 1.00 90.25 342 ALA A CA 1
ATOM 2582 C C . ALA A 1 342 ? -14.083 -2.627 10.058 1.00 90.25 342 ALA A C 1
ATOM 2584 O O . ALA A 1 342 ? -12.907 -2.889 10.309 1.00 90.25 342 ALA A O 1
ATOM 2585 N N . SER A 1 343 ? -14.747 -1.670 10.716 1.00 92.06 343 SER A N 1
ATOM 2586 C CA . SER A 1 343 ? -14.142 -0.891 11.805 1.00 92.06 343 SER A CA 1
ATOM 2587 C C . SER A 1 343 ? -13.961 -1.739 13.062 1.00 92.06 343 SER A C 1
ATOM 2589 O O . SER A 1 343 ? -12.915 -1.666 13.702 1.00 92.06 343 SER A O 1
ATOM 2591 N N . VAL A 1 344 ? -14.970 -2.545 13.401 1.00 95.88 344 VAL A N 1
ATOM 2592 C CA . VAL A 1 344 ? -14.957 -3.425 14.576 1.00 95.88 344 VAL A CA 1
ATOM 2593 C C . VAL A 1 344 ? -14.015 -4.613 14.361 1.00 95.88 344 VAL A C 1
ATOM 2595 O O . VAL A 1 344 ? -13.267 -4.943 15.273 1.00 95.88 344 VAL A O 1
ATOM 2598 N N . GLU A 1 345 ? -13.986 -5.207 13.164 1.00 95.44 345 GLU A N 1
ATOM 2599 C CA . GLU A 1 345 ? -13.038 -6.266 12.779 1.00 95.44 345 GLU A CA 1
ATOM 2600 C C . GLU A 1 345 ? -11.592 -5.788 12.911 1.00 95.44 345 GLU A C 1
ATOM 2602 O O . GLU A 1 345 ? -10.782 -6.465 13.528 1.00 95.44 345 GLU A O 1
ATOM 2607 N N . ASN A 1 346 ? -11.266 -4.579 12.442 1.00 94.00 346 ASN A N 1
ATOM 2608 C CA . ASN A 1 346 ? -9.914 -4.049 12.613 1.00 94.00 346 ASN A CA 1
ATOM 2609 C C . ASN A 1 346 ? -9.518 -3.918 14.096 1.00 94.00 346 ASN A C 1
ATOM 2611 O O . ASN A 1 346 ? -8.396 -4.254 14.463 1.00 94.00 346 ASN A O 1
ATOM 2615 N N . VAL A 1 347 ? -10.423 -3.432 14.957 1.00 97.81 347 VAL A N 1
ATOM 2616 C CA . VAL A 1 347 ? -10.152 -3.339 16.403 1.00 97.81 347 VAL A CA 1
ATOM 2617 C C . VAL A 1 347 ? -9.999 -4.733 17.019 1.00 97.81 347 VAL A C 1
ATOM 2619 O O . VAL A 1 347 ? -9.064 -4.960 17.788 1.00 97.81 347 VAL A O 1
ATOM 2622 N N . HIS A 1 348 ? -10.884 -5.663 16.651 1.00 98.25 348 HIS A N 1
ATOM 2623 C CA . HIS A 1 348 ? -10.844 -7.057 17.078 1.00 98.25 348 HIS A CA 1
ATOM 2624 C C . HIS A 1 348 ? -9.508 -7.717 16.732 1.00 98.25 348 HIS A C 1
ATOM 2626 O O . HIS A 1 348 ? -8.845 -8.226 17.629 1.00 98.25 348 HIS A O 1
ATOM 2632 N N . ASP A 1 349 ? -9.102 -7.674 15.463 1.00 96.50 349 ASP A N 1
ATOM 2633 C CA . ASP A 1 349 ? -7.938 -8.397 14.945 1.00 96.50 349 ASP A CA 1
ATOM 2634 C C . ASP A 1 349 ? -6.638 -7.914 15.597 1.00 96.50 349 ASP A C 1
ATOM 2636 O O . ASP A 1 349 ? -5.769 -8.715 15.950 1.00 96.50 349 ASP A O 1
ATOM 2640 N N . VAL A 1 350 ? -6.500 -6.600 15.806 1.00 97.50 350 VAL A N 1
ATOM 2641 C CA . VAL A 1 350 ? -5.314 -6.042 16.469 1.00 97.50 350 VAL A CA 1
ATOM 2642 C C . VAL A 1 350 ? -5.302 -6.390 17.958 1.00 97.50 350 VAL A C 1
ATOM 2644 O O . VAL A 1 350 ? -4.263 -6.810 18.469 1.00 97.50 350 VAL A O 1
ATOM 2647 N N . ALA A 1 351 ? -6.440 -6.271 18.653 1.00 98.31 351 ALA A N 1
ATOM 2648 C CA . ALA A 1 351 ? -6.536 -6.660 20.059 1.00 98.31 351 ALA A CA 1
ATOM 2649 C C . ALA A 1 351 ? -6.259 -8.162 20.244 1.00 98.31 351 ALA A C 1
ATOM 2651 O O . ALA A 1 351 ? -5.474 -8.544 21.109 1.00 98.31 351 ALA A O 1
ATOM 2652 N N . GLU A 1 352 ? -6.833 -9.011 19.388 1.00 97.88 352 GLU A N 1
ATOM 2653 C CA . GLU A 1 352 ? -6.605 -10.454 19.377 1.00 97.88 352 GLU A CA 1
ATOM 2654 C C . GLU A 1 352 ? -5.126 -10.784 19.176 1.00 97.88 352 GLU A C 1
ATOM 2656 O O . GLU A 1 352 ? -4.552 -11.500 19.998 1.00 97.88 352 GLU A O 1
ATOM 2661 N N . ARG A 1 353 ? -4.484 -10.207 18.153 1.00 96.56 353 ARG A N 1
ATOM 2662 C CA . ARG A 1 353 ? -3.063 -10.431 17.861 1.00 96.56 353 ARG A CA 1
ATOM 2663 C C . ARG A 1 353 ? -2.163 -10.100 19.048 1.00 96.56 353 ARG A C 1
ATOM 2665 O O . ARG A 1 353 ? -1.293 -10.901 19.380 1.00 96.56 353 ARG A O 1
ATOM 2672 N N . ILE A 1 354 ? -2.385 -8.959 19.703 1.00 97.44 354 ILE A N 1
ATOM 2673 C CA . ILE A 1 354 ? -1.593 -8.565 20.877 1.00 97.44 354 ILE A CA 1
ATOM 2674 C C . ILE A 1 354 ? -1.853 -9.526 22.043 1.00 97.44 354 ILE A C 1
ATOM 2676 O O . ILE A 1 354 ? -0.903 -9.975 22.677 1.00 97.44 354 ILE A O 1
ATOM 2680 N N . THR A 1 355 ? -3.115 -9.894 22.301 1.00 96.31 355 THR A N 1
ATOM 2681 C CA . THR A 1 355 ? -3.457 -10.807 23.410 1.00 96.31 355 THR A CA 1
ATOM 2682 C C . THR A 1 355 ? -2.971 -12.240 23.207 1.00 96.31 355 THR A C 1
ATOM 2684 O O . THR A 1 355 ? -2.685 -12.917 24.189 1.00 96.31 355 THR A O 1
ATOM 2687 N N . ASN A 1 356 ? -2.865 -12.708 21.961 1.00 94.81 356 ASN A N 1
ATOM 2688 C CA . ASN A 1 356 ? -2.359 -14.046 21.661 1.00 94.81 356 ASN A CA 1
ATOM 2689 C C . ASN A 1 356 ? -0.854 -14.176 21.927 1.00 94.81 356 ASN A C 1
ATOM 2691 O O . ASN A 1 356 ? -0.401 -15.290 22.168 1.00 94.81 356 ASN A O 1
ATOM 2695 N N . GLY A 1 357 ? -0.106 -13.065 21.900 1.00 89.31 357 GLY A N 1
ATOM 2696 C CA . GLY A 1 357 ? 1.312 -13.015 22.252 1.00 89.31 357 GLY A CA 1
ATOM 2697 C C . GLY A 1 357 ? 2.198 -13.843 21.318 1.00 89.31 357 GLY A C 1
ATOM 2698 O O . GLY A 1 357 ? 2.410 -15.033 21.532 1.00 89.31 357 GLY A O 1
ATOM 2699 N N . SER A 1 358 ? 2.765 -13.211 20.289 1.00 91.75 358 SER A N 1
ATOM 2700 C CA . SER A 1 358 ? 3.773 -13.851 19.436 1.00 91.75 358 SER A CA 1
ATOM 2701 C C . SER A 1 358 ? 5.176 -13.391 19.811 1.00 91.75 358 SER A C 1
ATOM 2703 O O . SER A 1 358 ? 5.437 -12.192 19.849 1.00 91.75 358 SER A O 1
ATOM 2705 N N . GLU A 1 359 ? 6.111 -14.329 19.981 1.00 89.75 359 GLU A N 1
ATOM 2706 C CA . GLU A 1 359 ? 7.545 -14.018 20.125 1.00 89.75 359 GLU A CA 1
ATOM 2707 C C . GLU A 1 359 ? 8.119 -13.319 18.883 1.00 89.75 359 GLU A C 1
ATOM 2709 O O . GLU A 1 359 ? 9.185 -12.711 18.944 1.00 89.75 359 GLU A O 1
ATOM 2714 N N . TRP A 1 360 ? 7.411 -13.402 17.751 1.00 91.44 360 TRP A N 1
ATOM 2715 C CA . TRP A 1 360 ? 7.781 -12.777 16.486 1.00 91.44 360 TRP A CA 1
ATOM 2716 C C . TRP A 1 360 ? 7.200 -11.382 16.300 1.00 91.44 360 TRP A C 1
ATOM 2718 O O . TRP A 1 360 ? 7.515 -10.752 15.293 1.00 91.44 360 TRP A O 1
ATOM 2728 N N . ASP A 1 361 ? 6.393 -10.896 17.240 1.00 95.12 361 ASP A N 1
ATOM 2729 C CA . ASP A 1 361 ? 5.817 -9.559 17.211 1.00 95.12 361 ASP A CA 1
ATOM 2730 C C . ASP A 1 361 ? 6.520 -8.620 18.196 1.00 95.12 361 ASP A C 1
ATOM 2732 O O . ASP A 1 361 ? 7.010 -9.005 19.255 1.00 95.12 361 ASP A O 1
ATOM 2736 N N . VAL A 1 362 ? 6.553 -7.343 17.834 1.00 96.50 362 VAL A N 1
ATOM 2737 C CA . VAL A 1 362 ? 6.961 -6.245 18.705 1.00 96.50 362 VAL A CA 1
ATOM 2738 C C . VAL A 1 362 ? 5.740 -5.396 18.975 1.00 96.50 362 VAL A C 1
ATOM 2740 O O . VAL A 1 362 ? 5.076 -4.965 18.033 1.00 96.50 362 VAL A O 1
ATOM 2743 N N . VAL A 1 363 ? 5.479 -5.125 20.251 1.00 97.94 363 VAL A N 1
ATOM 2744 C CA . VAL A 1 363 ? 4.411 -4.229 20.692 1.00 97.94 363 VAL A CA 1
ATOM 2745 C C . VAL A 1 363 ? 5.034 -2.967 21.278 1.00 97.94 363 VAL A C 1
ATOM 2747 O O . VAL A 1 363 ? 6.017 -3.040 22.019 1.00 97.94 363 VAL A O 1
ATOM 2750 N N . TRP A 1 364 ? 4.511 -1.795 20.927 1.00 97.75 364 TRP A N 1
ATOM 2751 C CA . TRP A 1 364 ? 5.007 -0.522 21.450 1.00 97.75 364 TRP A CA 1
ATOM 2752 C C . TRP A 1 364 ? 3.906 0.528 21.543 1.00 97.75 364 TRP A C 1
ATOM 2754 O O . TRP A 1 364 ? 2.909 0.485 20.818 1.00 97.75 364 TRP A O 1
ATOM 2764 N N . TYR A 1 365 ? 4.128 1.499 22.424 1.00 97.75 365 TYR A N 1
ATOM 2765 C CA . TYR A 1 365 ? 3.380 2.743 22.438 1.00 97.75 365 TYR A CA 1
ATOM 2766 C C . TYR A 1 365 ? 4.058 3.784 21.557 1.00 97.75 365 TYR A C 1
ATOM 2768 O O . TYR A 1 365 ? 5.275 3.983 21.617 1.00 97.75 365 TYR A O 1
ATOM 2776 N N . GLU A 1 366 ? 3.253 4.507 20.794 1.00 95.25 366 GLU A N 1
ATOM 2777 C CA . GLU A 1 366 ? 3.678 5.665 20.015 1.00 95.25 366 GLU A CA 1
ATOM 2778 C C . GLU A 1 366 ? 2.747 6.836 20.318 1.00 95.25 366 GLU A C 1
ATOM 2780 O O . GLU A 1 366 ? 1.536 6.652 20.426 1.00 95.25 366 GLU A O 1
ATOM 2785 N N . ARG A 1 367 ? 3.297 8.043 20.482 1.00 91.25 367 ARG A N 1
ATOM 2786 C CA . ARG A 1 367 ? 2.521 9.240 20.828 1.00 91.25 367 ARG A CA 1
ATOM 2787 C C . ARG A 1 367 ? 2.698 10.298 19.757 1.00 91.25 367 ARG A C 1
ATOM 2789 O O . ARG A 1 367 ? 3.820 10.634 19.394 1.00 91.25 367 ARG A O 1
ATOM 2796 N N . HIS A 1 368 ? 1.578 10.827 19.285 1.00 85.19 368 HIS A N 1
ATOM 2797 C CA . HIS A 1 368 ? 1.535 11.905 18.313 1.00 85.19 368 HIS A CA 1
ATOM 2798 C C . HIS A 1 368 ? 0.943 13.154 18.966 1.00 85.19 368 HIS A C 1
ATOM 2800 O O . HIS A 1 368 ? -0.137 13.084 19.555 1.00 85.19 368 HIS A O 1
ATOM 2806 N N . ASP A 1 369 ? 1.589 14.309 18.795 1.00 76.69 369 ASP A N 1
ATOM 2807 C CA . ASP A 1 369 ? 1.199 15.574 19.446 1.00 76.69 369 ASP A CA 1
ATOM 2808 C C . ASP A 1 369 ? -0.280 15.928 19.241 1.00 76.69 369 ASP A C 1
ATOM 2810 O O . ASP A 1 369 ? -0.949 16.440 20.134 1.00 76.69 369 ASP A O 1
ATOM 2814 N N . ARG A 1 370 ? -0.806 15.620 18.051 1.00 72.88 370 ARG A N 1
ATOM 2815 C CA . ARG A 1 370 ? -2.198 15.898 17.668 1.00 72.88 370 ARG A CA 1
ATOM 2816 C C . ARG A 1 370 ? -3.208 14.792 17.994 1.00 72.88 370 ARG A C 1
ATOM 2818 O O . ARG A 1 370 ? -4.388 15.094 18.121 1.00 72.88 370 ARG A O 1
ATOM 2825 N N . PHE A 1 371 ? -2.785 13.529 18.034 1.00 73.62 371 PHE A N 1
ATOM 2826 C CA . PHE A 1 371 ? -3.709 12.380 18.024 1.00 73.62 371 PHE A CA 1
ATOM 2827 C C . PHE A 1 371 ? -3.639 11.529 19.295 1.00 73.62 371 PHE A C 1
ATOM 2829 O O . PHE A 1 371 ? -4.397 10.573 19.423 1.00 73.62 371 PHE A O 1
ATOM 2836 N N . GLY A 1 372 ? -2.774 11.893 20.243 1.00 87.44 372 GLY A N 1
ATOM 2837 C CA . GLY A 1 372 ? -2.596 11.153 21.484 1.00 87.44 372 GLY A CA 1
ATOM 2838 C C . GLY A 1 372 ? -1.730 9.911 21.300 1.00 87.44 372 GLY A C 1
ATOM 2839 O O . GLY A 1 372 ? -0.929 9.825 20.365 1.00 87.44 372 GLY A O 1
ATOM 2840 N N . ALA A 1 373 ? -1.847 8.978 22.242 1.00 93.88 373 ALA A N 1
ATOM 2841 C CA . ALA A 1 373 ? -1.126 7.715 22.195 1.00 93.88 373 ALA A CA 1
ATOM 2842 C C . ALA A 1 373 ? -1.847 6.676 21.324 1.00 93.88 373 ALA A C 1
ATOM 2844 O O . ALA A 1 373 ? -3.070 6.679 21.175 1.00 93.88 373 ALA A O 1
ATOM 2845 N N . SER A 1 374 ? -1.052 5.771 20.776 1.00 95.69 374 SER A N 1
ATOM 2846 C CA . SER A 1 374 ? -1.464 4.612 19.999 1.00 95.69 374 SER A CA 1
ATOM 2847 C C . SER A 1 374 ? -0.710 3.388 20.503 1.00 95.69 374 SER A C 1
ATOM 2849 O O . SER A 1 374 ? 0.450 3.491 20.918 1.00 95.69 374 SER A O 1
ATOM 2851 N N . LEU A 1 375 ? -1.368 2.236 20.458 1.00 98.00 375 LEU A N 1
ATOM 2852 C CA . LEU A 1 375 ? -0.752 0.937 20.683 1.00 98.00 375 LEU A CA 1
ATOM 2853 C C . LEU A 1 375 ? -0.547 0.261 19.332 1.00 98.00 375 LEU A C 1
ATOM 2855 O O . LEU A 1 375 ? -1.491 0.137 18.548 1.00 98.00 375 LEU A O 1
ATOM 2859 N N . ARG A 1 376 ? 0.677 -0.185 19.061 1.00 97.94 376 ARG A N 1
ATOM 2860 C CA . ARG A 1 376 ? 1.052 -0.783 17.780 1.00 97.94 376 ARG A CA 1
ATOM 2861 C C . ARG A 1 376 ? 1.666 -2.157 17.968 1.00 97.94 376 ARG A C 1
ATOM 2863 O O . ARG A 1 376 ? 2.343 -2.402 18.962 1.00 97.94 376 ARG A O 1
ATOM 2870 N N . VAL A 1 377 ? 1.431 -3.034 16.997 1.00 97.56 377 VAL A N 1
ATOM 2871 C CA . VAL A 1 377 ? 1.999 -4.383 16.923 1.00 97.56 377 VAL A CA 1
ATOM 2872 C C . VAL A 1 377 ? 2.473 -4.674 15.507 1.00 97.56 377 VAL A C 1
ATOM 2874 O O . VAL A 1 377 ? 1.723 -4.491 14.554 1.00 97.56 377 VAL A O 1
ATOM 2877 N N . ALA A 1 378 ? 3.708 -5.133 15.346 1.00 95.75 378 ALA A N 1
ATOM 2878 C CA . ALA A 1 378 ? 4.274 -5.453 14.037 1.00 95.75 378 ALA A CA 1
ATOM 2879 C C . ALA A 1 378 ? 5.227 -6.646 14.130 1.00 95.75 378 ALA A C 1
ATOM 2881 O O . ALA A 1 378 ? 5.842 -6.840 15.179 1.00 95.75 378 ALA A O 1
ATOM 2882 N N . PRO A 1 379 ? 5.408 -7.416 13.044 1.00 93.44 379 PRO A N 1
ATOM 2883 C CA . PRO A 1 379 ? 6.343 -8.528 13.069 1.00 93.44 379 PRO A CA 1
ATOM 2884 C C . PRO A 1 379 ? 7.791 -8.013 13.133 1.00 93.44 379 PRO A C 1
ATOM 2886 O O . PRO A 1 379 ? 8.153 -7.059 12.443 1.00 93.44 379 PRO A O 1
ATOM 2889 N N . MET A 1 380 ? 8.653 -8.687 13.899 1.00 92.00 380 MET A N 1
ATOM 2890 C CA . MET A 1 380 ? 10.099 -8.426 13.971 1.00 92.00 380 MET A CA 1
ATOM 2891 C C . MET A 1 380 ? 10.780 -8.533 12.603 1.00 92.00 380 MET A C 1
ATOM 2893 O O . MET A 1 380 ? 11.800 -7.892 12.353 1.00 92.00 380 MET A O 1
ATOM 2897 N N . SER A 1 381 ? 10.243 -9.372 11.717 1.00 92.25 381 SER A N 1
ATOM 2898 C CA . SER A 1 381 ? 10.732 -9.534 10.355 1.00 92.25 381 SER A CA 1
ATOM 2899 C C . SER A 1 381 ? 9.595 -9.894 9.410 1.00 92.25 381 SER A C 1
ATOM 2901 O O . SER A 1 381 ? 8.756 -10.733 9.719 1.00 92.25 381 SER A O 1
ATOM 2903 N N . VAL A 1 382 ? 9.629 -9.315 8.212 1.00 91.94 382 VAL A N 1
ATOM 2904 C CA . VAL A 1 382 ? 8.738 -9.662 7.093 1.00 91.94 382 VAL A CA 1
ATOM 2905 C C . VAL A 1 382 ? 9.420 -10.563 6.058 1.00 91.94 382 VAL A C 1
ATOM 2907 O O . VAL A 1 382 ? 8.839 -10.872 5.024 1.00 91.94 382 VAL A O 1
ATOM 2910 N N . SER A 1 383 ? 10.648 -11.016 6.325 1.00 92.44 383 SER A N 1
ATOM 2911 C CA . SER A 1 383 ? 11.442 -11.826 5.389 1.00 92.44 383 SER A CA 1
ATOM 2912 C C . SER A 1 383 ? 10.756 -13.145 5.004 1.00 92.44 383 SER A C 1
ATOM 2914 O O . SER A 1 383 ? 10.738 -13.512 3.832 1.00 92.44 383 SER A O 1
ATOM 2916 N N . GLY A 1 384 ? 10.151 -13.850 5.967 1.00 89.81 384 GLY A N 1
ATOM 2917 C CA . GLY A 1 384 ? 9.405 -15.088 5.708 1.00 89.81 384 GLY A CA 1
ATOM 2918 C C . GLY A 1 384 ? 8.172 -14.855 4.833 1.00 89.81 384 GLY A C 1
ATOM 2919 O O . GLY A 1 384 ? 7.968 -15.564 3.852 1.00 89.81 384 GLY A O 1
ATOM 2920 N N . LEU A 1 385 ? 7.416 -13.800 5.143 1.00 88.06 385 LEU A N 1
ATOM 2921 C CA . LEU A 1 385 ? 6.245 -13.372 4.382 1.00 88.06 385 LEU A CA 1
ATOM 2922 C C . LEU A 1 385 ? 6.616 -13.013 2.936 1.00 88.06 385 LEU A C 1
ATOM 2924 O O . LEU A 1 385 ? 5.968 -13.473 2.000 1.00 88.06 385 LEU A O 1
ATOM 2928 N N . LEU A 1 386 ? 7.683 -12.234 2.741 1.00 91.38 386 LEU A N 1
ATOM 2929 C CA . LEU A 1 386 ? 8.176 -11.877 1.412 1.00 91.38 386 LEU A CA 1
ATOM 2930 C C . LEU A 1 386 ? 8.633 -13.109 0.629 1.00 91.38 386 LEU A C 1
ATOM 2932 O O . LEU A 1 386 ? 8.252 -13.263 -0.530 1.00 91.38 386 LEU A O 1
ATOM 2936 N N . ARG A 1 387 ? 9.392 -14.016 1.256 1.00 91.44 387 ARG A N 1
ATOM 2937 C CA . ARG A 1 387 ? 9.819 -15.280 0.636 1.00 91.44 387 ARG A CA 1
ATOM 2938 C C . ARG A 1 387 ? 8.633 -16.081 0.107 1.00 91.44 387 ARG A C 1
ATOM 2940 O O . ARG A 1 387 ? 8.674 -16.537 -1.028 1.00 91.44 387 ARG A O 1
ATOM 2947 N N . GLU A 1 388 ? 7.600 -16.249 0.925 1.00 88.38 388 GLU A N 1
ATOM 2948 C CA . GLU A 1 388 ? 6.439 -17.064 0.573 1.00 88.38 388 GLU A CA 1
ATOM 2949 C C . GLU A 1 388 ? 5.533 -16.376 -0.454 1.00 88.38 388 GLU A C 1
ATOM 2951 O O . GLU A 1 388 ? 5.084 -17.012 -1.400 1.00 88.38 388 GLU A O 1
ATOM 2956 N N . LYS A 1 389 ? 5.249 -15.081 -0.284 1.00 87.69 389 LYS A N 1
ATOM 2957 C CA . LYS A 1 389 ? 4.208 -14.394 -1.066 1.00 87.69 389 LYS A CA 1
ATOM 2958 C C . LYS A 1 389 ? 4.736 -13.676 -2.304 1.00 87.69 389 LYS A C 1
ATOM 2960 O O . LYS A 1 389 ? 4.009 -13.543 -3.287 1.00 87.69 389 LYS A O 1
ATOM 2965 N N . LEU A 1 390 ? 5.980 -13.199 -2.260 1.00 89.19 390 LEU A N 1
ATOM 2966 C CA . LEU A 1 390 ? 6.573 -12.408 -3.338 1.00 89.19 390 LEU A CA 1
ATOM 2967 C C . LEU A 1 390 ? 7.482 -13.234 -4.246 1.00 89.19 390 LEU A C 1
ATOM 2969 O O . LEU A 1 390 ? 7.478 -13.013 -5.450 1.00 89.19 390 LEU A O 1
ATOM 2973 N N . PHE A 1 391 ? 8.258 -14.158 -3.677 1.00 90.69 391 PHE A N 1
ATOM 2974 C CA . PHE A 1 391 ? 9.338 -14.853 -4.386 1.00 90.69 391 PHE A CA 1
ATOM 2975 C C . PHE A 1 391 ? 9.006 -16.291 -4.813 1.00 90.69 391 PHE A C 1
ATOM 2977 O O . PHE A 1 391 ? 9.767 -16.871 -5.577 1.00 90.69 391 PHE A O 1
ATOM 2984 N N . ALA A 1 392 ? 7.902 -16.882 -4.346 1.00 86.62 392 ALA A N 1
ATOM 2985 C CA . ALA A 1 392 ? 7.607 -18.294 -4.608 1.00 86.62 392 ALA A CA 1
ATOM 2986 C C . ALA A 1 392 ? 7.279 -18.599 -6.081 1.00 86.62 392 ALA A C 1
ATOM 2988 O O . ALA A 1 392 ? 7.843 -19.531 -6.648 1.00 86.62 392 ALA A O 1
ATOM 2989 N N . ASP A 1 393 ? 6.409 -17.792 -6.697 1.00 85.31 393 ASP A N 1
ATOM 2990 C CA . ASP A 1 393 ? 5.755 -18.141 -7.970 1.00 85.31 393 ASP A CA 1
ATOM 2991 C C . ASP A 1 393 ? 6.034 -17.138 -9.106 1.00 85.31 393 ASP A C 1
ATOM 2993 O O . ASP A 1 393 ? 5.281 -17.071 -10.075 1.00 85.31 393 ASP A O 1
ATOM 2997 N N . ARG A 1 394 ? 7.068 -16.292 -8.981 1.00 90.56 394 ARG A N 1
ATOM 2998 C CA . ARG A 1 394 ? 7.381 -15.252 -9.980 1.00 90.56 394 ARG A CA 1
ATOM 2999 C C . ARG A 1 394 ? 8.855 -14.845 -9.983 1.00 90.56 394 ARG A C 1
ATOM 3001 O O . ARG A 1 394 ? 9.526 -14.898 -8.952 1.00 90.56 394 ARG A O 1
ATOM 3008 N N . SER A 1 395 ? 9.343 -14.359 -11.122 1.00 94.88 395 SER A N 1
ATOM 3009 C CA . SER A 1 395 ? 10.622 -13.653 -11.218 1.00 94.88 395 SER A CA 1
ATOM 3010 C C . SER A 1 395 ? 10.510 -12.279 -10.557 1.00 94.88 395 SER A C 1
ATOM 3012 O O . SER A 1 395 ? 9.519 -11.566 -10.735 1.00 94.88 395 SER A O 1
ATOM 3014 N N . VAL A 1 396 ? 11.523 -11.900 -9.772 1.00 96.81 396 VAL A N 1
ATOM 3015 C CA . VAL A 1 396 ? 11.516 -10.631 -9.031 1.00 96.81 396 VAL A CA 1
ATOM 3016 C C . VAL A 1 396 ? 12.831 -9.900 -9.233 1.00 96.81 396 VAL A C 1
ATOM 3018 O O . VAL A 1 396 ? 13.888 -10.348 -8.786 1.00 96.81 396 VAL A O 1
ATOM 3021 N N . VAL A 1 397 ? 12.751 -8.735 -9.860 1.00 97.62 397 VAL A N 1
ATOM 3022 C CA . VAL A 1 397 ? 13.861 -7.803 -10.036 1.00 97.62 397 VAL A CA 1
ATOM 3023 C C . VAL A 1 397 ? 13.724 -6.696 -9.004 1.00 97.62 397 VAL A C 1
ATOM 3025 O O . VAL A 1 397 ? 12.761 -5.942 -9.016 1.00 97.62 397 VAL A O 1
ATOM 3028 N N . LEU A 1 398 ? 14.708 -6.547 -8.131 1.00 96.56 398 LEU A N 1
ATOM 3029 C CA . LEU A 1 398 ? 14.762 -5.484 -7.136 1.00 96.56 398 LEU A CA 1
ATOM 3030 C C . LEU A 1 398 ? 15.891 -4.526 -7.474 1.00 96.56 398 LEU A C 1
ATOM 3032 O O . LEU A 1 398 ? 17.048 -4.933 -7.613 1.00 96.56 398 LEU A O 1
ATOM 3036 N N . THR A 1 399 ? 15.576 -3.239 -7.571 1.00 94.94 399 THR A N 1
ATOM 3037 C CA . THR A 1 399 ? 16.566 -2.223 -7.908 1.00 94.94 399 THR A CA 1
ATOM 3038 C C . THR A 1 399 ? 16.490 -1.002 -7.008 1.00 94.94 399 THR A C 1
ATOM 3040 O O . THR A 1 399 ? 15.419 -0.545 -6.618 1.00 94.94 399 THR A O 1
ATOM 3043 N N . SER A 1 400 ? 17.654 -0.464 -6.646 1.00 93.56 400 SER A N 1
ATOM 3044 C CA . SER A 1 400 ? 17.766 0.817 -5.952 1.00 93.56 400 SER A CA 1
ATOM 3045 C C . SER A 1 400 ? 19.190 1.378 -6.032 1.00 93.56 400 SER A C 1
ATOM 3047 O O . SER A 1 400 ? 20.138 0.664 -6.357 1.00 93.56 400 SER A O 1
ATOM 3049 N N . ALA A 1 401 ? 19.351 2.664 -5.719 1.00 88.81 401 ALA A N 1
ATOM 3050 C CA . ALA A 1 401 ? 20.650 3.313 -5.588 1.00 88.81 401 ALA A CA 1
ATOM 3051 C C . ALA A 1 401 ? 21.507 2.746 -4.444 1.00 88.81 401 ALA A C 1
ATOM 3053 O O . ALA A 1 401 ? 22.735 2.754 -4.549 1.00 88.81 401 ALA A O 1
ATOM 3054 N N . THR A 1 402 ? 20.884 2.232 -3.379 1.00 84.31 402 THR A N 1
ATOM 3055 C CA . THR A 1 402 ? 21.571 1.854 -2.133 1.00 84.31 402 THR A CA 1
ATOM 3056 C C . THR A 1 402 ? 21.081 0.506 -1.601 1.00 84.31 402 THR A C 1
ATOM 3058 O O . THR A 1 402 ? 20.252 0.450 -0.698 1.00 84.31 402 THR A O 1
ATOM 3061 N N . LEU A 1 403 ? 21.600 -0.596 -2.152 1.00 85.06 403 LEU A N 1
ATOM 3062 C CA . LEU A 1 403 ? 21.280 -1.955 -1.684 1.00 85.06 403 LEU A CA 1
ATOM 3063 C C . LEU A 1 403 ? 22.435 -2.614 -0.913 1.00 85.06 403 LEU A C 1
ATOM 3065 O O . LEU A 1 403 ? 22.195 -3.428 -0.027 1.00 85.06 403 LEU A O 1
ATOM 3069 N N . LYS A 1 404 ? 23.688 -2.260 -1.220 1.00 82.75 404 LYS A N 1
ATOM 3070 C CA . LYS A 1 404 ? 24.898 -2.857 -0.639 1.00 82.75 404 LYS A CA 1
ATOM 3071 C C . LYS A 1 404 ? 25.373 -2.138 0.622 1.00 82.75 404 LYS A C 1
ATOM 3073 O O . LYS A 1 404 ? 26.483 -1.598 0.662 1.00 82.75 404 LYS A O 1
ATOM 3078 N N . LEU A 1 405 ? 24.537 -2.104 1.656 1.00 71.62 405 LEU A N 1
ATOM 3079 C CA . LEU A 1 405 ? 24.946 -1.611 2.975 1.00 71.62 405 LEU A CA 1
ATOM 3080 C C . LEU A 1 405 ? 25.985 -2.585 3.561 1.00 71.62 405 LEU A C 1
ATOM 3082 O O . LEU A 1 405 ? 25.632 -3.676 3.992 1.00 71.62 405 LEU A O 1
ATOM 3086 N N . GLY A 1 406 ? 27.270 -2.216 3.519 1.00 65.88 406 GLY A N 1
ATOM 3087 C CA . GLY A 1 406 ? 28.383 -3.093 3.923 1.00 65.88 406 GLY A CA 1
ATOM 3088 C C . GLY A 1 406 ? 29.143 -3.768 2.771 1.00 65.88 406 GLY A C 1
ATOM 3089 O O . GLY A 1 406 ? 30.015 -4.590 3.027 1.00 65.88 406 GLY A O 1
ATOM 3090 N N . GLY A 1 407 ? 28.865 -3.401 1.513 1.00 79.94 407 GLY A N 1
ATOM 3091 C CA . GLY A 1 407 ? 29.664 -3.803 0.342 1.00 79.94 407 GLY A CA 1
ATOM 3092 C C . GLY A 1 407 ? 29.144 -5.016 -0.440 1.00 79.94 407 GLY A C 1
ATOM 3093 O O . GLY A 1 407 ? 29.539 -5.202 -1.593 1.00 79.94 407 GLY A O 1
ATOM 3094 N N . ASP A 1 408 ? 28.203 -5.781 0.116 1.00 85.88 408 ASP A N 1
ATOM 3095 C CA . ASP A 1 408 ? 27.564 -6.926 -0.541 1.00 85.88 408 ASP A CA 1
ATOM 3096 C C . ASP A 1 408 ? 26.025 -6.881 -0.447 1.00 85.88 408 ASP A C 1
ATOM 3098 O O . ASP A 1 408 ? 25.450 -5.955 0.117 1.00 85.88 408 ASP A O 1
ATOM 3102 N N . PHE A 1 409 ? 25.345 -7.858 -1.055 1.00 88.12 409 PHE A N 1
ATOM 3103 C CA . PHE A 1 409 ? 23.880 -7.959 -1.046 1.00 88.12 409 PHE A CA 1
ATOM 3104 C C . PHE A 1 409 ? 23.329 -8.870 0.064 1.00 88.12 409 PHE A C 1
ATOM 3106 O O . PHE A 1 409 ? 22.122 -9.095 0.109 1.00 88.12 409 PHE A O 1
ATOM 3113 N N . ASN A 1 410 ? 24.167 -9.418 0.948 1.00 86.81 410 ASN A N 1
ATOM 3114 C CA . ASN A 1 410 ? 23.738 -10.442 1.901 1.00 86.81 410 ASN A CA 1
ATOM 3115 C C . ASN A 1 410 ? 22.750 -9.879 2.926 1.00 86.81 410 ASN A C 1
ATOM 3117 O O . ASN A 1 410 ? 21.728 -10.506 3.196 1.00 86.81 410 ASN A O 1
ATOM 3121 N N . GLY A 1 411 ? 23.014 -8.676 3.449 1.00 86.31 411 GLY A N 1
ATOM 3122 C CA . GLY A 1 411 ? 22.133 -8.025 4.423 1.00 86.31 411 GLY A CA 1
ATOM 3123 C C . GLY A 1 411 ? 20.736 -7.741 3.864 1.00 86.31 411 GLY A C 1
ATOM 3124 O O . GLY A 1 411 ? 19.735 -8.118 4.473 1.00 86.31 411 GLY A O 1
ATOM 3125 N N . VAL A 1 412 ? 20.664 -7.132 2.674 1.00 88.25 412 VAL A N 1
ATOM 3126 C CA . VAL A 1 412 ? 19.379 -6.842 2.015 1.00 88.25 412 VAL A CA 1
ATOM 3127 C C . VAL A 1 412 ? 18.685 -8.110 1.518 1.00 88.25 412 VAL A C 1
ATOM 3129 O O . VAL A 1 412 ? 17.472 -8.230 1.629 1.00 88.25 412 VAL A O 1
ATOM 3132 N N . GLY A 1 413 ? 19.440 -9.099 1.032 1.00 90.00 413 GLY A N 1
ATOM 3133 C CA . GLY A 1 413 ? 18.894 -10.402 0.667 1.00 90.00 413 GLY A CA 1
ATOM 3134 C C . GLY A 1 413 ? 18.209 -11.065 1.861 1.00 90.00 413 GLY A C 1
ATOM 3135 O O . GLY A 1 413 ? 17.046 -11.448 1.763 1.00 90.00 413 GLY A O 1
ATOM 3136 N N . ALA A 1 414 ? 18.879 -11.105 3.015 1.00 88.38 414 ALA A N 1
ATOM 3137 C CA . ALA A 1 414 ? 18.330 -11.686 4.235 1.00 88.38 414 ALA A CA 1
ATOM 3138 C C . ALA A 1 414 ? 17.055 -10.971 4.716 1.00 88.38 414 ALA A C 1
ATOM 3140 O O . ALA A 1 414 ? 16.078 -11.644 5.048 1.00 88.38 414 ALA A O 1
ATOM 3141 N N . SER A 1 415 ? 17.021 -9.631 4.712 1.00 89.50 415 SER A N 1
ATOM 3142 C CA . SER A 1 415 ? 15.831 -8.872 5.136 1.00 89.50 415 SER A CA 1
ATOM 3143 C C . SER A 1 415 ? 14.635 -9.052 4.195 1.00 89.50 415 SER A C 1
ATOM 3145 O O . SER A 1 415 ? 13.492 -9.045 4.651 1.00 89.50 415 SER A O 1
ATOM 3147 N N . LEU A 1 416 ? 14.893 -9.290 2.906 1.00 90.50 416 LEU A N 1
ATOM 3148 C CA . LEU A 1 416 ? 13.885 -9.630 1.899 1.00 90.50 416 LEU A CA 1
ATOM 3149 C C . LEU A 1 416 ? 13.465 -11.108 1.930 1.00 90.50 416 LEU A C 1
ATOM 3151 O O . LEU A 1 416 ? 12.512 -11.483 1.259 1.00 90.50 416 LEU A O 1
ATOM 3155 N N . GLY A 1 417 ? 14.163 -11.962 2.683 1.00 89.25 417 GLY A N 1
ATOM 3156 C CA . GLY A 1 417 ? 13.908 -13.403 2.701 1.00 89.25 417 GLY A CA 1
ATOM 3157 C C . GLY A 1 417 ? 14.608 -14.191 1.594 1.00 89.25 417 GLY A C 1
ATOM 3158 O O . GLY A 1 417 ? 14.373 -15.390 1.462 1.00 89.25 417 GLY A O 1
ATOM 3159 N N . LEU A 1 418 ? 15.525 -13.587 0.847 1.00 88.12 418 LEU A N 1
ATOM 3160 C CA . LEU A 1 418 ? 16.371 -14.285 -0.114 1.00 88.12 418 LEU A CA 1
ATOM 3161 C C . LEU A 1 418 ? 17.541 -14.960 0.612 1.00 88.12 418 LEU A C 1
ATOM 3163 O O . LEU A 1 418 ? 18.300 -14.323 1.342 1.00 88.12 418 LEU A O 1
ATOM 3167 N N . SER A 1 419 ? 17.706 -16.264 0.409 1.00 72.81 419 SER A N 1
ATOM 3168 C CA . SER A 1 419 ? 18.923 -16.958 0.836 1.00 72.81 419 SER A CA 1
ATOM 3169 C C . SER A 1 419 ? 20.055 -16.643 -0.147 1.00 72.81 419 SER A C 1
ATOM 3171 O O . SER A 1 419 ? 19.804 -16.611 -1.356 1.00 72.81 419 SER A O 1
ATOM 3173 N N . PRO A 1 420 ? 21.305 -16.457 0.314 1.00 58.75 420 PRO A N 1
ATOM 3174 C CA . PRO A 1 420 ? 22.440 -16.400 -0.595 1.00 58.75 420 PRO A CA 1
ATOM 3175 C C . PRO A 1 420 ? 22.438 -17.674 -1.444 1.00 58.75 420 PRO A C 1
ATOM 3177 O O . PRO A 1 420 ? 22.469 -18.781 -0.899 1.00 58.75 420 PRO A O 1
ATOM 3180 N N . LYS A 1 421 ? 22.388 -17.549 -2.777 1.00 53.94 421 LYS A N 1
ATOM 3181 C CA . LYS A 1 421 ? 22.728 -18.689 -3.636 1.00 53.94 421 LYS A CA 1
ATOM 3182 C C . LYS A 1 421 ? 24.137 -19.117 -3.232 1.00 53.94 421 LYS A C 1
ATOM 3184 O O . LYS A 1 421 ? 25.045 -18.284 -3.229 1.00 53.94 421 LYS A O 1
ATOM 3189 N N . ALA A 1 422 ? 24.320 -20.398 -2.904 1.00 35.09 422 ALA A N 1
ATOM 3190 C CA . ALA A 1 422 ? 25.656 -20.975 -2.837 1.00 35.09 422 ALA A CA 1
ATOM 3191 C C . ALA A 1 422 ? 26.394 -20.559 -4.121 1.00 35.09 422 ALA A C 1
ATOM 3193 O O . ALA A 1 422 ? 25.785 -20.628 -5.199 1.00 35.09 422 ALA A O 1
ATOM 3194 N N . PRO A 1 423 ? 27.636 -20.055 -4.035 1.00 33.03 423 PRO A N 1
ATOM 3195 C CA . PRO A 1 423 ? 28.339 -19.577 -5.212 1.00 33.03 423 PRO A CA 1
ATOM 3196 C C . PRO A 1 423 ? 28.317 -20.684 -6.264 1.00 33.03 423 PRO A C 1
ATOM 3198 O O . PRO A 1 423 ? 28.722 -21.816 -5.988 1.00 33.03 423 PRO A O 1
ATOM 3201 N N . ARG A 1 424 ? 27.808 -20.376 -7.466 1.00 34.91 424 ARG A N 1
ATOM 3202 C CA . ARG A 1 424 ? 28.012 -21.240 -8.631 1.00 34.91 424 ARG A CA 1
ATOM 3203 C C . ARG A 1 424 ? 29.523 -21.398 -8.735 1.00 34.91 424 ARG A C 1
ATOM 3205 O O . ARG A 1 424 ? 30.211 -20.421 -9.017 1.00 34.91 424 ARG A O 1
ATOM 3212 N N . ALA A 1 425 ? 30.030 -22.593 -8.444 1.00 28.91 425 ALA A N 1
ATOM 3213 C CA . ALA A 1 425 ? 31.429 -22.919 -8.633 1.00 28.91 425 ALA A CA 1
ATOM 3214 C C . ALA A 1 425 ? 31.717 -22.826 -10.133 1.00 28.91 425 ALA A C 1
ATOM 3216 O O . ALA A 1 425 ? 31.557 -23.787 -10.880 1.00 28.91 425 ALA A O 1
ATOM 3217 N N . THR A 1 426 ? 32.103 -21.643 -10.597 1.00 32.88 426 THR A N 1
ATOM 3218 C CA . THR A 1 426 ? 32.786 -21.486 -11.869 1.00 32.88 426 THR A CA 1
ATOM 3219 C C . THR A 1 426 ? 34.194 -22.016 -11.660 1.00 32.88 426 THR A C 1
ATOM 3221 O O . THR A 1 426 ? 35.144 -21.284 -11.396 1.00 32.88 426 THR A O 1
ATOM 3224 N N . THR A 1 427 ? 34.344 -23.335 -11.750 1.00 29.02 427 THR A N 1
ATOM 3225 C CA . THR A 1 427 ? 35.648 -23.930 -12.019 1.00 29.02 427 THR A CA 1
ATOM 3226 C C . THR A 1 427 ? 36.041 -23.549 -13.444 1.00 29.02 427 THR A C 1
ATOM 3228 O O . TH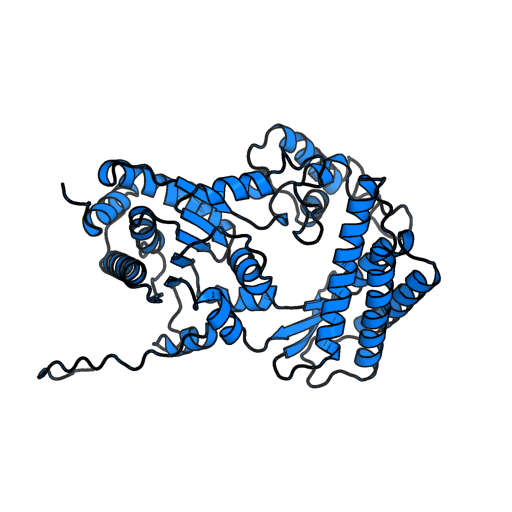R A 1 427 ? 35.846 -24.320 -14.379 1.00 29.02 427 THR A O 1
ATOM 3231 N N . SER A 1 428 ? 36.576 -22.340 -13.614 1.00 29.30 428 SER A N 1
ATOM 3232 C CA . SER A 1 428 ? 37.469 -22.045 -14.728 1.00 29.30 428 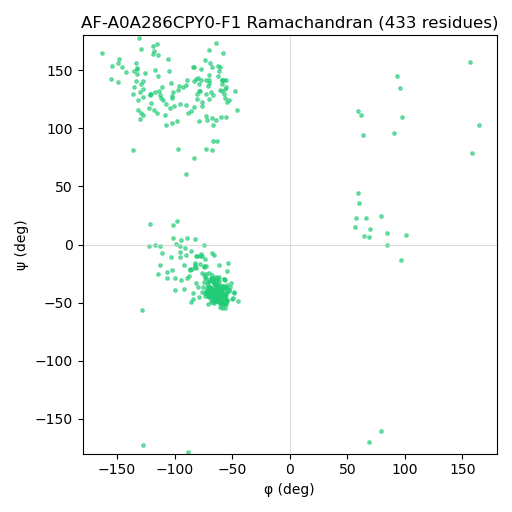SER A CA 1
ATOM 3233 C C . SER A 1 428 ? 38.870 -22.499 -14.315 1.00 29.30 428 SER A C 1
ATOM 3235 O O . SER A 1 428 ? 39.401 -22.001 -13.317 1.00 29.30 428 SER A O 1
ATOM 3237 N N . PRO A 1 429 ? 39.483 -23.459 -15.024 1.00 31.91 429 PRO A N 1
ATOM 3238 C CA . PRO A 1 429 ? 40.847 -23.860 -14.745 1.00 31.91 429 PRO A CA 1
ATOM 3239 C C . PRO A 1 429 ? 41.790 -22.748 -15.220 1.00 31.91 429 PRO A C 1
ATOM 3241 O O . PRO A 1 429 ? 41.959 -22.527 -16.413 1.00 31.91 429 PRO A O 1
ATOM 3244 N N . GLY A 1 430 ? 42.423 -22.069 -14.264 1.00 38.97 430 GLY A N 1
ATOM 3245 C CA . GLY A 1 430 ? 43.591 -21.222 -14.505 1.00 38.97 430 GLY A CA 1
ATOM 3246 C C . GLY A 1 430 ? 43.294 -19.729 -14.645 1.00 38.97 430 GLY A C 1
ATOM 3247 O O . GLY A 1 430 ? 42.787 -19.265 -15.658 1.00 38.97 430 GLY A O 1
ATOM 3248 N N . GLY A 1 431 ? 43.713 -18.954 -13.645 1.00 28.69 431 GLY A N 1
ATOM 3249 C CA . GLY A 1 431 ? 43.793 -17.497 -13.744 1.00 28.69 431 GLY A CA 1
ATOM 3250 C C . GLY A 1 431 ? 43.931 -16.853 -12.372 1.00 28.69 431 GLY A C 1
ATOM 3251 O O . GLY A 1 431 ? 42.972 -16.798 -11.616 1.00 28.69 431 GLY A O 1
ATOM 3252 N N . ARG A 1 432 ? 45.147 -16.421 -12.028 1.00 29.09 432 ARG A N 1
ATOM 3253 C CA . ARG A 1 432 ? 45.508 -15.824 -10.734 1.00 29.09 432 ARG A CA 1
ATOM 3254 C C . ARG A 1 432 ? 44.660 -14.585 -10.424 1.00 29.09 432 ARG A C 1
ATOM 3256 O O . ARG A 1 432 ? 44.605 -13.662 -11.230 1.00 29.09 432 ARG A O 1
ATOM 3263 N N . ALA A 1 433 ? 44.075 -14.563 -9.230 1.00 25.98 433 ALA A N 1
ATOM 3264 C CA . ALA A 1 433 ? 43.391 -13.412 -8.659 1.00 25.98 433 ALA A CA 1
ATOM 3265 C C . ALA A 1 433 ? 44.391 -12.329 -8.217 1.00 25.98 433 ALA A C 1
ATOM 3267 O O . ALA A 1 433 ? 45.451 -12.631 -7.667 1.00 25.98 433 ALA A O 1
ATOM 3268 N N . SER A 1 434 ? 44.033 -11.067 -8.436 1.00 25.95 434 SER A N 1
ATOM 3269 C CA . SER A 1 434 ? 44.576 -9.904 -7.731 1.00 25.95 434 SER A CA 1
ATOM 3270 C C . SER A 1 434 ? 43.375 -9.098 -7.237 1.00 25.95 434 SER A C 1
ATOM 3272 O O . SER A 1 434 ? 42.585 -8.657 -8.065 1.00 25.95 434 SER A O 1
ATOM 3274 N N . THR A 1 435 ? 43.252 -9.071 -5.905 1.00 30.92 435 THR A N 1
ATOM 3275 C CA . THR A 1 435 ? 42.421 -8.267 -4.978 1.00 30.92 435 THR A CA 1
ATOM 3276 C C . THR A 1 435 ? 41.308 -7.386 -5.521 1.00 30.92 435 THR A C 1
ATOM 3278 O O . THR A 1 435 ? 41.629 -6.445 -6.282 1.00 30.92 435 THR A O 1
#

Mean predicted aligned error: 8.17 Å

Solvent-accessible surface area (backbone atoms only — not comparable to full-atom values): 23884 Å² total; per-residue (Å²): 136,82,78,76,50,69,69,60,47,46,51,38,34,33,53,68,71,73,54,76,88,44,73,70,23,54,53,42,22,54,52,45,41,50,22,63,76,72,49,39,73,43,84,43,71,45,51,85,92,48,48,58,64,58,17,52,48,46,40,47,61,66,65,77,52,40,28,37,36,26,20,68,38,70,68,58,37,46,48,38,64,76,50,52,45,54,52,37,41,64,41,36,22,80,69,69,74,48,74,73,45,65,26,65,49,78,56,46,59,47,17,47,29,63,57,30,61,74,69,40,61,82,76,81,86,77,90,85,87,82,80,58,75,62,41,63,34,72,86,20,74,48,21,43,48,50,52,50,50,56,62,44,60,82,72,51,93,55,37,42,54,87,73,44,80,82,69,75,54,69,75,53,48,62,50,29,26,39,48,73,68,47,46,70,46,55,93,70,34,95,45,29,91,76,28,28,53,55,56,35,49,54,47,31,62,72,22,35,35,29,39,28,28,36,60,51,54,34,47,31,48,69,71,70,55,79,73,64,65,88,53,54,35,38,36,32,41,45,42,72,50,43,60,62,38,37,39,58,71,61,38,35,71,49,36,53,71,56,46,54,47,20,39,61,51,36,40,86,61,43,58,68,70,48,34,52,44,31,45,53,18,40,54,51,43,37,61,51,35,74,70,56,62,70,44,76,49,91,66,80,54,68,70,56,48,52,28,31,50,42,36,22,54,25,28,53,52,40,50,53,45,50,66,67,66,74,72,92,85,51,77,75,55,52,48,56,50,40,36,18,43,44,40,29,49,53,53,21,55,40,28,43,54,62,70,67,61,53,96,56,47,47,41,31,35,46,69,40,99,89,74,48,32,30,46,35,37,29,56,76,65,55,13,68,58,35,31,63,56,60,53,65,82,30,15,36,38,34,31,25,60,71,49,47,76,88,79,44,55,62,64,50,30,46,56,50,37,44,74,83,74,75,76,78,82,76,82,70,89,81,79,88,86,78,135

Radius of gyration: 25.11 Å; Cα contacts (8 Å, |Δi|>4): 671; chains: 1; bounding box: 80×53×73 Å

Sequence (435 aa):
MTKPSLPELLHAAVTAVGGTERPGQVAMAVAVEQAIDDGSHLLVQAGTGTGKSLGYLVPALAHGERVVVATATLALQRQLVERDLPRTVDSLHPLLRRRPEFAMLKGRSNYLCMHRLHEGVPQDEEEGLFDQFEAAAPTSKLGQDLLRVRDWADETETGDRDDLTPGISDRAWAQVSVSSRECLGASKCAYGAECFAEMARERAKLAEVVVTNHALLAIDAIEGAPVLPQHEVLIVDEAHELVSRVTGVATGELTPGQVNRAVRRAAKLVNEKAADQLQTAAEGFERLMELALPGRLEEIPEDLGYALMALRDACRTVISAIGATRDKSVQDEDAVRKQALASVENVHDVAERITNGSEWDVVWYERHDRFGASLRVAPMSVSGLLREKLFADRSVVLTSATLKLGGDFNGVGASLGLSPKAPRATTSPGGRAST